Protein AF-H1KWG1-F1 (afdb_monomer)

InterPro domains:
  IPR027417 P-loop containing nucleoside triphosphate hydrolase [G3DSA:3.40.50.300] (17-187)
  IPR027417 P-loop containing nucleoside triphosphate hydrolase [SSF52540] (25-248)

Mean predicted aligned error: 11.04 Å

pLDDT: mean 86.42, std 11.75, range [34.44, 98.19]

Radius of gyration: 27.15 Å; Cα contacts (8 Å, |Δi|>4): 940; chains: 1; bounding box: 62×71×63 Å

Sequence (610 aa):
MDSIVAYMNQEWEYLSKEHEKIQRDVDNILKDYSKSKDIHPSYLITGVYGAGKSTLMVHIFKKNLDMGMLPLYILAEDILNLIGENQIEGHEKLAEFLNKYVENIKNAFKNKDFELIKNLLYVSGENIKSEAYEYLKENYEKVKNPEKIVLLIDELEDNYKKIKNKIGHDPLRTFLEDKSFLKFFAMTPSGIHDLGGADASRFKNIPIPSVDIEYIKEKYNLPAGKRNALWWLSRGNPRHIILNYEKIKDLNGKGVAEIKEILETLPPIGKEPSNVKSVIVGNDHSKIKYIIDLKPIECKSYRGFKITKELIDGEGDLSNLFQKIFNLSNEEKGEPDIALKLAECFRKVTMTLSDDDFVFYIPKDEVNEFMDLVLDIFLEKEHNNPEIKEHISKLHDISRKLKEDDELIVEELREAKVIGIEYSKELTKRLPFTIKEIRKMFPLPIANPIIKNIDPDEVKEKVEGRGKPVCKIDDNAMFFVSYRDFKEYAQSDDFKSKVLPEGRFMVILLPEEEFEKYKKYIENEKLLKILEELGKIRVVNTPQPIVKFLLTIHEGGYPFDFNVAKDNIMSENDITLKRKFELYEASLKELINDYKHNQRNSLINQNLRA

Foldseek 3Di:
DQDLADALPDDQDPLDVLSVVLLVVLLVQLVCLLVVHDDQQEAEEEEFRLLCLVVVVSVSLVSNLQSQEAEAEAELVLLLVVCVVVVDAAQVSSLVVVVVLLVQLLVCLVVVVLVSNCVSRVPDDDGRNVNSSVVCNVSSVSRPDHQAYEYEYEDCQVSVLSQCVRHHAQNNQVNLRDRSYRYYYYDYLLSLVVRDPRNSVSHHYDYRDARFLVSLLVPDPAFLQLSLLLCLLCVSRNSLSSVVCVLLVPCPPDDLVSLVVSQQPRDWPGDPPLTHRSWDDDPPSVCSNSSSGFEWDFAFWAWWKKFAPQLVVLLLLQLVLCCVLLVQPDVVLCSSVVSSLLSVLLLRVQQSNYHSRSIATAHLQQVLLSSVVSLVSSCLRCCSPPSCVVCVVSSLVSNVVSVVDSCSVSVSLQPRPGTRMHIDGTDGIHTPDGSVNSCRTRDGRDSALALAPDDLVVLLVVQPPPLAFQEDADLAETEHAALNSVLSVCPDPVNCVQQVDPPGAHEYEYEQVRVVVCVVCVVVVVSSVVSVVVRSYDYDHDDPSLSNNSSNLRDDDPNDYNVVSLVVQVPDPRPVSNVSSVSSSVSVVVRVVVSVPVVVVVVVVVVVVD

Solvent-accessible surface area (backbone atoms only — not comparable to full-atom values): 32728 Å² total; per-residue (Å²): 131,94,67,83,68,64,52,75,89,61,76,80,72,67,42,33,74,63,49,47,49,50,51,54,52,50,53,48,50,52,55,38,52,75,69,68,48,97,67,84,30,25,34,34,38,28,29,58,91,54,46,46,62,65,39,53,51,45,43,52,43,52,54,32,31,77,72,14,24,34,58,44,72,44,49,32,57,57,56,49,48,52,37,62,78,66,71,51,61,37,25,63,56,44,26,55,48,52,52,51,52,53,48,51,42,45,51,25,57,76,69,67,35,60,67,60,36,39,59,74,65,64,57,65,77,96,45,57,58,35,44,47,51,53,52,46,62,78,44,47,86,44,43,75,36,65,79,47,35,38,42,38,35,36,65,33,44,82,34,48,55,57,41,30,74,61,29,36,84,48,36,53,45,54,48,41,69,38,72,80,40,42,37,40,36,29,35,36,64,72,36,50,75,69,39,43,76,69,41,50,70,55,42,49,78,45,74,57,69,60,45,35,58,66,47,44,61,72,69,47,96,61,58,44,14,39,39,22,20,46,36,60,50,24,69,23,29,55,36,42,36,54,62,46,46,74,68,54,73,76,48,88,83,56,54,69,69,58,52,50,55,54,54,72,68,48,67,58,38,68,58,84,82,34,44,30,57,28,49,51,85,66,92,62,63,87,52,53,70,42,60,60,33,37,28,52,38,84,52,75,70,37,49,23,39,41,36,36,68,54,28,74,82,11,30,67,55,42,13,56,48,42,18,64,77,68,68,26,69,48,68,95,75,48,27,46,58,52,23,38,55,49,29,50,38,41,53,56,54,44,54,44,46,10,35,84,82,34,44,20,47,44,52,52,89,42,50,46,53,43,50,47,51,32,49,53,57,42,46,67,72,39,52,82,39,67,74,44,49,77,43,43,66,61,60,54,47,45,58,48,49,44,71,75,36,81,52,68,59,52,59,55,59,64,72,46,89,32,46,36,55,43,77,40,76,68,39,41,52,30,54,89,57,54,56,70,52,49,56,61,25,43,54,76,38,58,82,67,42,62,67,39,106,49,62,37,65,65,43,46,68,72,59,51,85,71,38,50,49,54,33,40,64,52,102,42,32,38,34,26,83,37,47,67,14,47,58,50,27,60,72,34,67,72,44,43,68,55,32,68,49,86,95,37,40,33,37,37,36,22,39,52,77,30,33,55,50,41,69,72,46,36,88,78,34,68,68,62,41,51,34,41,77,69,56,24,35,46,78,38,74,35,56,66,57,60,51,35,29,63,42,16,57,62,82,73,71,83,57,29,52,44,62,60,45,44,53,54,49,65,67,46,96,44,66,66,55,35,53,52,48,52,50,54,49,49,44,52,49,50,62,50,46,66,66,57,54,59,51,60,61,52,54,54,58,52,67,75,74,112

Structure (mmCIF, N/CA/C/O backbone):
data_AF-H1KWG1-F1
#
_entry.id   AF-H1KWG1-F1
#
loop_
_atom_site.group_PDB
_atom_site.id
_atom_site.type_symbol
_atom_site.label_atom_id
_atom_site.label_alt_id
_atom_site.label_comp_id
_atom_site.label_asym_id
_atom_site.label_entity_id
_atom_site.label_seq_id
_atom_site.pdbx_PDB_ins_code
_atom_site.Cartn_x
_atom_site.Cartn_y
_atom_site.Cartn_z
_atom_site.occupancy
_atom_site.B_iso_or_equiv
_atom_site.auth_seq_id
_atom_site.auth_comp_id
_atom_site.auth_asym_id
_atom_site.auth_atom_id
_atom_site.pdbx_PDB_model_num
ATOM 1 N N . MET A 1 1 ? -12.943 -12.685 -6.828 1.00 60.22 1 MET A N 1
ATOM 2 C CA . MET A 1 1 ? -13.007 -11.301 -6.361 1.00 60.22 1 MET A CA 1
ATOM 3 C C . MET A 1 1 ? -13.674 -10.490 -7.454 1.00 60.22 1 MET A C 1
ATOM 5 O O . MET A 1 1 ? -13.034 -10.198 -8.456 1.00 60.22 1 MET A O 1
ATOM 9 N N . ASP A 1 2 ? -14.966 -10.211 -7.278 1.00 61.62 2 ASP A N 1
ATOM 10 C CA . ASP A 1 2 ? -15.813 -9.638 -8.340 1.00 61.62 2 ASP A CA 1
ATOM 11 C C . ASP A 1 2 ? -16.373 -8.258 -7.939 1.00 61.62 2 ASP A C 1
ATOM 13 O O . ASP A 1 2 ? -17.047 -7.597 -8.722 1.00 61.62 2 ASP A O 1
ATOM 17 N N . SER A 1 3 ? -16.068 -7.803 -6.716 1.00 74.50 3 SER A N 1
ATOM 18 C CA . SER A 1 3 ? -16.487 -6.516 -6.155 1.00 74.50 3 SER A CA 1
ATOM 19 C C . SER A 1 3 ? -15.286 -5.721 -5.653 1.00 74.50 3 SER A C 1
ATOM 21 O O . SER A 1 3 ? -14.343 -6.280 -5.092 1.00 74.50 3 SER A O 1
ATOM 23 N N . ILE A 1 4 ? -15.358 -4.400 -5.822 1.00 77.19 4 ILE A N 1
ATOM 24 C CA . ILE A 1 4 ? -14.377 -3.429 -5.318 1.00 77.19 4 ILE A CA 1
ATOM 25 C C . ILE A 1 4 ? -14.673 -2.957 -3.885 1.00 77.19 4 ILE A C 1
ATOM 27 O O . ILE A 1 4 ? -13.810 -2.328 -3.271 1.00 77.19 4 ILE A O 1
ATOM 31 N N . VAL A 1 5 ? -15.881 -3.226 -3.377 1.00 79.50 5 VAL A N 1
ATOM 32 C CA . VAL A 1 5 ? -16.338 -2.869 -2.025 1.00 79.50 5 VAL A CA 1
ATOM 33 C C . VAL A 1 5 ? -16.490 -4.144 -1.202 1.00 79.50 5 VAL A C 1
ATOM 35 O O . VAL A 1 5 ? -17.005 -5.142 -1.713 1.00 79.50 5 VAL A O 1
ATOM 38 N N . ALA A 1 6 ? -16.028 -4.106 0.049 1.00 81.50 6 ALA A N 1
ATOM 39 C CA . ALA A 1 6 ? -16.202 -5.203 0.992 1.00 81.50 6 ALA A CA 1
ATOM 40 C C . ALA A 1 6 ? -17.651 -5.273 1.493 1.00 81.50 6 ALA A C 1
ATOM 42 O O . ALA A 1 6 ? -18.260 -4.238 1.744 1.00 81.50 6 ALA A O 1
ATOM 43 N N . TYR A 1 7 ? -18.169 -6.488 1.661 1.00 87.69 7 TYR A N 1
ATOM 44 C CA . TYR A 1 7 ? -19.515 -6.770 2.176 1.00 87.69 7 TYR A CA 1
ATOM 45 C C . TYR A 1 7 ? -19.487 -8.031 3.052 1.00 87.69 7 TYR A C 1
ATOM 47 O O . TYR A 1 7 ? -18.598 -8.875 2.908 1.00 87.69 7 TYR A O 1
ATOM 55 N N . MET A 1 8 ? -20.447 -8.198 3.960 1.00 88.56 8 MET A N 1
ATOM 56 C CA . MET A 1 8 ? -20.413 -9.252 4.992 1.00 88.56 8 MET A CA 1
ATOM 57 C C . MET A 1 8 ? -20.488 -10.684 4.441 1.00 88.56 8 MET A C 1
ATOM 59 O O . MET A 1 8 ? -19.925 -11.626 5.010 1.00 88.56 8 MET A O 1
ATOM 63 N N . ASN A 1 9 ? -21.142 -10.868 3.297 1.00 84.12 9 ASN A N 1
ATOM 64 C CA . ASN A 1 9 ? -21.217 -12.171 2.632 1.00 84.12 9 ASN A CA 1
ATOM 65 C C . ASN A 1 9 ? -19.940 -12.537 1.864 1.00 84.12 9 ASN A C 1
ATOM 67 O O . ASN A 1 9 ? -19.837 -13.654 1.364 1.00 84.12 9 ASN A O 1
ATOM 71 N N . GLN A 1 10 ? -18.953 -11.643 1.797 1.00 85.69 10 GLN A N 1
ATOM 72 C CA . GLN A 1 10 ? -17.684 -11.919 1.140 1.00 85.69 10 GLN A CA 1
ATOM 73 C C . GLN A 1 10 ? -16.843 -12.920 1.953 1.00 85.69 10 GLN A C 1
ATOM 75 O O . GLN A 1 10 ? -16.863 -12.938 3.190 1.00 85.69 10 GLN A O 1
ATOM 80 N N . GLU A 1 11 ? -16.097 -13.765 1.244 1.00 87.38 11 GLU A N 1
ATOM 81 C CA . GLU A 1 11 ? -15.068 -14.635 1.817 1.00 87.38 11 GLU A CA 1
ATOM 82 C C . GLU A 1 11 ? -13.674 -14.036 1.619 1.00 87.38 11 GLU A C 1
ATOM 84 O O . GLU A 1 11 ? -13.418 -13.311 0.650 1.00 87.38 11 GLU A O 1
ATOM 89 N N . TRP A 1 12 ? -12.762 -14.349 2.542 1.00 89.19 12 TRP A N 1
ATOM 90 C CA . TRP A 1 12 ? -11.350 -14.039 2.367 1.00 89.19 12 TRP A CA 1
ATOM 91 C C . TRP A 1 12 ? -10.754 -14.974 1.320 1.00 89.19 12 TRP A C 1
ATOM 93 O O . TRP A 1 12 ? -10.698 -16.187 1.506 1.00 89.19 12 TRP A O 1
ATOM 103 N N . GLU A 1 13 ? -10.320 -14.398 0.205 1.00 88.56 13 GLU A N 1
ATOM 104 C CA . GLU A 1 13 ? -9.724 -15.142 -0.894 1.00 88.56 13 GLU A CA 1
ATOM 105 C C . GLU A 1 13 ? -8.194 -15.050 -0.821 1.00 88.56 13 GLU A C 1
ATOM 107 O O . GLU A 1 13 ? -7.636 -13.966 -0.642 1.00 88.56 13 GLU A O 1
ATOM 112 N N . TYR A 1 14 ? -7.495 -16.176 -0.981 1.00 91.38 14 TYR A N 1
ATOM 113 C CA . TYR A 1 14 ? -6.032 -16.195 -0.982 1.00 91.38 14 TYR A CA 1
ATOM 114 C C . TYR A 1 14 ? -5.490 -15.699 -2.322 1.00 91.38 14 TYR A C 1
ATOM 116 O O . TYR A 1 14 ? -5.379 -16.452 -3.286 1.00 91.38 14 TYR A O 1
ATOM 124 N N . LEU A 1 15 ? -5.139 -14.415 -2.374 1.00 90.12 15 LEU A N 1
ATOM 125 C CA . LEU A 1 15 ? -4.577 -13.788 -3.576 1.00 90.12 15 LEU A CA 1
ATOM 126 C C . LEU A 1 15 ? -3.061 -14.031 -3.723 1.00 90.12 15 LEU A C 1
ATOM 128 O O . LEU A 1 15 ? -2.464 -13.671 -4.738 1.00 90.12 15 LEU A O 1
ATOM 132 N N . SER A 1 16 ? -2.438 -14.607 -2.692 1.00 90.12 16 SER A N 1
ATOM 133 C CA . SER A 1 16 ? -1.048 -15.068 -2.642 1.00 90.12 16 SER A CA 1
ATOM 134 C C . SER A 1 16 ? -0.867 -16.061 -1.482 1.00 90.12 16 SER A C 1
ATOM 136 O O . SER A 1 16 ? -1.753 -16.190 -0.627 1.00 90.12 16 SER A O 1
ATOM 138 N N . LYS A 1 17 ? 0.293 -16.727 -1.389 1.00 87.81 17 LYS A N 1
ATOM 139 C CA . LYS A 1 17 ? 0.621 -17.591 -0.231 1.00 87.81 17 LYS A CA 1
ATOM 140 C C . LYS A 1 17 ? 0.705 -16.800 1.079 1.00 87.81 17 LYS A C 1
ATOM 142 O O . LYS A 1 17 ? 0.382 -17.309 2.151 1.00 87.81 17 LYS A O 1
ATOM 147 N N . GLU A 1 18 ? 1.104 -15.537 1.013 1.00 88.44 18 GLU A N 1
ATOM 148 C CA . GLU A 1 18 ? 1.169 -14.650 2.172 1.00 88.44 18 GLU A CA 1
ATOM 149 C C . GLU A 1 18 ? -0.228 -14.247 2.663 1.00 88.44 18 GLU A C 1
ATOM 151 O O . GLU A 1 18 ? -0.418 -14.135 3.871 1.00 88.44 18 GLU A O 1
ATOM 156 N N . HIS A 1 19 ? -1.228 -14.120 1.779 1.00 91.62 19 HIS A N 1
ATOM 157 C CA . HIS A 1 19 ? -2.627 -13.935 2.202 1.00 91.62 19 HIS A CA 1
ATOM 158 C C . HIS A 1 19 ? -3.130 -15.129 3.024 1.00 91.62 19 HIS A C 1
ATOM 160 O O . HIS A 1 19 ? -3.856 -14.948 4.005 1.00 91.62 19 HIS A O 1
ATOM 166 N N . GLU A 1 20 ? -2.734 -16.347 2.645 1.00 92.81 20 GLU A N 1
ATOM 167 C CA . GLU A 1 20 ? -3.048 -17.556 3.406 1.00 92.81 20 GLU A CA 1
ATOM 168 C C . GLU A 1 20 ? -2.346 -17.547 4.772 1.00 92.81 20 GLU A C 1
ATOM 170 O O . GLU A 1 20 ? -2.978 -17.806 5.799 1.00 92.81 20 GLU A O 1
ATOM 175 N N . LYS A 1 21 ? -1.054 -17.193 4.809 1.00 93.12 21 LYS A N 1
ATOM 176 C CA . LYS A 1 21 ? -0.293 -17.052 6.060 1.00 93.12 21 LYS A CA 1
ATOM 177 C C . LYS A 1 21 ? -0.938 -16.030 7.001 1.00 93.12 21 LYS A C 1
ATOM 179 O O . LYS A 1 21 ? -1.145 -16.349 8.166 1.00 93.12 21 LYS A O 1
ATOM 184 N N . ILE A 1 22 ? -1.326 -14.860 6.492 1.00 94.06 22 ILE A N 1
ATOM 185 C CA . ILE A 1 22 ? -2.010 -13.820 7.275 1.00 94.06 22 ILE A CA 1
ATOM 186 C C . ILE A 1 22 ? -3.307 -14.351 7.874 1.00 94.06 22 ILE A C 1
ATOM 188 O O . ILE A 1 22 ? -3.548 -14.136 9.060 1.00 94.06 22 ILE A O 1
ATOM 192 N N . GLN A 1 23 ? -4.118 -15.086 7.102 1.00 94.81 23 GLN A N 1
ATOM 193 C CA . GLN A 1 23 ? -5.332 -15.689 7.650 1.00 94.81 23 GLN A CA 1
ATOM 194 C C . GLN A 1 23 ? -5.005 -16.658 8.791 1.00 94.81 23 GLN A C 1
ATOM 196 O O . GLN A 1 23 ? -5.645 -16.603 9.839 1.00 94.81 23 GLN A O 1
ATOM 201 N N . ARG A 1 24 ? -4.003 -17.532 8.621 1.00 95.94 24 ARG A N 1
ATOM 202 C CA . ARG A 1 24 ? -3.586 -18.472 9.676 1.00 95.94 24 ARG A CA 1
ATOM 203 C C . ARG A 1 24 ? -3.097 -17.737 10.927 1.00 95.94 24 ARG A C 1
ATOM 205 O O . ARG A 1 24 ? -3.469 -18.124 12.033 1.00 95.94 24 ARG A O 1
ATOM 212 N N . ASP A 1 25 ? -2.294 -16.691 10.763 1.00 95.69 25 ASP A N 1
ATOM 213 C CA . ASP A 1 25 ? -1.746 -15.900 11.868 1.00 95.69 25 ASP A CA 1
ATOM 214 C C . ASP A 1 25 ? -2.863 -15.175 12.633 1.00 95.69 25 ASP A C 1
ATOM 216 O O . ASP A 1 25 ? -2.930 -15.258 13.861 1.00 95.69 25 ASP A O 1
ATOM 220 N N . VAL A 1 26 ? -3.800 -14.552 11.917 1.00 96.81 26 VAL A N 1
ATOM 221 C CA . VAL A 1 26 ? -4.998 -13.916 12.485 1.00 96.81 26 VAL A CA 1
ATOM 222 C C . VAL A 1 26 ? -5.884 -14.933 13.207 1.00 96.81 26 VAL A C 1
ATOM 224 O O . VAL A 1 26 ? -6.263 -14.713 14.359 1.00 96.81 26 VAL A O 1
ATOM 227 N N . ASP A 1 27 ? -6.178 -16.072 12.582 1.00 97.00 27 ASP A N 1
ATOM 228 C CA . ASP A 1 27 ? -6.979 -17.138 13.186 1.00 97.00 27 ASP A CA 1
ATOM 229 C C . ASP A 1 27 ? -6.320 -17.672 14.474 1.00 97.00 27 ASP A C 1
ATOM 231 O O . ASP A 1 27 ? -7.013 -17.973 15.452 1.00 97.00 27 ASP A O 1
ATOM 235 N N . ASN A 1 28 ? -4.985 -17.761 14.505 1.00 97.06 28 ASN A N 1
ATOM 236 C CA . ASN A 1 28 ? -4.224 -18.142 15.694 1.00 97.06 28 ASN A CA 1
ATOM 237 C C . ASN A 1 28 ? -4.308 -17.081 16.799 1.00 97.06 28 ASN A C 1
ATOM 239 O O . ASN A 1 28 ? -4.528 -17.446 17.954 1.00 97.06 28 ASN A O 1
ATOM 243 N N . ILE A 1 29 ? -4.202 -15.790 16.462 1.00 97.50 29 ILE A N 1
ATOM 244 C CA . ILE A 1 29 ? -4.383 -14.680 17.414 1.00 97.50 29 ILE A CA 1
ATOM 245 C C . ILE A 1 29 ? -5.769 -14.762 18.065 1.00 97.50 29 ILE A C 1
ATOM 247 O O . ILE A 1 29 ? -5.877 -14.742 19.292 1.00 97.50 29 ILE A O 1
ATOM 251 N N . LEU A 1 30 ? -6.826 -14.921 17.261 1.00 97.56 30 LEU A N 1
ATOM 252 C CA . LEU A 1 30 ? -8.202 -15.031 17.758 1.00 97.56 30 LEU A CA 1
ATOM 253 C C . LEU A 1 30 ? -8.384 -16.256 18.663 1.00 97.56 30 LEU A C 1
ATOM 255 O O . LEU A 1 30 ? -8.973 -16.157 19.740 1.00 97.56 30 LEU A O 1
ATOM 259 N N . LYS A 1 31 ? -7.831 -17.405 18.267 1.00 97.06 31 LYS A N 1
ATOM 260 C CA . LYS A 1 31 ? -7.878 -18.648 19.051 1.00 97.06 31 LYS A CA 1
ATOM 261 C C . LYS A 1 31 ? -7.128 -18.540 20.377 1.00 97.06 31 LYS A C 1
ATOM 263 O O . LYS A 1 31 ? -7.537 -19.141 21.371 1.00 97.06 31 LYS A O 1
ATOM 268 N N . ASP A 1 32 ? -6.014 -17.824 20.404 1.00 96.50 32 ASP A N 1
ATOM 269 C CA . ASP A 1 32 ? -5.238 -17.618 21.621 1.00 96.50 32 ASP A CA 1
ATOM 270 C C . ASP A 1 32 ? -5.929 -16.620 22.561 1.00 96.50 32 ASP A C 1
ATOM 272 O O . ASP A 1 32 ? -6.019 -16.882 23.766 1.00 96.50 32 ASP A O 1
ATOM 276 N N . TYR A 1 33 ? -6.534 -15.560 22.014 1.00 96.75 33 TYR A N 1
ATOM 277 C CA . TYR A 1 33 ? -7.379 -14.631 22.769 1.00 96.75 33 TYR A CA 1
ATOM 278 C C . TYR A 1 33 ? -8.599 -15.319 23.395 1.00 96.75 33 TYR A C 1
ATOM 280 O O . TYR A 1 33 ? -8.902 -15.110 24.580 1.00 96.75 33 TYR A O 1
ATOM 288 N N . SER A 1 34 ? -9.275 -16.186 22.631 1.00 95.31 34 SER A N 1
ATOM 289 C CA . SER A 1 34 ? -10.453 -16.927 23.098 1.00 95.31 34 SER A CA 1
ATOM 290 C C . SER A 1 34 ? -10.118 -17.854 24.272 1.00 95.31 34 SER A C 1
ATOM 292 O O . SER A 1 34 ? -10.944 -18.061 25.161 1.00 95.31 34 SER A O 1
ATOM 294 N N . LYS A 1 35 ? -8.876 -18.352 24.323 1.00 94.50 35 LYS A N 1
ATOM 295 C CA . LYS A 1 35 ? -8.321 -19.175 25.409 1.00 94.50 35 LYS A CA 1
ATOM 296 C C . LYS A 1 35 ? -7.719 -18.367 26.560 1.00 94.50 35 LYS A C 1
ATOM 298 O O . LYS A 1 35 ? -7.129 -18.962 27.457 1.00 94.50 35 LYS A O 1
ATOM 303 N N . SER A 1 36 ? -7.851 -17.039 26.545 1.00 91.31 36 SER A N 1
ATOM 304 C CA . SER A 1 36 ? -7.275 -16.141 27.557 1.00 91.31 36 SER A CA 1
ATOM 305 C C . SER A 1 36 ? -5.757 -16.276 27.709 1.00 91.31 36 SER A C 1
ATOM 307 O O . SER A 1 36 ? -5.234 -16.084 28.806 1.00 91.31 36 SER A O 1
ATOM 309 N N . LYS A 1 37 ? -5.039 -16.611 26.631 1.00 93.50 37 LYS A N 1
ATOM 310 C CA . LYS A 1 37 ? -3.578 -16.506 26.643 1.00 93.50 37 LYS A CA 1
ATOM 311 C C . LYS A 1 37 ? -3.166 -15.037 26.686 1.00 93.50 37 LYS A C 1
ATOM 313 O O . LYS A 1 37 ? -3.878 -14.178 26.167 1.00 93.50 37 LYS A O 1
ATOM 318 N N . ASP A 1 38 ? -2.000 -14.769 27.268 1.00 91.44 38 ASP A N 1
ATOM 319 C CA . ASP A 1 38 ? -1.401 -13.441 27.191 1.00 91.44 38 ASP A CA 1
ATOM 320 C C . ASP A 1 38 ? -0.916 -13.198 25.759 1.00 91.44 38 ASP A C 1
ATOM 322 O O . ASP A 1 38 ? 0.007 -13.854 25.273 1.00 91.44 38 ASP A O 1
ATOM 326 N N . ILE A 1 39 ? -1.602 -12.296 25.067 1.00 94.06 39 ILE A N 1
ATOM 327 C CA . ILE A 1 39 ? -1.285 -11.879 23.706 1.00 94.06 39 ILE A CA 1
ATOM 328 C C . ILE A 1 39 ? -1.156 -10.361 23.665 1.00 94.06 39 ILE A C 1
ATOM 330 O O . ILE A 1 39 ? -1.557 -9.644 24.582 1.00 94.06 39 ILE A O 1
ATOM 334 N N . HIS A 1 40 ? -0.597 -9.865 22.569 1.00 95.38 40 HIS A N 1
ATOM 335 C CA . HIS A 1 40 ? -0.543 -8.435 22.333 1.00 95.38 40 HIS A CA 1
ATOM 336 C C . HIS A 1 40 ? -1.972 -7.880 22.135 1.00 95.38 40 HIS A C 1
ATOM 338 O O . HIS A 1 40 ? -2.746 -8.502 21.411 1.00 95.38 40 HIS A O 1
ATOM 344 N N . PRO A 1 41 ? -2.354 -6.751 22.757 1.00 95.25 41 PRO A N 1
ATOM 345 C CA . PRO A 1 41 ? -3.745 -6.283 22.739 1.00 95.25 41 PRO A CA 1
ATOM 346 C C . PRO A 1 41 ? -4.171 -5.604 21.430 1.00 95.25 41 PRO A C 1
ATOM 348 O O . PRO A 1 41 ? -5.361 -5.598 21.118 1.00 95.25 41 PRO A O 1
ATOM 351 N N . SER A 1 42 ? -3.225 -5.044 20.668 1.00 96.69 42 SER A N 1
ATOM 352 C CA . SER A 1 42 ? -3.526 -4.160 19.532 1.00 96.69 42 SER A CA 1
ATOM 353 C C . SER A 1 42 ? -2.760 -4.531 18.259 1.00 96.69 42 SER A C 1
ATOM 355 O O . SER A 1 42 ? -1.534 -4.654 18.260 1.00 96.69 42 SER A O 1
ATOM 357 N N . TYR A 1 43 ? -3.471 -4.690 17.149 1.00 96.31 43 TYR A N 1
ATOM 358 C CA . TYR A 1 43 ? -2.917 -5.047 15.843 1.00 96.31 43 TYR A CA 1
ATOM 359 C C . TYR A 1 43 ? -3.302 -4.001 14.799 1.00 96.31 43 TYR A C 1
ATOM 361 O O . TYR A 1 43 ? -4.414 -3.474 14.823 1.00 96.31 43 TYR A O 1
ATOM 369 N N . LEU A 1 44 ? -2.390 -3.717 13.872 1.00 93.12 44 LEU A N 1
ATOM 370 C CA . LEU A 1 44 ? -2.605 -2.760 12.791 1.00 93.12 44 LEU A CA 1
ATOM 371 C C . LEU A 1 44 ? -2.509 -3.470 11.442 1.00 93.12 44 LEU A C 1
ATOM 373 O O . LEU A 1 44 ? -1.437 -3.906 11.033 1.00 93.12 44 LEU A O 1
ATOM 377 N N . ILE A 1 45 ? -3.633 -3.573 10.746 1.00 93.75 45 ILE A N 1
ATOM 378 C CA . ILE A 1 45 ? -3.733 -4.071 9.379 1.00 93.75 45 ILE A CA 1
ATOM 379 C C . ILE A 1 45 ? -3.316 -2.944 8.437 1.00 93.75 45 ILE A C 1
ATOM 381 O O . ILE A 1 45 ? -3.998 -1.920 8.331 1.00 93.75 45 ILE A O 1
ATOM 385 N N . THR A 1 46 ? -2.200 -3.132 7.739 1.00 86.56 46 THR A N 1
ATOM 386 C CA . THR A 1 46 ? -1.629 -2.111 6.859 1.00 86.56 46 THR A CA 1
ATOM 387 C C . THR A 1 46 ? -1.737 -2.525 5.401 1.00 86.56 46 THR A C 1
ATOM 389 O O . THR A 1 46 ? -1.605 -3.689 5.051 1.00 86.56 46 THR A O 1
ATOM 392 N N . GLY A 1 47 ? -2.014 -1.576 4.513 1.00 81.25 47 GLY A N 1
ATOM 393 C CA . GLY A 1 47 ? -2.106 -1.868 3.083 1.00 81.25 47 GLY A CA 1
ATOM 394 C C . GLY A 1 47 ? -2.581 -0.671 2.279 1.00 81.25 47 GLY A C 1
ATOM 395 O O . GLY A 1 47 ? -3.348 0.162 2.779 1.00 81.25 47 GLY A O 1
ATOM 396 N N . VAL A 1 48 ? -2.116 -0.562 1.034 1.00 78.38 48 VAL A N 1
ATOM 397 C CA . VAL A 1 48 ? -2.522 0.522 0.127 1.00 78.38 48 VAL A CA 1
ATOM 398 C C . VAL A 1 48 ? -4.046 0.557 -0.057 1.00 78.38 48 VAL A C 1
ATOM 400 O O . VAL A 1 48 ? -4.768 -0.394 0.263 1.00 78.38 48 VAL A O 1
ATOM 403 N N . TYR A 1 49 ? -4.575 1.680 -0.540 1.00 80.38 49 TYR A N 1
ATOM 404 C CA . TYR A 1 49 ? -6.004 1.791 -0.827 1.00 80.38 49 TYR A CA 1
ATOM 405 C C . TYR A 1 49 ? -6.446 0.683 -1.798 1.00 80.38 49 TYR A C 1
ATOM 407 O O . TYR A 1 49 ? -5.799 0.468 -2.816 1.00 80.38 49 TYR A O 1
ATOM 415 N N . GLY A 1 50 ? -7.513 -0.054 -1.473 1.00 83.88 50 GLY A N 1
ATOM 416 C CA . GLY A 1 50 ? -7.967 -1.193 -2.284 1.00 83.88 50 GLY A CA 1
ATOM 417 C C . GLY A 1 50 ? -7.173 -2.498 -2.118 1.00 83.88 50 GLY A C 1
ATOM 418 O O . GLY A 1 50 ? -7.426 -3.437 -2.867 1.00 83.88 50 GLY A O 1
ATOM 419 N N . ALA A 1 51 ? -6.260 -2.593 -1.141 1.00 86.62 51 ALA A N 1
ATOM 420 C CA . ALA A 1 51 ? -5.493 -3.815 -0.865 1.00 86.62 51 ALA A CA 1
ATOM 421 C C . ALA A 1 51 ? -6.320 -4.972 -0.268 1.00 86.62 51 ALA A C 1
ATOM 423 O O . ALA A 1 51 ? -5.865 -6.103 -0.298 1.00 86.62 51 ALA A O 1
ATOM 424 N N . GLY A 1 52 ? -7.517 -4.709 0.274 1.00 89.69 52 GLY A N 1
ATOM 425 C CA . GLY A 1 52 ? -8.348 -5.729 0.938 1.00 89.69 52 GLY A CA 1
ATOM 426 C C . GLY A 1 52 ? -8.392 -5.643 2.469 1.00 89.69 52 GLY A C 1
ATOM 427 O O . GLY A 1 52 ? -8.807 -6.601 3.112 1.00 89.69 52 GLY A O 1
ATOM 428 N N . LYS A 1 53 ? -8.013 -4.500 3.068 1.00 92.38 53 LYS A N 1
ATOM 429 C CA . LYS A 1 53 ? -8.059 -4.279 4.532 1.00 92.38 53 LYS A CA 1
ATOM 430 C C . LYS A 1 53 ? -9.433 -4.575 5.135 1.00 92.38 53 LYS A C 1
ATOM 432 O O . LYS A 1 53 ? -9.541 -5.419 6.020 1.00 92.38 53 LYS A O 1
ATOM 437 N N . SER A 1 54 ? -10.477 -3.954 4.594 1.00 92.75 54 SER A N 1
ATOM 438 C CA . SER A 1 54 ? -11.847 -4.155 5.069 1.00 92.75 54 SER A CA 1
ATOM 439 C C . SER A 1 54 ? -12.333 -5.594 4.834 1.00 92.75 54 SER A C 1
ATOM 441 O O . SER A 1 54 ? -13.018 -6.148 5.683 1.00 92.75 54 SER A O 1
ATOM 443 N N . THR A 1 55 ? -11.907 -6.271 3.757 1.00 93.62 55 THR A N 1
ATOM 444 C CA . THR A 1 55 ? -12.215 -7.702 3.550 1.00 93.62 55 THR A CA 1
ATOM 445 C C . THR A 1 55 ? -11.574 -8.586 4.628 1.00 93.62 55 THR A C 1
ATOM 447 O O . THR A 1 55 ? -12.221 -9.513 5.114 1.00 93.62 55 THR A O 1
ATOM 450 N N . LEU A 1 56 ? -10.345 -8.283 5.068 1.00 95.31 56 LEU A N 1
ATOM 451 C CA . LEU A 1 56 ? -9.722 -8.989 6.193 1.00 95.31 56 LEU A CA 1
ATOM 452 C C . LEU A 1 56 ? -10.465 -8.715 7.507 1.00 95.31 56 LEU A C 1
ATOM 454 O O . LEU A 1 56 ? -10.658 -9.629 8.305 1.00 95.31 56 LEU A O 1
ATOM 458 N N . MET A 1 57 ? -10.933 -7.483 7.727 1.00 95.88 57 MET A N 1
ATOM 459 C CA . MET A 1 57 ? -11.765 -7.160 8.892 1.00 95.88 57 MET A CA 1
ATOM 460 C C . MET A 1 57 ? -13.088 -7.930 8.893 1.00 95.88 57 MET A C 1
ATOM 462 O O . MET A 1 57 ? -13.477 -8.451 9.936 1.00 95.88 57 MET A O 1
ATOM 466 N N . VAL A 1 58 ? -13.743 -8.085 7.739 1.00 95.62 58 VAL A N 1
ATOM 467 C CA . VAL A 1 58 ? -14.944 -8.929 7.600 1.00 95.62 58 VAL A CA 1
ATOM 468 C C . VAL A 1 58 ? -14.643 -10.388 7.951 1.00 95.62 58 VAL A C 1
ATOM 470 O O . VAL A 1 58 ? -15.419 -11.021 8.671 1.00 95.62 58 VAL A O 1
ATOM 473 N N . HIS A 1 59 ? -13.498 -10.922 7.512 1.00 96.31 59 HIS A N 1
ATOM 474 C CA . HIS A 1 59 ? -13.057 -12.263 7.915 1.00 96.31 59 HIS A CA 1
ATOM 475 C C . HIS A 1 59 ? -12.892 -12.373 9.431 1.00 96.31 59 HIS A C 1
ATOM 477 O O . HIS A 1 59 ? -13.461 -13.278 10.042 1.00 96.31 59 HIS A O 1
ATOM 483 N N . ILE A 1 60 ? -12.178 -11.427 10.051 1.00 97.50 60 ILE A N 1
ATOM 484 C CA . ILE A 1 60 ? -11.980 -11.386 11.508 1.00 97.50 60 ILE A CA 1
ATOM 485 C C . ILE A 1 60 ? -13.328 -11.337 12.231 1.00 97.50 60 ILE A C 1
ATOM 487 O O . ILE A 1 60 ? -13.538 -12.083 13.187 1.00 97.50 60 ILE A O 1
ATOM 491 N N . PHE A 1 61 ? -14.254 -10.503 11.757 1.00 97.56 61 PHE A N 1
ATOM 492 C CA . PHE A 1 61 ? -15.595 -10.368 12.317 1.00 97.56 61 PHE A CA 1
ATOM 493 C C . PHE A 1 61 ? -16.345 -11.706 12.320 1.00 97.56 61 PHE A C 1
ATOM 495 O O . PHE A 1 61 ? -16.820 -12.157 13.365 1.00 97.56 61 PHE A O 1
ATOM 502 N N . LYS A 1 62 ? -16.418 -12.376 11.164 1.00 96.31 62 LYS A N 1
ATOM 503 C CA . LYS A 1 62 ? -17.130 -13.657 11.011 1.00 96.31 62 LYS A CA 1
ATOM 504 C C . LYS A 1 62 ? -16.468 -14.760 11.825 1.00 96.31 62 LYS A C 1
ATOM 506 O O . LYS A 1 62 ? -17.147 -15.476 12.560 1.00 96.31 62 LYS A O 1
ATOM 511 N N . LYS A 1 63 ? -15.137 -14.848 11.761 1.00 96.25 63 LYS A N 1
ATOM 512 C CA . LYS A 1 63 ? -14.364 -15.835 12.515 1.00 96.25 63 LYS A CA 1
ATOM 513 C C . LYS A 1 63 ? -14.557 -15.673 14.019 1.00 96.25 63 LYS A C 1
ATOM 515 O O . LYS A 1 63 ? -14.665 -16.670 14.731 1.00 96.25 63 LYS A O 1
ATOM 520 N N . ASN A 1 64 ? -14.638 -14.434 14.495 1.00 94.94 64 ASN A N 1
ATOM 521 C CA . ASN A 1 64 ? -14.910 -14.141 15.893 1.00 94.94 64 ASN A CA 1
ATOM 522 C C . ASN A 1 64 ? -16.284 -14.679 16.344 1.00 94.94 64 ASN A C 1
ATOM 524 O O . ASN A 1 64 ? -16.370 -15.367 17.365 1.00 94.94 64 ASN A O 1
ATOM 528 N N . LEU A 1 65 ? -17.337 -14.458 15.546 1.00 95.19 65 LEU A N 1
ATOM 529 C CA . LEU A 1 65 ? -18.666 -15.027 15.818 1.00 95.19 65 LEU A CA 1
ATOM 530 C C . LEU A 1 65 ? -18.640 -16.550 15.862 1.00 95.19 65 LEU A C 1
ATOM 532 O O . LEU A 1 65 ? -19.215 -17.148 16.767 1.00 95.19 65 LEU A O 1
ATOM 536 N N . ASP A 1 66 ? -17.949 -17.188 14.919 1.00 95.00 66 ASP A N 1
ATOM 537 C CA . ASP A 1 66 ? -17.853 -18.649 14.881 1.00 95.00 66 ASP A CA 1
ATOM 538 C C . ASP A 1 66 ? -17.069 -19.214 16.082 1.00 95.00 66 ASP A C 1
ATOM 540 O O . ASP A 1 66 ? -17.333 -20.329 16.537 1.00 95.00 66 ASP A O 1
ATOM 544 N N . MET A 1 67 ? -16.145 -18.432 16.650 1.00 96.25 67 MET A N 1
ATOM 545 C CA . MET A 1 67 ? -15.461 -18.734 17.916 1.00 96.25 67 MET A CA 1
ATOM 546 C C . MET A 1 67 ? -16.294 -18.390 19.162 1.00 96.25 67 MET A C 1
ATOM 548 O O . MET A 1 67 ? -15.881 -18.694 20.284 1.00 96.25 67 MET A O 1
ATOM 552 N N . GLY A 1 68 ? -17.471 -17.797 18.979 1.00 96.94 68 GLY A N 1
ATOM 553 C CA . GLY A 1 68 ? -18.426 -17.469 20.026 1.00 96.94 68 GLY A CA 1
ATOM 554 C C . GLY A 1 68 ? -18.086 -16.236 20.852 1.00 96.94 68 GLY A C 1
ATOM 555 O O . GLY A 1 68 ? -18.575 -16.134 21.976 1.00 96.94 68 GLY A O 1
ATOM 556 N N . MET A 1 69 ? -17.274 -15.318 20.335 1.00 97.56 69 MET A N 1
ATOM 557 C CA . MET A 1 69 ? -16.982 -14.038 20.989 1.00 97.56 69 MET A CA 1
ATOM 558 C C . MET A 1 69 ? -17.720 -12.884 20.294 1.00 97.56 69 MET A C 1
ATOM 560 O O . MET A 1 69 ? -18.348 -13.081 19.254 1.00 97.56 69 MET A O 1
ATOM 564 N N . LEU A 1 70 ? -17.723 -11.698 20.909 1.00 97.88 70 LEU A N 1
ATOM 565 C CA . LEU A 1 70 ? -18.485 -10.536 20.444 1.00 97.88 70 LEU A CA 1
ATOM 566 C C . LEU A 1 70 ? -17.608 -9.641 19.550 1.00 97.88 70 LEU A C 1
ATOM 568 O O . LEU A 1 70 ? -16.696 -8.990 20.067 1.00 97.88 70 LEU A O 1
ATOM 572 N N . PRO A 1 71 ? -17.825 -9.585 18.223 1.00 97.62 71 PRO A N 1
ATOM 573 C CA . PRO A 1 71 ? -17.155 -8.602 17.382 1.00 97.62 71 PRO A CA 1
ATOM 574 C C . PRO A 1 71 ? -17.913 -7.278 17.375 1.00 97.62 71 PRO A C 1
ATOM 576 O O . PRO A 1 71 ? -19.139 -7.257 17.275 1.00 97.62 71 PRO A O 1
ATOM 579 N N . LEU A 1 72 ? -17.173 -6.176 17.399 1.00 96.94 72 LEU A N 1
ATOM 580 C CA . LEU A 1 72 ? -17.706 -4.830 17.215 1.00 96.94 72 LEU A CA 1
ATOM 581 C C . LEU A 1 72 ? -16.981 -4.168 16.043 1.00 96.94 72 LEU A C 1
ATOM 583 O O . LEU A 1 72 ? -15.755 -4.071 16.063 1.00 96.94 72 LEU A O 1
ATOM 587 N N . TYR A 1 73 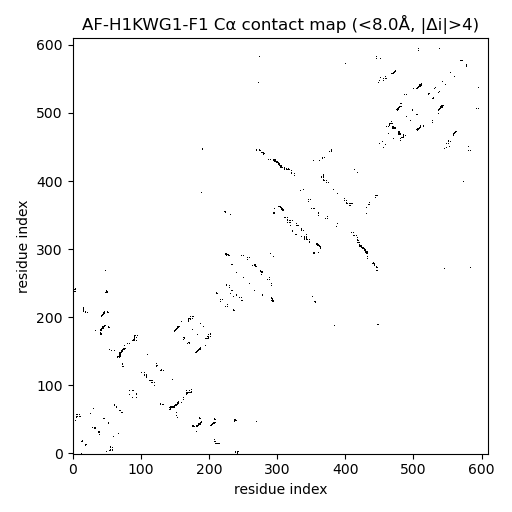? -17.734 -3.728 15.034 1.00 96.06 73 TYR A N 1
ATOM 588 C CA . TYR A 1 73 ? -17.207 -3.014 13.868 1.00 96.06 73 TYR A CA 1
ATOM 589 C C . TYR A 1 73 ? -17.513 -1.523 13.996 1.00 96.06 73 TYR A C 1
ATOM 591 O O . TYR A 1 73 ? -18.676 -1.143 14.132 1.00 96.06 73 TYR A O 1
ATOM 599 N N . ILE A 1 74 ? -16.478 -0.690 13.962 1.00 94.12 74 ILE A N 1
ATOM 600 C CA . ILE A 1 74 ? -16.551 0.755 14.187 1.00 94.12 74 ILE A CA 1
ATOM 601 C C . ILE A 1 74 ? -15.726 1.463 13.110 1.00 94.12 74 ILE A C 1
ATOM 603 O O . ILE A 1 74 ? -14.678 0.966 12.697 1.00 94.12 74 ILE A O 1
ATOM 607 N N . LEU A 1 75 ? -16.174 2.637 12.669 1.00 92.06 75 LEU A N 1
ATOM 608 C CA . LEU A 1 75 ? -15.358 3.525 11.842 1.00 92.06 75 LEU A CA 1
ATOM 609 C C . LEU A 1 75 ? -14.611 4.512 12.741 1.00 92.06 75 LEU A C 1
ATOM 611 O O . LEU A 1 75 ? -15.177 5.037 13.699 1.00 92.06 75 LEU A O 1
ATOM 615 N N . ALA A 1 76 ? -13.351 4.822 12.441 1.00 91.56 76 ALA A N 1
ATOM 616 C CA . ALA A 1 76 ? -12.592 5.796 13.233 1.00 91.56 76 ALA A CA 1
ATOM 617 C C . ALA A 1 76 ? -13.243 7.197 13.257 1.00 91.56 76 ALA A C 1
ATOM 619 O O . ALA A 1 76 ? -13.028 7.965 14.197 1.00 91.56 76 ALA A O 1
ATOM 620 N N . GLU A 1 77 ? -14.075 7.520 12.265 1.00 90.81 77 GLU A N 1
ATOM 621 C CA . GLU A 1 77 ? -14.925 8.715 12.264 1.00 90.81 77 GLU A CA 1
ATOM 622 C C . GLU A 1 77 ? -15.909 8.736 13.448 1.00 90.81 77 GLU A C 1
ATOM 624 O O . GLU A 1 77 ? -16.094 9.781 14.073 1.00 90.81 77 GLU A O 1
ATOM 629 N N . ASP A 1 78 ? -16.475 7.586 13.830 1.00 89.56 78 ASP A N 1
ATOM 630 C CA . ASP A 1 78 ? -17.392 7.479 14.971 1.00 89.56 78 ASP A CA 1
ATOM 631 C C . ASP A 1 78 ? -16.673 7.867 16.275 1.00 89.56 78 ASP A C 1
ATOM 633 O O . ASP A 1 78 ? -17.207 8.607 17.101 1.00 89.56 78 ASP A O 1
ATOM 637 N N . ILE A 1 79 ? -15.411 7.448 16.429 1.00 90.31 79 ILE A N 1
ATOM 638 C CA . ILE A 1 79 ? -14.560 7.835 17.566 1.00 90.31 79 ILE A CA 1
ATOM 639 C C . ILE A 1 79 ? -14.333 9.352 17.574 1.00 90.31 79 ILE A C 1
ATOM 641 O O . ILE A 1 79 ? -14.426 9.995 18.622 1.00 90.31 79 ILE A O 1
ATOM 645 N N . LEU A 1 80 ? -14.058 9.949 16.414 1.00 89.75 80 LEU A N 1
ATOM 646 C CA . LEU A 1 80 ? -13.847 11.391 16.295 1.00 89.75 80 LEU A CA 1
ATOM 647 C C . LEU A 1 80 ? -15.102 12.207 16.650 1.00 89.75 80 LEU A C 1
ATOM 649 O O . LEU A 1 80 ? -14.982 13.281 17.264 1.00 89.75 80 LEU A O 1
ATOM 653 N N . ASN A 1 81 ? -16.277 11.714 16.256 1.00 88.50 81 ASN A N 1
ATOM 654 C CA . ASN A 1 81 ? -17.571 12.309 16.582 1.00 88.50 81 ASN A CA 1
ATOM 655 C C . ASN A 1 81 ? -17.833 12.222 18.086 1.00 88.50 81 ASN A C 1
ATOM 657 O O . ASN A 1 81 ? -18.073 13.253 18.717 1.00 88.50 81 ASN A O 1
ATOM 661 N N . LEU A 1 82 ? -17.632 11.044 18.682 1.00 87.50 82 LEU A N 1
ATOM 662 C CA . LEU A 1 82 ? -17.749 10.824 20.125 1.00 87.50 82 LEU A CA 1
ATOM 663 C C . LEU A 1 82 ? -16.851 11.768 20.939 1.00 87.50 82 LEU A C 1
ATOM 665 O O . LEU A 1 82 ? -17.305 12.344 21.929 1.00 87.50 82 LEU A O 1
ATOM 669 N N . ILE A 1 83 ? -15.605 11.983 20.503 1.00 88.75 83 ILE A N 1
ATOM 670 C CA . ILE A 1 83 ? -14.688 12.950 21.128 1.00 88.75 83 ILE A CA 1
ATOM 671 C C . ILE A 1 83 ? -15.267 14.367 21.094 1.00 88.75 83 ILE A C 1
ATOM 673 O O . ILE A 1 83 ? -15.183 15.091 22.086 1.00 88.75 83 ILE A O 1
ATOM 677 N N . GLY A 1 84 ? -15.836 14.774 19.954 1.00 86.56 84 GLY A N 1
ATOM 678 C CA . GLY A 1 84 ? -16.428 16.100 19.782 1.00 86.56 84 GLY A CA 1
ATOM 679 C C . GLY A 1 84 ? -17.674 16.310 20.640 1.00 86.56 84 GLY A C 1
ATOM 680 O O . GLY A 1 84 ? -17.769 17.321 21.331 1.00 86.56 84 GLY A O 1
ATOM 681 N N . GLU A 1 85 ? -18.597 15.350 20.625 1.00 88.12 85 GLU A N 1
ATOM 682 C CA . GLU A 1 85 ? -19.860 15.401 21.372 1.00 88.12 85 GLU A CA 1
ATOM 683 C C . GLU A 1 85 ? -19.640 15.437 22.888 1.00 88.12 85 GLU A C 1
ATOM 685 O O . GLU A 1 85 ? -20.368 16.121 23.605 1.00 88.12 85 GLU A O 1
ATOM 690 N N . ASN A 1 86 ? -18.611 14.738 23.374 1.00 87.25 86 ASN A N 1
ATOM 691 C CA . ASN A 1 86 ? -18.340 14.586 24.804 1.00 87.25 86 ASN A CA 1
ATOM 692 C C . ASN A 1 86 ? -17.200 15.483 25.312 1.00 87.25 86 ASN A C 1
ATOM 694 O O . ASN A 1 86 ? -16.828 15.369 26.478 1.00 87.25 86 ASN A O 1
ATOM 698 N N . GLN A 1 87 ? -16.654 16.361 24.458 1.00 87.75 87 GLN A N 1
ATOM 699 C CA . GLN A 1 87 ? -15.569 17.298 24.792 1.00 87.75 87 GLN A CA 1
ATOM 700 C C . GLN A 1 87 ? -14.404 16.611 25.526 1.00 87.75 87 GLN A C 1
ATOM 702 O O . GLN A 1 87 ? -13.93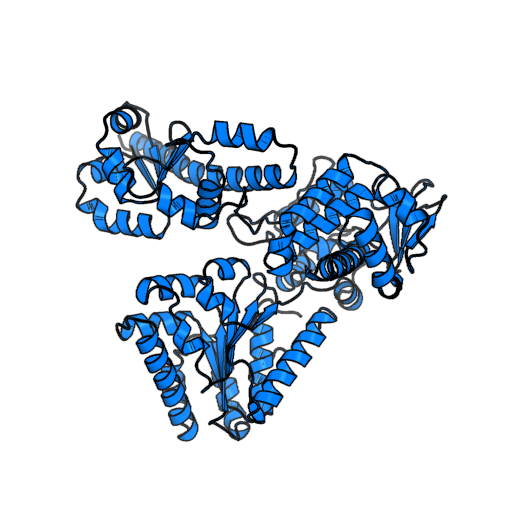5 17.061 26.571 1.00 87.75 87 GLN A O 1
ATOM 707 N N . ILE A 1 88 ? -13.977 15.463 24.999 1.00 87.50 88 ILE A N 1
ATOM 708 C CA . ILE A 1 88 ? -12.935 14.645 25.622 1.00 87.50 88 ILE A CA 1
ATOM 709 C C . ILE A 1 88 ? -11.576 15.298 25.375 1.00 87.50 88 ILE A C 1
ATOM 711 O O . ILE A 1 88 ? -11.238 15.610 24.237 1.00 87.50 88 ILE A O 1
ATOM 715 N N . GLU A 1 89 ? -10.780 15.436 26.434 1.00 87.00 89 GLU A N 1
ATOM 716 C CA . GLU A 1 89 ? -9.413 15.958 26.381 1.00 87.00 89 GLU A CA 1
ATOM 717 C C . GLU A 1 89 ? -8.457 15.019 27.130 1.00 87.00 89 GLU A C 1
ATOM 719 O O . GLU A 1 89 ? -8.717 14.645 28.278 1.00 87.00 89 GLU A O 1
ATOM 724 N N . GLY A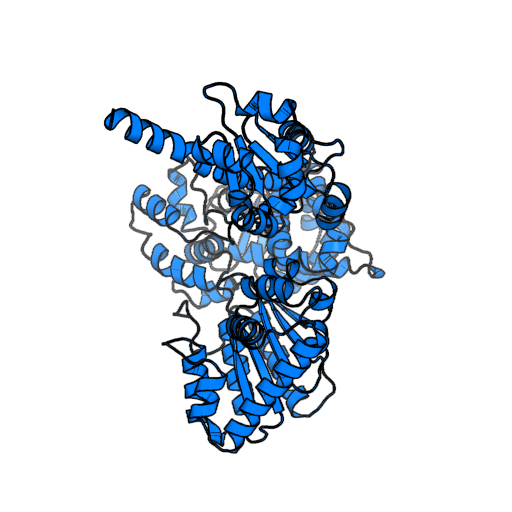 1 90 ? -7.334 14.666 26.498 1.00 87.31 90 GLY A N 1
ATOM 725 C CA . GLY A 1 90 ? -6.305 13.785 27.061 1.00 87.31 90 GLY A CA 1
ATOM 726 C C . GLY A 1 90 ? -6.526 12.288 26.799 1.00 87.31 90 GLY A C 1
ATOM 727 O O . GLY A 1 90 ? -7.650 11.780 26.811 1.00 87.31 90 GLY A O 1
ATOM 728 N N . HIS A 1 91 ? -5.423 11.567 26.572 1.00 89.44 91 HIS A N 1
ATOM 729 C CA . HIS A 1 91 ? -5.436 10.158 26.151 1.00 89.44 91 HIS A CA 1
ATOM 730 C C . HIS A 1 91 ? -6.028 9.200 27.204 1.00 89.44 91 HIS A C 1
ATOM 732 O O . HIS A 1 91 ? -6.672 8.217 26.843 1.00 89.44 91 HIS A O 1
ATOM 738 N N . GLU A 1 92 ? -5.865 9.480 28.504 1.00 92.00 92 GLU A N 1
ATOM 739 C CA . GLU A 1 92 ? -6.422 8.643 29.584 1.00 92.00 92 GLU A CA 1
ATOM 740 C C . GLU A 1 92 ? -7.950 8.710 29.609 1.00 92.00 92 GLU A C 1
ATOM 742 O O . GLU A 1 92 ? -8.618 7.678 29.583 1.00 92.00 92 GLU A O 1
ATOM 747 N N . LYS A 1 93 ? -8.510 9.927 29.554 1.00 92.69 93 LYS A N 1
ATOM 748 C CA . LYS A 1 93 ? -9.964 10.130 29.502 1.00 92.69 93 LYS A CA 1
ATOM 749 C C . LYS A 1 93 ? -10.570 9.537 28.238 1.00 92.69 93 LYS A C 1
ATOM 751 O O . LYS A 1 93 ? -11.673 8.998 28.292 1.00 92.69 93 LYS A O 1
ATOM 756 N N . LEU A 1 94 ? -9.859 9.611 27.108 1.00 93.12 94 LEU A N 1
ATOM 757 C CA . LEU A 1 94 ? -10.297 8.947 25.884 1.00 93.12 94 LEU A CA 1
ATOM 758 C C . LEU A 1 94 ? -10.377 7.431 26.071 1.00 93.12 94 LEU A C 1
ATOM 760 O O . LEU A 1 94 ? -11.386 6.835 25.706 1.00 93.12 94 LEU A O 1
ATOM 764 N N . ALA A 1 95 ? -9.356 6.810 26.661 1.00 94.25 95 ALA A N 1
ATOM 765 C CA . ALA A 1 95 ? -9.365 5.374 26.917 1.00 94.25 95 ALA A CA 1
ATOM 766 C C . ALA A 1 95 ? -10.495 4.964 27.875 1.00 94.25 95 ALA A C 1
ATOM 768 O O . ALA A 1 95 ? -11.235 4.029 27.573 1.00 94.25 95 ALA A O 1
ATOM 769 N N . GLU A 1 96 ? -10.691 5.692 28.979 1.00 94.25 96 GLU A N 1
ATOM 770 C CA . GLU A 1 96 ? -11.805 5.462 29.911 1.00 94.25 96 GLU A CA 1
ATOM 771 C C . GLU A 1 96 ? -13.165 5.567 29.213 1.00 94.25 96 GLU A C 1
ATOM 773 O O . GLU A 1 96 ? -14.044 4.720 29.405 1.00 94.25 96 GLU A O 1
ATOM 778 N N . PHE A 1 97 ? -13.333 6.588 28.372 1.00 94.44 97 PHE A N 1
ATOM 779 C CA . PHE A 1 97 ? -14.560 6.798 27.620 1.00 94.44 97 PHE A CA 1
ATOM 780 C C . PHE A 1 97 ? -14.810 5.674 26.613 1.00 94.44 97 PHE A C 1
ATOM 782 O O . PHE A 1 97 ? -15.910 5.125 26.583 1.00 94.44 97 PHE A O 1
ATOM 789 N N . LEU A 1 98 ? -13.805 5.300 25.815 1.00 94.56 98 LEU A N 1
ATOM 790 C CA . LEU A 1 98 ? -13.921 4.221 24.831 1.00 94.56 98 LEU A CA 1
ATOM 791 C C . LEU A 1 98 ? -14.197 2.875 25.505 1.00 94.56 98 LEU A C 1
ATOM 793 O O . LEU A 1 98 ? -15.048 2.122 25.036 1.00 94.56 98 LEU A O 1
ATOM 797 N N . ASN A 1 99 ? -13.560 2.601 26.644 1.00 94.88 99 ASN A N 1
ATOM 798 C CA . ASN A 1 99 ? -13.838 1.409 27.440 1.00 94.88 99 ASN A CA 1
ATOM 799 C C . ASN A 1 99 ? -15.291 1.395 27.931 1.00 94.88 99 ASN A C 1
ATOM 801 O O . ASN A 1 99 ? -15.992 0.400 27.753 1.00 94.88 99 ASN A O 1
ATOM 805 N N . LYS A 1 100 ? -15.788 2.512 28.476 1.00 94.69 100 LYS A N 1
ATOM 806 C CA . LYS A 1 100 ? -17.193 2.642 28.893 1.00 94.69 100 LYS A CA 1
ATOM 807 C C . LYS A 1 100 ? -18.160 2.493 27.717 1.00 94.69 100 LYS A C 1
ATOM 809 O O . LYS A 1 100 ? -19.209 1.871 27.858 1.00 94.69 100 LYS A O 1
ATOM 814 N N . TYR A 1 101 ? -17.818 3.058 26.567 1.00 94.56 101 TYR A N 1
ATOM 815 C CA . TYR A 1 101 ? -18.601 2.953 25.342 1.00 94.56 101 TYR A CA 1
ATOM 816 C C . TYR A 1 101 ? -18.723 1.493 24.873 1.00 94.56 101 TYR A C 1
ATOM 818 O O . TYR A 1 101 ? -19.837 1.017 24.646 1.00 94.56 101 TYR A O 1
ATOM 826 N N . VAL A 1 102 ? -17.614 0.749 24.834 1.00 95.75 102 VAL A N 1
ATOM 827 C CA . VAL A 1 102 ? -17.604 -0.688 24.506 1.00 95.75 102 VAL A CA 1
ATOM 828 C C . VAL A 1 102 ? -18.411 -1.498 25.529 1.00 95.75 102 VAL A C 1
ATOM 830 O O . VAL A 1 102 ? -19.216 -2.352 25.152 1.00 95.75 102 VAL A O 1
ATOM 833 N N . GLU A 1 103 ? -18.274 -1.193 26.820 1.00 95.56 103 GLU A N 1
ATOM 834 C CA . GLU A 1 103 ? -19.045 -1.835 27.891 1.00 95.56 103 GLU A CA 1
ATOM 835 C C . GLU A 1 103 ? -20.556 -1.580 27.772 1.00 95.56 103 GLU A C 1
ATOM 837 O O . GLU A 1 103 ? -21.360 -2.491 27.987 1.00 95.56 103 GLU A O 1
ATOM 842 N N . ASN A 1 104 ? -20.968 -0.374 27.374 1.00 95.81 104 ASN A N 1
ATOM 843 C CA . ASN A 1 104 ? -22.375 -0.062 27.120 1.00 95.81 104 ASN A CA 1
ATOM 844 C C . ASN A 1 104 ? -22.941 -0.917 25.978 1.00 95.81 104 ASN A C 1
ATOM 846 O O . ASN A 1 104 ? -24.043 -1.451 26.112 1.00 95.81 104 ASN A O 1
ATOM 850 N N . ILE A 1 105 ? -22.178 -1.104 24.895 1.00 96.25 105 ILE A N 1
ATOM 851 C CA . ILE A 1 105 ? -22.584 -1.971 23.780 1.00 96.25 105 ILE A CA 1
ATOM 852 C C . ILE A 1 105 ? -22.691 -3.428 24.242 1.00 96.25 105 ILE A C 1
ATOM 854 O O . ILE A 1 105 ? -23.689 -4.088 23.950 1.00 96.25 105 ILE A O 1
ATOM 858 N N . LYS A 1 106 ? -21.718 -3.927 25.017 1.00 96.69 106 LYS A N 1
ATOM 859 C CA . LYS A 1 106 ? -21.770 -5.279 25.601 1.00 96.69 106 LYS A CA 1
ATOM 860 C C . LYS A 1 106 ? -23.027 -5.478 26.450 1.00 96.69 106 LYS A C 1
ATOM 862 O O . LYS A 1 106 ? -23.699 -6.504 26.336 1.00 96.69 106 LYS A O 1
ATOM 867 N N . ASN A 1 107 ? -23.355 -4.513 27.307 1.00 97.06 107 ASN A N 1
ATOM 868 C CA . ASN A 1 107 ? -24.531 -4.593 28.172 1.00 97.06 107 ASN A CA 1
ATOM 869 C C . ASN A 1 107 ? -25.835 -4.559 27.362 1.00 97.06 107 ASN A C 1
ATOM 871 O O . ASN A 1 107 ? -26.727 -5.367 27.619 1.00 97.06 107 ASN A O 1
ATOM 875 N N . ALA A 1 108 ? -25.921 -3.701 26.342 1.00 96.62 108 ALA A N 1
ATOM 876 C CA . ALA A 1 108 ? -27.047 -3.681 25.409 1.00 96.62 108 ALA A CA 1
ATOM 877 C C . ALA A 1 108 ? -27.202 -5.028 24.678 1.00 96.62 108 ALA A C 1
ATOM 879 O O . ALA A 1 108 ? -28.304 -5.573 24.610 1.00 96.62 108 ALA A O 1
ATOM 880 N N . PHE A 1 109 ? -26.091 -5.626 24.232 1.00 96.38 109 PHE A N 1
ATOM 881 C CA . PHE A 1 109 ? -26.066 -6.951 23.607 1.00 96.38 109 PHE A CA 1
ATOM 882 C C . PHE A 1 109 ? -26.600 -8.045 24.536 1.00 96.38 109 PHE A C 1
ATOM 884 O O . PHE A 1 109 ? -27.491 -8.805 24.154 1.00 96.38 109 PHE A O 1
ATOM 891 N N . LYS A 1 110 ? -26.130 -8.106 25.786 1.00 95.19 110 LYS A N 1
ATOM 892 C CA . LYS A 1 110 ? -26.644 -9.067 26.780 1.00 95.19 110 LYS A CA 1
ATOM 893 C C . LYS A 1 110 ? -28.143 -8.918 27.033 1.00 95.19 110 LYS A C 1
ATOM 895 O O . LYS A 1 110 ? -28.829 -9.920 27.212 1.00 95.19 110 LYS A O 1
ATOM 900 N N . ASN A 1 111 ? -28.641 -7.685 27.007 1.00 95.94 111 ASN A N 1
ATOM 901 C CA . ASN A 1 111 ? -30.053 -7.367 27.204 1.00 95.94 111 ASN A CA 1
ATOM 902 C C . ASN A 1 111 ? -30.908 -7.549 25.937 1.00 95.94 111 ASN A C 1
ATOM 904 O O . ASN A 1 111 ? -32.113 -7.319 25.993 1.00 95.94 111 ASN A O 1
ATOM 908 N N . LYS A 1 112 ? -30.309 -7.965 24.810 1.00 95.81 112 LYS A N 1
ATOM 909 C CA . LYS A 1 112 ? -30.952 -8.052 23.487 1.00 95.81 112 LYS A CA 1
ATOM 910 C C . LYS A 1 112 ? -31.544 -6.713 23.012 1.00 95.81 112 LYS A C 1
ATOM 912 O O . LYS A 1 112 ? -32.493 -6.695 22.230 1.00 95.81 112 LYS A O 1
ATOM 917 N N . ASP A 1 113 ? -30.975 -5.593 23.461 1.00 96.75 113 ASP A N 1
ATOM 918 C CA . ASP A 1 113 ? -31.393 -4.242 23.077 1.00 96.75 113 ASP A CA 1
ATOM 919 C C . ASP A 1 113 ? -30.671 -3.799 21.797 1.00 96.75 113 ASP A C 1
ATOM 921 O O . ASP A 1 113 ? -29.712 -3.022 21.802 1.00 96.75 113 ASP A O 1
ATOM 925 N N . PHE A 1 114 ? -31.109 -4.360 20.671 1.00 94.75 114 PHE A N 1
ATOM 926 C CA . PHE A 1 114 ? -30.494 -4.107 19.370 1.00 94.75 114 PHE A CA 1
ATOM 927 C C . PHE A 1 114 ? -30.704 -2.683 18.857 1.00 94.75 114 PHE A C 1
ATOM 929 O O . PHE A 1 114 ? -29.887 -2.219 18.062 1.00 94.75 114 PHE A O 1
ATOM 936 N N . GLU A 1 115 ? -31.747 -1.984 19.302 1.00 94.38 115 GLU A N 1
ATOM 937 C CA . GLU A 1 115 ? -31.952 -0.574 18.954 1.00 94.38 115 GLU A CA 1
ATOM 938 C C . GLU A 1 115 ? -30.922 0.308 19.664 1.00 94.38 115 GLU A C 1
ATOM 940 O O . GLU A 1 115 ? -30.310 1.174 19.036 1.00 94.38 115 GLU A O 1
ATOM 945 N N . LEU A 1 116 ? -30.631 0.040 20.942 1.00 94.38 116 LEU A N 1
ATOM 946 C CA . LEU A 1 116 ? -29.553 0.735 21.642 1.00 94.38 116 LEU A CA 1
ATOM 947 C C . LEU A 1 116 ? -28.185 0.458 21.004 1.00 94.38 116 LEU A C 1
ATOM 949 O O . LEU A 1 116 ? -27.409 1.393 20.823 1.00 94.38 116 LEU A O 1
ATOM 953 N N . ILE A 1 117 ? -27.896 -0.786 20.604 1.00 94.19 117 ILE A N 1
ATOM 954 C CA . ILE A 1 117 ? -26.647 -1.122 19.889 1.00 94.19 117 ILE A CA 1
ATOM 955 C C . ILE A 1 117 ? -26.544 -0.342 18.576 1.00 94.19 117 ILE A C 1
ATOM 957 O O . ILE A 1 117 ? -25.496 0.236 18.290 1.00 94.19 117 ILE A O 1
ATOM 961 N N . LYS A 1 118 ? -27.630 -0.299 17.795 1.00 93.25 118 LYS A N 1
ATOM 962 C CA . LYS A 1 118 ? -27.694 0.426 16.521 1.00 93.25 118 LYS A CA 1
ATOM 963 C C . LYS A 1 118 ? -27.355 1.905 16.699 1.00 93.25 118 LYS A C 1
ATOM 965 O O . LYS A 1 118 ? -26.560 2.451 15.934 1.00 93.25 118 LYS A O 1
ATOM 970 N N . ASN A 1 119 ? -27.927 2.519 17.735 1.00 91.00 119 ASN A N 1
ATOM 971 C CA . ASN A 1 119 ? -27.694 3.917 18.082 1.00 91.00 119 ASN A CA 1
ATOM 972 C C . ASN A 1 119 ? -26.257 4.152 18.560 1.00 91.00 119 ASN A C 1
ATOM 974 O O . ASN A 1 119 ? -25.611 5.085 18.094 1.00 91.00 119 ASN A O 1
ATOM 978 N N . LEU A 1 120 ? -25.734 3.294 19.443 1.00 90.38 120 LEU A N 1
ATOM 979 C CA . LEU A 1 120 ? -24.365 3.410 19.953 1.00 90.38 120 LEU A CA 1
ATOM 980 C C . LEU A 1 120 ? -23.328 3.272 18.834 1.00 90.38 120 LEU A C 1
ATOM 982 O O . LEU A 1 120 ? -22.355 4.016 18.822 1.00 90.38 120 LEU A O 1
ATOM 986 N N . LEU A 1 121 ? -23.532 2.363 17.881 1.00 89.19 121 LEU A N 1
ATOM 987 C CA . LEU A 1 121 ? -22.636 2.161 16.736 1.00 89.19 121 LEU A CA 1
ATOM 988 C C . LEU A 1 121 ? -22.840 3.192 15.606 1.00 89.19 121 LEU A C 1
ATOM 990 O O . LEU A 1 121 ? -22.201 3.077 14.560 1.00 89.19 121 LEU A O 1
ATOM 994 N N . TYR A 1 122 ? -23.722 4.187 15.772 1.00 86.25 122 TYR A N 1
ATOM 995 C CA . TYR A 1 122 ? -24.061 5.178 14.738 1.00 86.25 122 TYR A CA 1
ATOM 996 C C . TYR A 1 122 ? -24.394 4.528 13.380 1.00 86.25 122 TYR A C 1
ATOM 998 O O . TYR A 1 122 ? -23.927 4.963 12.322 1.00 86.25 122 TYR A O 1
ATOM 1006 N N . VAL A 1 123 ? -25.153 3.428 13.391 1.00 83.94 123 VAL A N 1
ATOM 1007 C CA . VAL A 1 123 ? -25.499 2.697 12.165 1.00 83.94 123 VAL A CA 1
ATOM 1008 C C . VAL A 1 123 ? -26.480 3.528 11.341 1.00 83.94 123 VAL A C 1
ATOM 1010 O O . VAL A 1 123 ? -27.624 3.745 11.740 1.00 83.94 123 VAL A O 1
ATOM 1013 N N . SER A 1 124 ? -26.032 3.980 10.172 1.00 77.38 124 SER A N 1
ATOM 1014 C CA . SER A 1 124 ? -26.829 4.762 9.227 1.00 77.38 124 SER A CA 1
ATOM 1015 C C . SER A 1 124 ? -26.421 4.454 7.783 1.00 77.38 124 SER A C 1
ATOM 1017 O O . SER A 1 124 ? -25.261 4.135 7.521 1.00 77.38 124 SER A O 1
ATOM 1019 N N . GLY A 1 125 ? -27.385 4.547 6.859 1.00 78.12 125 GLY A N 1
ATOM 1020 C CA . GLY A 1 125 ? -27.189 4.245 5.436 1.00 78.12 125 GLY A CA 1
ATOM 1021 C C . GLY A 1 125 ? -26.926 2.764 5.131 1.00 78.12 125 GLY A C 1
ATOM 1022 O O . GLY A 1 125 ? -26.968 1.920 6.022 1.00 78.12 125 GLY A O 1
ATOM 1023 N N . GLU A 1 126 ? -26.660 2.468 3.857 1.00 78.25 126 GLU A N 1
ATOM 1024 C CA . GLU A 1 126 ? -26.204 1.154 3.384 1.00 78.25 126 GLU A CA 1
ATOM 1025 C C . GLU A 1 126 ? -24.672 1.171 3.274 1.00 78.25 126 GLU A C 1
ATOM 1027 O O . GLU A 1 126 ? -24.098 1.767 2.362 1.00 78.25 126 GLU A O 1
ATOM 1032 N N . ASN A 1 127 ? -23.998 0.574 4.255 1.00 85.00 127 ASN A N 1
ATOM 1033 C CA . ASN A 1 127 ? -22.538 0.439 4.309 1.00 85.00 127 ASN A CA 1
ATOM 1034 C C . ASN A 1 127 ? -22.112 -0.818 5.089 1.00 85.00 127 ASN A C 1
ATOM 1036 O O . ASN A 1 127 ? -22.929 -1.467 5.746 1.00 85.00 127 ASN A O 1
ATOM 1040 N N . ILE A 1 128 ? -20.810 -1.126 5.090 1.00 87.56 128 ILE A N 1
ATOM 1041 C CA . ILE A 1 128 ? -20.276 -2.317 5.768 1.00 87.56 128 ILE A CA 1
ATOM 1042 C C . ILE A 1 128 ? -20.619 -2.373 7.264 1.00 87.56 128 ILE A C 1
ATOM 1044 O O . ILE A 1 128 ? -20.841 -3.451 7.806 1.00 87.56 128 ILE A O 1
ATOM 1048 N N . LYS A 1 129 ? -20.723 -1.218 7.932 1.00 90.19 129 LYS A N 1
ATOM 1049 C CA . LYS A 1 129 ? -21.099 -1.133 9.348 1.00 90.19 129 LYS A CA 1
ATOM 1050 C C . LYS A 1 129 ? -22.558 -1.551 9.562 1.00 90.19 129 LYS A C 1
ATOM 1052 O O . LYS A 1 129 ? -22.843 -2.304 10.491 1.00 90.19 129 LYS A O 1
ATOM 1057 N N . SER A 1 130 ? -23.467 -1.112 8.688 1.00 91.06 130 SER A N 1
ATOM 1058 C CA . SER A 1 130 ? -24.869 -1.550 8.699 1.00 91.06 130 SER A CA 1
ATOM 1059 C C . SER A 1 130 ? -25.006 -3.048 8.432 1.00 91.06 130 SER A C 1
ATOM 1061 O O . SER A 1 130 ? -25.722 -3.732 9.160 1.00 91.06 130 SER A O 1
ATOM 1063 N N . GLU A 1 131 ? -24.238 -3.584 7.481 1.00 93.50 131 GLU A N 1
ATOM 1064 C CA . GLU A 1 131 ? -24.223 -5.019 7.203 1.00 93.50 131 GLU A CA 1
ATOM 1065 C C . GLU A 1 131 ? -23.660 -5.820 8.383 1.00 93.50 131 GLU A C 1
ATOM 1067 O O . GLU A 1 131 ? -24.222 -6.847 8.749 1.00 93.50 131 GLU A O 1
ATOM 1072 N N . ALA A 1 132 ? -22.574 -5.355 9.010 1.00 94.12 132 ALA A N 1
ATOM 1073 C CA . ALA A 1 132 ? -21.979 -6.005 10.176 1.00 94.12 132 ALA A CA 1
ATOM 1074 C C . ALA A 1 132 ? -22.951 -6.034 11.365 1.00 94.12 132 ALA A C 1
ATOM 1076 O O . ALA A 1 132 ? -23.042 -7.045 12.065 1.00 94.12 132 ALA A O 1
ATOM 1077 N N . TYR A 1 133 ? -23.709 -4.953 11.574 1.00 95.31 133 TYR A N 1
ATOM 1078 C CA . TYR A 1 133 ? -24.759 -4.889 12.588 1.00 95.31 133 TYR A CA 1
ATOM 1079 C C . TYR A 1 133 ? -25.887 -5.896 12.319 1.00 95.31 133 TYR A C 1
ATOM 1081 O O . TYR A 1 133 ? -26.222 -6.675 13.216 1.00 95.31 133 TYR A O 1
ATOM 1089 N N . GLU A 1 134 ? -26.446 -5.924 11.105 1.00 95.19 134 GLU A N 1
ATOM 1090 C CA . GLU A 1 134 ? -27.509 -6.881 10.769 1.00 95.19 134 GLU A CA 1
ATOM 1091 C C . GLU A 1 134 ? -26.991 -8.324 10.861 1.00 95.19 134 GLU A C 1
ATOM 1093 O O . GLU A 1 134 ? -27.633 -9.174 11.477 1.00 95.19 134 GLU A O 1
ATOM 1098 N N . TYR A 1 135 ? -25.767 -8.587 10.395 1.00 95.19 135 TYR A N 1
ATOM 1099 C CA . TYR A 1 135 ? -25.139 -9.902 10.514 1.00 95.19 135 TYR A CA 1
ATOM 1100 C C . TYR A 1 135 ? -24.954 -10.326 11.981 1.00 95.19 135 TYR A C 1
ATOM 1102 O O . TYR A 1 135 ? -25.210 -11.483 12.321 1.00 95.19 135 TYR A O 1
ATOM 1110 N N . LEU A 1 136 ? -24.538 -9.416 12.874 1.00 95.75 136 LEU A N 1
ATO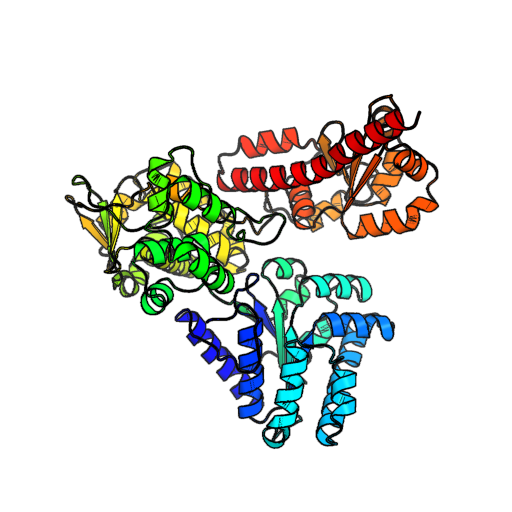M 1111 C CA . LEU A 1 136 ? -24.442 -9.680 14.318 1.00 95.75 136 LEU A CA 1
ATOM 1112 C C . LEU A 1 136 ? -25.809 -10.008 14.925 1.00 95.75 136 LEU A C 1
ATOM 1114 O O . LEU A 1 136 ? -25.913 -10.926 15.736 1.00 95.75 136 LEU A O 1
ATOM 1118 N N . LYS A 1 137 ? -26.848 -9.265 14.540 1.00 95.81 137 LYS A N 1
ATOM 1119 C CA . LYS A 1 137 ? -28.221 -9.456 15.018 1.00 95.81 137 LYS A CA 1
ATOM 1120 C C . LYS A 1 137 ? -28.791 -10.802 14.579 1.00 95.81 137 LYS A C 1
ATOM 1122 O O . LYS A 1 137 ? -29.321 -11.537 15.410 1.00 95.81 137 LYS A O 1
ATOM 1127 N N . GLU A 1 138 ? -28.621 -11.160 13.310 1.00 95.81 138 GLU A N 1
ATOM 1128 C CA . GLU A 1 138 ? -29.035 -12.455 12.755 1.00 95.81 138 GLU A CA 1
ATOM 1129 C C . GLU A 1 138 ? -28.281 -13.631 13.391 1.00 95.81 138 GLU A C 1
ATOM 1131 O O . GLU A 1 138 ? -28.840 -14.712 13.574 1.00 95.81 138 GLU A O 1
ATOM 1136 N N . ASN A 1 139 ? -27.019 -13.418 13.771 1.00 95.44 139 ASN A N 1
ATOM 1137 C CA . ASN A 1 139 ? -26.146 -14.441 14.346 1.00 95.44 139 ASN A CA 1
ATOM 1138 C C . ASN A 1 139 ? -25.946 -14.287 15.861 1.00 95.44 139 ASN A C 1
ATOM 1140 O O . ASN A 1 139 ? -24.974 -14.817 16.403 1.00 95.44 139 ASN A O 1
ATOM 1144 N N . TYR A 1 140 ? -26.860 -13.608 16.559 1.00 95.50 140 TYR A N 1
ATOM 1145 C CA . TYR A 1 140 ? -26.759 -13.328 17.996 1.00 95.50 140 TYR A CA 1
ATOM 1146 C C . TYR A 1 140 ? -26.437 -14.577 18.830 1.00 95.50 140 TYR A C 1
ATOM 1148 O O . TYR A 1 140 ? -25.529 -14.566 19.658 1.00 95.50 140 TYR A O 1
ATOM 1156 N N . GLU A 1 141 ? -27.135 -15.682 18.554 1.00 95.06 141 GLU A N 1
ATOM 1157 C CA . GLU A 1 141 ? -27.007 -16.948 19.288 1.00 95.06 141 GLU A CA 1
ATOM 1158 C C . GLU A 1 141 ? -25.628 -17.618 19.107 1.00 95.06 141 GLU A C 1
ATOM 1160 O O . GLU A 1 141 ? -25.270 -18.524 19.865 1.00 95.06 141 GLU A O 1
ATOM 1165 N N . LYS A 1 142 ? -24.816 -17.185 18.127 1.00 96.38 142 LYS A N 1
ATOM 1166 C CA . LYS A 1 142 ? -23.431 -17.660 17.994 1.00 96.38 142 LYS A CA 1
ATOM 1167 C C . LYS A 1 142 ? -22.534 -17.126 19.110 1.00 96.38 142 LYS A C 1
ATOM 1169 O O . LYS A 1 142 ? -21.583 -17.813 19.480 1.00 96.38 142 LYS A O 1
ATOM 1174 N N . VAL A 1 143 ? -22.829 -15.952 19.673 1.00 96.50 143 VAL A N 1
ATOM 1175 C CA . VAL A 1 143 ? -22.012 -15.317 20.717 1.00 96.50 143 VAL A CA 1
ATOM 1176 C C . VAL A 1 143 ? -22.243 -16.005 22.063 1.00 96.50 143 VAL A C 1
ATOM 1178 O O . VAL A 1 143 ? -23.192 -15.719 22.789 1.00 96.50 143 VAL A O 1
ATOM 1181 N N . LYS A 1 144 ? -21.334 -16.912 22.423 1.00 95.69 144 LYS A N 1
ATOM 1182 C CA . LYS A 1 144 ? -21.377 -17.689 23.674 1.00 95.69 144 LYS A CA 1
ATOM 1183 C C . LYS A 1 144 ? -20.660 -17.002 24.834 1.00 95.69 144 LYS A C 1
ATOM 1185 O O . LYS A 1 144 ? -20.948 -17.296 25.991 1.00 95.69 144 LYS A O 1
ATOM 1190 N N . ASN A 1 145 ? -19.710 -16.120 24.537 1.00 94.25 145 ASN A N 1
ATOM 1191 C CA . ASN A 1 145 ? -18.899 -15.411 25.516 1.00 94.25 145 ASN A CA 1
ATOM 1192 C C . ASN A 1 145 ? -18.850 -13.907 25.193 1.00 94.25 145 ASN A C 1
ATOM 1194 O O . ASN A 1 145 ? -17.869 -13.433 24.616 1.00 94.25 145 ASN A O 1
ATOM 1198 N N . PRO A 1 146 ? -19.888 -13.141 25.573 1.00 94.06 146 PRO A N 1
ATOM 1199 C CA . PRO A 1 146 ? -19.951 -11.706 25.300 1.00 94.06 146 PRO A CA 1
ATOM 1200 C C . PRO A 1 146 ? -18.913 -10.877 26.080 1.00 94.06 146 PRO A C 1
ATOM 1202 O O . PRO A 1 146 ? -18.750 -9.701 25.781 1.00 94.06 146 PRO A O 1
ATOM 1205 N N . GLU A 1 147 ? -18.196 -11.458 27.055 1.00 94.12 147 GLU A N 1
ATOM 1206 C CA . GLU A 1 147 ? -17.068 -10.785 27.729 1.00 94.12 147 GLU A CA 1
ATOM 1207 C C . GLU A 1 147 ? -15.804 -10.736 26.869 1.00 94.12 147 GLU A C 1
ATOM 1209 O O . GLU A 1 147 ? -14.912 -9.928 27.111 1.00 94.12 147 GLU A O 1
ATOM 1214 N N . LYS A 1 148 ? -15.694 -11.620 25.875 1.00 96.19 148 LYS A N 1
ATOM 1215 C CA . LYS A 1 148 ? -14.562 -11.652 24.952 1.00 96.19 148 LYS A CA 1
ATOM 1216 C C . LYS A 1 148 ? -14.902 -10.789 23.746 1.00 96.19 148 LYS A C 1
ATOM 1218 O O . LYS A 1 148 ? -15.604 -11.231 22.840 1.00 96.19 148 LYS A O 1
ATOM 1223 N N . ILE A 1 149 ? -14.414 -9.553 23.757 1.00 97.75 149 ILE A N 1
ATOM 1224 C CA . ILE A 1 149 ? -14.707 -8.566 22.717 1.00 97.75 149 ILE A CA 1
ATOM 1225 C C . ILE A 1 149 ? -13.516 -8.438 21.771 1.00 97.75 149 ILE A C 1
ATOM 1227 O O . ILE A 1 149 ? -12.371 -8.305 22.210 1.00 97.75 149 ILE A O 1
ATOM 1231 N N . VAL A 1 150 ? -13.803 -8.437 20.469 1.00 98.19 150 VAL A N 1
ATOM 1232 C CA . VAL A 1 150 ? -12.841 -8.043 19.435 1.00 98.19 150 VAL A CA 1
ATOM 1233 C C . VAL A 1 150 ? -13.349 -6.779 18.757 1.00 98.19 150 VAL A C 1
ATOM 1235 O O . VAL A 1 150 ? -14.429 -6.772 18.169 1.00 98.19 150 VAL A O 1
ATOM 1238 N N . LEU A 1 151 ? -12.563 -5.714 18.851 1.00 97.81 151 LEU A N 1
ATOM 1239 C CA . LEU A 1 151 ? -12.867 -4.406 18.296 1.00 97.81 151 LEU A CA 1
ATOM 1240 C C . LEU A 1 151 ? -12.180 -4.240 16.941 1.00 97.81 151 LEU A C 1
ATOM 1242 O O . LEU A 1 151 ? -10.963 -4.399 16.846 1.00 97.81 151 LEU A O 1
ATOM 1246 N N . LEU A 1 152 ? -12.950 -3.907 15.911 1.00 97.75 152 LEU A N 1
ATOM 1247 C CA . LEU A 1 152 ? -12.471 -3.641 14.558 1.00 97.75 152 LEU A CA 1
ATOM 1248 C C . LEU A 1 152 ? -12.707 -2.164 14.252 1.00 97.75 152 LEU A C 1
ATOM 1250 O O . LEU A 1 152 ? -13.855 -1.729 14.211 1.00 97.75 152 LEU A O 1
ATOM 1254 N N . ILE A 1 153 ? -11.629 -1.400 14.083 1.00 95.62 153 ILE A N 1
ATOM 1255 C CA . ILE A 1 153 ? -11.668 0.043 13.821 1.00 95.62 153 ILE A CA 1
ATOM 1256 C C . ILE A 1 153 ? -11.109 0.302 12.422 1.00 95.62 153 ILE A C 1
ATOM 1258 O O . ILE A 1 153 ? -9.893 0.259 12.217 1.00 95.62 153 ILE A O 1
ATOM 1262 N N . ASP A 1 154 ? -11.997 0.552 11.463 1.00 92.88 154 ASP A N 1
ATOM 1263 C CA . ASP A 1 154 ? -11.629 0.824 10.067 1.00 92.88 154 ASP A CA 1
ATOM 1264 C C . ASP A 1 154 ? -11.419 2.329 9.810 1.00 92.88 154 ASP A C 1
ATOM 1266 O O . ASP A 1 154 ? -11.848 3.179 10.597 1.00 92.88 154 ASP A O 1
ATOM 1270 N N . GLU A 1 155 ? -10.759 2.651 8.698 1.00 87.19 155 GLU A N 1
ATOM 1271 C CA . GLU A 1 155 ? -10.548 4.017 8.187 1.00 87.19 155 GLU A CA 1
ATOM 1272 C C . GLU A 1 155 ? -9.830 4.972 9.163 1.00 87.19 155 GLU A C 1
ATOM 1274 O O . GLU A 1 155 ? -10.209 6.137 9.342 1.00 87.19 155 GLU A O 1
ATOM 1279 N N . LEU A 1 156 ? -8.769 4.492 9.823 1.00 89.25 156 LEU A N 1
ATOM 1280 C CA . LEU A 1 156 ? -8.019 5.285 10.803 1.00 89.25 156 LEU A CA 1
ATOM 1281 C C . LEU A 1 156 ? -7.244 6.461 10.174 1.00 89.25 156 LEU A C 1
ATOM 1283 O O . LEU A 1 156 ? -6.976 7.437 10.869 1.00 89.25 156 LEU A O 1
ATOM 1287 N N . GLU A 1 157 ? -6.903 6.401 8.884 1.00 80.12 157 GLU A N 1
ATOM 1288 C CA . GLU A 1 157 ? -5.949 7.290 8.200 1.00 80.12 157 GLU A CA 1
ATOM 1289 C C . GLU A 1 157 ? -6.199 8.787 8.456 1.00 80.12 157 GLU A C 1
ATOM 1291 O O . GLU A 1 157 ? -5.445 9.453 9.168 1.00 80.12 157 GLU A O 1
ATOM 1296 N N . ASP A 1 158 ? -7.263 9.330 7.862 1.00 75.56 158 ASP A N 1
ATOM 1297 C CA . ASP A 1 158 ? -7.546 10.767 7.898 1.00 75.56 158 ASP A CA 1
ATOM 1298 C C . ASP A 1 158 ? -8.186 11.172 9.246 1.00 75.56 158 ASP A C 1
ATOM 1300 O O . ASP A 1 158 ? -8.203 12.348 9.621 1.00 75.56 158 ASP A O 1
ATOM 1304 N N . ASN A 1 159 ? -8.673 10.191 10.016 1.00 85.94 159 ASN A N 1
ATOM 1305 C CA . ASN A 1 159 ? -9.310 10.388 11.315 1.00 85.94 159 ASN A CA 1
ATOM 1306 C C . ASN A 1 159 ? -8.296 10.517 12.456 1.00 85.94 159 ASN A C 1
ATOM 1308 O O . ASN A 1 159 ? -8.492 11.345 13.348 1.00 85.94 159 ASN A O 1
ATOM 1312 N N . TYR A 1 160 ? -7.179 9.788 12.417 1.00 86.19 160 TYR A N 1
ATOM 1313 C CA . TYR A 1 160 ? -6.171 9.830 13.476 1.00 86.19 160 TYR A CA 1
ATOM 1314 C C . TYR A 1 160 ? -5.585 11.231 13.665 1.00 86.19 160 TYR A C 1
ATOM 1316 O O . TYR A 1 160 ? -5.456 11.692 14.796 1.00 86.19 160 TYR A O 1
ATOM 1324 N N . LYS A 1 161 ? -5.306 11.960 12.575 1.00 78.88 161 LYS A N 1
ATOM 1325 C CA . LYS A 1 161 ? -4.845 13.361 12.646 1.00 78.88 161 LYS A CA 1
ATOM 1326 C C . LYS A 1 161 ? -5.819 14.245 13.409 1.00 78.88 161 LYS A C 1
ATOM 1328 O O . LYS A 1 161 ? -5.428 15.013 14.282 1.00 78.88 161 LYS A O 1
ATOM 1333 N N . LYS A 1 162 ? -7.107 14.117 13.094 1.00 84.62 162 LYS A N 1
ATOM 1334 C CA . LYS A 1 162 ? -8.167 14.902 13.731 1.00 84.62 162 LYS A CA 1
ATOM 1335 C C . LYS A 1 162 ? -8.307 14.533 15.208 1.00 84.62 162 LYS A C 1
ATOM 1337 O O . LYS A 1 162 ? -8.496 15.421 16.035 1.00 84.62 162 LYS A O 1
ATOM 1342 N N . ILE A 1 163 ? -8.166 13.249 15.542 1.00 87.50 163 ILE A N 1
ATOM 1343 C CA . ILE A 1 163 ? -8.147 12.757 16.925 1.00 87.50 163 ILE A CA 1
ATOM 1344 C C . ILE A 1 163 ? -6.943 13.344 17.677 1.00 87.50 163 ILE A C 1
ATOM 1346 O O . ILE A 1 163 ? -7.125 13.944 18.735 1.00 87.50 163 ILE A O 1
ATOM 1350 N N . LYS A 1 164 ? -5.736 13.264 17.105 1.00 85.25 164 LYS A N 1
ATOM 1351 C CA . LYS A 1 164 ? -4.500 13.843 17.658 1.00 85.25 164 LYS A CA 1
ATOM 1352 C C . LYS A 1 164 ? -4.642 15.345 17.917 1.00 85.25 164 LYS A C 1
ATOM 1354 O O . LYS A 1 164 ? -4.309 15.808 19.001 1.00 85.25 164 LYS A O 1
ATOM 1359 N N . ASN A 1 165 ? -5.221 16.095 16.980 1.00 83.00 165 ASN A N 1
ATOM 1360 C CA . ASN A 1 165 ? -5.422 17.541 17.129 1.00 83.00 165 ASN A CA 1
ATOM 1361 C C . ASN A 1 165 ? -6.382 17.914 18.267 1.00 83.00 165 ASN A C 1
ATOM 1363 O O . ASN A 1 165 ? -6.248 18.993 18.838 1.00 83.00 165 ASN A O 1
ATOM 1367 N N . LYS A 1 166 ? -7.348 17.049 18.596 1.00 85.31 166 LYS A N 1
ATOM 1368 C CA . LYS A 1 166 ? -8.283 17.275 19.709 1.00 85.31 166 LYS A CA 1
ATOM 1369 C C . LYS A 1 166 ? -7.732 16.799 21.055 1.00 85.31 166 LYS A C 1
ATOM 1371 O O . LYS A 1 166 ? -7.980 17.436 22.070 1.00 85.31 166 LYS A O 1
ATOM 1376 N N . ILE A 1 167 ? -7.021 15.674 21.069 1.00 87.38 167 ILE A N 1
ATOM 1377 C CA . ILE A 1 167 ? -6.661 14.954 22.300 1.00 87.38 167 ILE A CA 1
ATOM 1378 C C . ILE A 1 167 ? -5.232 15.256 22.764 1.00 87.38 167 ILE A C 1
ATOM 1380 O O . ILE A 1 167 ? -4.969 15.227 23.966 1.00 87.38 167 ILE A O 1
ATOM 1384 N N . GLY A 1 168 ? -4.326 15.560 21.834 1.00 79.81 168 GLY A N 1
ATOM 1385 C CA . GLY A 1 168 ? -2.901 15.761 22.082 1.00 79.81 168 GLY A CA 1
ATOM 1386 C C . GLY A 1 168 ? -2.021 14.684 21.440 1.00 79.81 168 GLY A C 1
ATOM 1387 O O . GLY A 1 168 ? -2.463 13.893 20.605 1.00 79.81 168 GLY A O 1
ATOM 1388 N N . HIS A 1 169 ? -0.741 14.676 21.819 1.00 80.38 169 HIS A N 1
ATOM 1389 C CA . HIS A 1 169 ? 0.227 13.681 21.354 1.00 80.38 169 HIS A CA 1
ATOM 1390 C C . HIS A 1 169 ? -0.159 12.267 21.813 1.00 80.38 169 HIS A C 1
ATOM 1392 O O . HIS A 1 169 ? -0.634 12.095 22.933 1.00 80.38 169 HIS A O 1
ATOM 1398 N N . ASP A 1 170 ? 0.064 11.280 20.937 1.00 82.88 170 ASP A N 1
ATOM 1399 C CA . ASP A 1 170 ? -0.212 9.852 21.169 1.00 82.88 170 ASP A CA 1
ATOM 1400 C C . ASP A 1 170 ? -1.608 9.594 21.771 1.00 82.88 170 ASP A C 1
ATOM 1402 O O . ASP A 1 170 ? -1.750 9.064 22.879 1.00 82.88 170 ASP A O 1
ATOM 1406 N N . PRO A 1 171 ? -2.669 10.036 21.071 1.00 87.38 171 PRO A N 1
ATOM 1407 C CA . PRO A 1 171 ? -4.013 10.096 21.622 1.00 87.38 171 PRO A CA 1
ATOM 1408 C C . PRO A 1 171 ? -4.580 8.723 21.988 1.00 87.38 171 PRO A C 1
ATOM 1410 O O . PRO A 1 171 ? -5.461 8.650 22.843 1.00 87.38 171 PRO A O 1
ATOM 1413 N N . LEU A 1 172 ? -4.102 7.642 21.362 1.00 91.12 172 LEU A N 1
ATOM 1414 C CA . LEU A 1 172 ? -4.613 6.293 21.598 1.00 91.12 172 LEU A CA 1
ATOM 1415 C C . LEU A 1 172 ? -3.766 5.506 22.603 1.00 91.12 172 LEU A C 1
ATOM 1417 O O . LEU A 1 172 ? -4.165 4.403 22.969 1.00 91.12 172 LEU A O 1
ATOM 1421 N N . ARG A 1 173 ? -2.658 6.062 23.106 1.00 90.06 173 ARG A N 1
ATOM 1422 C CA . ARG A 1 173 ? -1.677 5.390 23.973 1.00 90.06 173 ARG A CA 1
ATOM 1423 C C . ARG A 1 173 ? -2.283 4.443 25.008 1.00 90.06 173 ARG A C 1
ATOM 1425 O O . ARG A 1 173 ? -2.019 3.243 24.982 1.00 90.06 173 ARG A O 1
ATOM 1432 N N . THR A 1 174 ? -3.093 4.985 25.918 1.00 92.19 174 THR A N 1
ATOM 1433 C CA . THR A 1 174 ? -3.681 4.218 27.027 1.00 92.19 174 THR A CA 1
ATOM 1434 C C . THR A 1 174 ? -4.659 3.164 26.508 1.00 92.19 174 THR A C 1
ATOM 1436 O O . THR A 1 174 ? -4.709 2.047 27.015 1.00 92.19 174 THR A O 1
ATOM 1439 N N . PHE A 1 175 ? -5.405 3.489 25.452 1.00 94.38 175 PHE A N 1
ATOM 1440 C CA . PHE A 1 175 ? -6.374 2.581 24.851 1.00 94.38 175 PHE A CA 1
ATOM 1441 C C . PHE A 1 175 ? -5.704 1.406 24.121 1.00 94.38 175 PHE A C 1
ATOM 1443 O O . PHE A 1 175 ? -6.209 0.283 24.160 1.00 94.38 175 PHE A O 1
ATOM 1450 N N . LEU A 1 176 ? -4.553 1.632 23.485 1.00 94.12 176 LEU A N 1
ATOM 1451 C CA . LEU A 1 176 ? -3.799 0.590 22.786 1.00 94.12 176 LEU A CA 1
ATOM 1452 C C . LEU A 1 176 ? -3.142 -0.409 23.743 1.00 94.12 176 LEU A C 1
ATOM 1454 O O . LEU A 1 176 ? -3.034 -1.584 23.395 1.00 94.12 176 LEU A O 1
ATOM 1458 N N . GLU A 1 177 ? -2.727 0.039 24.930 1.00 93.56 177 GLU A N 1
ATOM 1459 C CA . GLU A 1 177 ? -2.111 -0.802 25.969 1.00 93.56 177 GLU A CA 1
ATOM 1460 C C . GLU A 1 177 ? -3.141 -1.600 26.787 1.00 93.56 177 GLU A C 1
ATOM 1462 O O . GLU A 1 177 ? -2.814 -2.645 27.355 1.00 93.56 177 GLU A O 1
ATOM 1467 N N . ASP A 1 178 ? -4.391 -1.132 26.831 1.00 93.50 178 ASP A N 1
ATOM 1468 C CA . ASP A 1 178 ? -5.487 -1.787 27.539 1.00 93.50 178 ASP A CA 1
ATOM 1469 C C . ASP A 1 178 ? -5.731 -3.221 27.011 1.00 93.50 178 ASP A C 1
ATOM 1471 O O . ASP A 1 178 ? -5.898 -3.445 25.810 1.00 93.50 178 ASP A O 1
ATOM 1475 N N . LYS A 1 179 ? -5.775 -4.207 27.916 1.00 93.94 179 LYS A N 1
ATOM 1476 C CA . LYS A 1 179 ? -5.959 -5.637 27.590 1.00 93.94 179 LYS A CA 1
ATOM 1477 C C . LYS A 1 179 ? -7.398 -6.144 27.756 1.00 93.94 179 LYS A C 1
ATOM 1479 O O . LYS A 1 179 ? -7.635 -7.345 27.613 1.00 93.94 179 LYS A O 1
ATOM 1484 N N . SER A 1 180 ? -8.354 -5.268 28.061 1.00 92.38 180 SER A N 1
ATOM 1485 C CA . SER A 1 180 ? -9.766 -5.623 28.263 1.00 92.38 180 SER A CA 1
ATOM 1486 C C . SER A 1 180 ? -10.377 -6.212 26.990 1.00 92.38 180 SER A C 1
ATOM 1488 O O . SER A 1 180 ? -11.166 -7.154 27.050 1.00 92.38 180 SER A O 1
ATOM 1490 N N . PHE A 1 181 ? -9.948 -5.718 25.825 1.00 94.88 181 PHE A N 1
ATOM 1491 C CA . PHE A 1 181 ? -10.435 -6.139 24.511 1.00 94.88 181 PHE A CA 1
ATOM 1492 C C . PHE A 1 181 ? -9.270 -6.317 23.534 1.00 94.88 181 PHE A C 1
ATOM 1494 O O . PHE A 1 181 ? -8.271 -5.598 23.620 1.00 94.88 181 PHE A O 1
ATOM 1501 N N . LEU A 1 182 ? -9.424 -7.239 22.582 1.00 97.81 182 LEU A N 1
ATOM 1502 C CA . LEU A 1 182 ? -8.510 -7.380 21.448 1.00 97.81 182 LEU A CA 1
ATOM 1503 C C . LEU A 1 182 ? -8.888 -6.369 20.360 1.00 97.81 182 LEU A C 1
ATOM 1505 O O . LEU A 1 182 ? -10.063 -6.263 20.012 1.00 97.81 182 LEU A O 1
ATOM 1509 N N . LYS A 1 183 ? -7.916 -5.639 19.812 1.00 97.94 183 LYS A N 1
ATOM 1510 C CA . LYS A 1 183 ? -8.167 -4.514 18.901 1.00 97.94 183 LYS A CA 1
ATOM 1511 C C . LYS A 1 183 ? -7.450 -4.713 17.569 1.00 97.94 183 LYS A C 1
ATOM 1513 O O . LYS A 1 183 ? -6.245 -4.959 17.549 1.00 97.94 183 LYS A O 1
ATOM 1518 N N . PHE A 1 184 ? -8.174 -4.558 16.467 1.00 97.94 184 PHE A N 1
ATOM 1519 C CA . PHE A 1 184 ? -7.624 -4.478 15.116 1.00 97.94 184 PHE A CA 1
ATOM 1520 C C . PHE A 1 184 ? -7.976 -3.127 14.508 1.00 97.94 184 PHE A C 1
ATOM 1522 O O . PHE A 1 184 ? -9.144 -2.752 14.447 1.00 97.94 184 PHE A O 1
ATOM 1529 N N . PHE A 1 185 ? -6.964 -2.425 14.021 1.00 95.94 185 PHE A N 1
ATOM 1530 C CA . PHE A 1 185 ? -7.112 -1.169 13.297 1.00 95.94 185 PHE A CA 1
ATOM 1531 C C . PHE A 1 185 ? -6.730 -1.381 11.837 1.00 95.94 185 PHE A C 1
ATOM 1533 O O . PHE A 1 185 ? -5.858 -2.201 11.557 1.00 95.94 185 PHE A O 1
ATOM 1540 N N . ALA A 1 186 ? -7.340 -0.653 10.906 1.00 92.50 186 ALA A N 1
ATOM 1541 C CA . ALA A 1 186 ? -6.936 -0.655 9.500 1.00 92.50 186 ALA A CA 1
ATOM 1542 C C . ALA A 1 186 ? -6.460 0.728 9.074 1.00 92.50 186 ALA A C 1
ATOM 1544 O O . ALA A 1 186 ? -7.098 1.738 9.370 1.00 92.50 186 ALA A O 1
ATOM 1545 N N . MET A 1 187 ? -5.324 0.762 8.372 1.00 86.50 187 MET A N 1
ATOM 1546 C CA . MET A 1 187 ? -4.749 2.010 7.884 1.00 86.50 187 MET A CA 1
ATOM 1547 C C . MET A 1 187 ? -3.838 1.815 6.658 1.00 86.50 187 MET A C 1
ATOM 1549 O O . MET A 1 187 ? -3.255 0.754 6.437 1.00 86.50 187 MET A O 1
ATOM 1553 N N . THR A 1 188 ? -3.677 2.845 5.831 1.00 77.12 188 THR A N 1
ATOM 1554 C CA . THR A 1 188 ? -2.662 2.886 4.773 1.00 77.12 188 THR A CA 1
ATOM 1555 C C . THR A 1 188 ? -1.244 2.995 5.344 1.00 77.12 188 THR A C 1
ATOM 1557 O O . THR A 1 188 ? -1.056 3.601 6.399 1.00 77.12 188 THR A O 1
ATOM 1560 N N . PRO A 1 189 ? -0.218 2.496 4.623 1.00 67.75 189 PRO A N 1
ATOM 1561 C CA . PRO A 1 189 ? 1.179 2.657 5.021 1.00 67.75 189 PRO A CA 1
ATOM 1562 C C . PRO A 1 189 ? 1.584 4.120 5.231 1.00 67.75 189 PRO A C 1
ATOM 1564 O O . PRO A 1 189 ? 2.267 4.429 6.198 1.00 67.75 189 PRO A O 1
ATOM 1567 N N . SER A 1 190 ? 1.106 5.042 4.386 1.00 62.03 190 SER A N 1
ATOM 1568 C CA . SER A 1 190 ? 1.375 6.480 4.535 1.00 62.03 190 SER A CA 1
ATOM 1569 C C . SER A 1 190 ? 0.811 7.064 5.833 1.00 62.03 190 SER A C 1
ATOM 1571 O O . SER A 1 190 ? 1.429 7.952 6.414 1.00 62.03 190 SER A O 1
ATOM 1573 N N . GLY A 1 191 ? -0.326 6.541 6.308 1.00 59.16 191 GLY A N 1
ATOM 1574 C CA . GLY A 1 191 ? -0.927 6.945 7.579 1.00 59.16 191 GLY A CA 1
ATOM 1575 C C . GLY A 1 191 ? -0.091 6.544 8.799 1.00 59.16 191 GLY A C 1
ATOM 1576 O O . GLY A 1 191 ? -0.240 7.137 9.860 1.00 59.16 191 GLY A O 1
ATOM 1577 N N . ILE A 1 192 ? 0.848 5.596 8.667 1.00 64.06 192 ILE A N 1
ATOM 1578 C CA . ILE A 1 192 ? 1.756 5.215 9.767 1.00 64.06 192 ILE A CA 1
ATOM 1579 C C . ILE A 1 192 ? 2.651 6.385 10.164 1.00 64.06 192 ILE A C 1
ATOM 1581 O O . ILE A 1 192 ? 2.988 6.509 11.331 1.00 64.06 192 ILE A O 1
ATOM 1585 N N . HIS A 1 193 ? 2.986 7.288 9.240 1.00 57.97 193 HIS A N 1
ATOM 1586 C CA . HIS A 1 193 ? 3.714 8.509 9.595 1.00 57.97 193 HIS A CA 1
ATOM 1587 C C . HIS A 1 193 ? 2.865 9.532 10.344 1.00 57.97 193 HIS A C 1
ATOM 1589 O O . HIS A 1 193 ? 3.407 10.486 10.898 1.00 57.97 193 HIS A O 1
ATOM 1595 N N . ASP A 1 194 ? 1.546 9.391 10.269 1.00 62.06 194 ASP A N 1
ATOM 1596 C CA . ASP A 1 194 ? 0.620 10.247 10.989 1.00 62.06 194 ASP A CA 1
ATOM 1597 C C . ASP A 1 194 ? 0.416 9.718 12.413 1.00 62.06 194 ASP A C 1
ATOM 1599 O O . ASP A 1 194 ? 0.261 10.524 13.336 1.00 62.06 194 ASP A O 1
ATOM 1603 N N . LEU A 1 195 ? 0.525 8.393 12.605 1.00 65.94 195 LEU A N 1
ATOM 1604 C CA . LEU A 1 195 ? 0.760 7.782 13.914 1.00 65.94 195 LEU A CA 1
ATOM 1605 C C . LEU A 1 195 ? 2.102 8.292 14.464 1.00 65.94 195 LEU A C 1
ATOM 1607 O O . LEU A 1 195 ? 3.143 8.184 13.822 1.00 65.94 195 LEU A O 1
ATOM 1611 N N . GLY A 1 196 ? 2.089 8.876 15.663 1.00 60.94 196 GLY A N 1
ATOM 1612 C CA . GLY A 1 196 ? 3.332 9.249 16.346 1.00 60.94 196 GLY A CA 1
ATOM 1613 C C . GLY A 1 196 ? 4.197 8.011 16.603 1.00 60.94 196 GLY A C 1
ATOM 1614 O O . GLY A 1 196 ? 3.675 6.899 16.676 1.00 60.94 196 GLY A O 1
ATOM 1615 N N . GLY A 1 197 ? 5.515 8.176 16.768 1.00 64.75 197 GLY A N 1
ATOM 1616 C CA . GLY A 1 197 ? 6.424 7.036 16.983 1.00 64.75 197 GLY A CA 1
ATOM 1617 C C . GLY A 1 197 ? 6.048 6.172 18.198 1.00 64.75 197 GLY A C 1
ATOM 1618 O O . GLY A 1 197 ? 6.228 4.952 18.194 1.00 64.75 197 GLY A O 1
ATOM 1619 N N . ALA A 1 198 ? 5.449 6.782 19.219 1.00 72.62 198 ALA A N 1
ATOM 1620 C CA . ALA A 1 198 ? 4.970 6.084 20.399 1.00 72.62 198 ALA A CA 1
ATOM 1621 C C . ALA A 1 198 ? 3.680 5.285 20.119 1.00 72.62 198 ALA A C 1
ATOM 1623 O O . ALA A 1 198 ? 3.641 4.106 20.460 1.00 72.62 198 ALA A O 1
ATOM 1624 N N . ASP A 1 199 ? 2.646 5.838 19.482 1.00 80.81 199 ASP A N 1
ATOM 1625 C CA . ASP A 1 199 ? 1.451 5.039 19.139 1.00 80.81 199 ASP A CA 1
ATOM 1626 C C . ASP A 1 199 ? 1.744 3.971 18.071 1.00 80.81 199 ASP A C 1
ATOM 1628 O O . ASP A 1 199 ? 1.279 2.838 18.192 1.00 80.81 199 ASP A O 1
ATOM 1632 N N . ALA A 1 200 ? 2.591 4.265 17.081 1.00 79.19 200 ALA A N 1
ATOM 1633 C CA . ALA A 1 200 ? 2.992 3.291 16.063 1.00 79.19 200 ALA A CA 1
ATOM 1634 C C . ALA A 1 200 ? 3.702 2.061 16.666 1.00 79.19 200 ALA A C 1
ATOM 1636 O O . ALA A 1 200 ? 3.424 0.931 16.265 1.00 79.19 200 ALA A O 1
ATOM 1637 N N . SER A 1 201 ? 4.579 2.257 17.660 1.00 80.00 201 SER A N 1
ATOM 1638 C CA . SER A 1 201 ? 5.300 1.156 18.329 1.00 80.00 201 SER A CA 1
ATOM 1639 C C . SER A 1 201 ? 4.419 0.280 19.231 1.00 80.00 201 SER A C 1
ATOM 1641 O O . SER A 1 201 ? 4.844 -0.801 19.634 1.00 80.00 201 SER A O 1
ATOM 1643 N N . ARG A 1 202 ? 3.180 0.704 19.516 1.00 88.12 202 ARG A N 1
ATOM 1644 C CA . ARG A 1 202 ? 2.188 -0.059 20.294 1.00 88.12 202 ARG A CA 1
ATOM 1645 C C . ARG A 1 202 ? 1.351 -1.009 19.454 1.00 88.12 202 ARG A C 1
ATOM 1647 O O . ARG A 1 202 ? 0.449 -1.637 19.999 1.00 88.12 202 ARG A O 1
ATOM 1654 N N . PHE A 1 203 ? 1.605 -1.115 18.154 1.00 90.12 203 PHE A N 1
ATOM 1655 C CA . PHE A 1 203 ? 0.915 -2.050 17.276 1.00 90.12 203 PHE A CA 1
ATOM 1656 C C . PHE A 1 203 ? 1.808 -3.219 16.878 1.00 90.12 203 PHE A C 1
ATOM 1658 O O . PHE A 1 203 ? 2.993 -3.058 16.590 1.00 90.12 203 PHE A O 1
ATOM 1665 N N . LYS A 1 204 ? 1.199 -4.402 16.741 1.00 90.62 204 LYS A N 1
ATOM 1666 C CA . LYS A 1 204 ? 1.747 -5.450 15.873 1.00 90.62 204 LYS A CA 1
ATOM 1667 C C . LYS A 1 204 ? 1.179 -5.292 14.466 1.00 90.62 204 LYS A C 1
ATOM 1669 O O . LYS A 1 204 ? -0.029 -5.408 14.267 1.00 90.62 204 LYS A O 1
ATOM 1674 N N . ASN A 1 205 ? 2.055 -5.028 13.502 1.00 86.38 205 ASN A N 1
ATOM 1675 C CA . ASN A 1 205 ? 1.667 -4.787 12.115 1.00 86.38 205 ASN A CA 1
ATOM 1676 C C . ASN A 1 205 ? 1.324 -6.092 11.383 1.00 86.38 205 ASN A C 1
ATOM 1678 O O . ASN A 1 205 ? 2.036 -7.088 11.503 1.00 86.38 205 ASN A O 1
ATOM 1682 N N . ILE A 1 206 ? 0.255 -6.054 10.591 1.00 91.44 206 ILE A N 1
ATOM 1683 C CA . ILE A 1 206 ? -0.205 -7.118 9.698 1.00 91.44 206 ILE A CA 1
ATOM 1684 C C . ILE A 1 206 ? -0.292 -6.513 8.286 1.00 91.44 206 ILE A C 1
ATOM 1686 O O . ILE A 1 206 ? -1.324 -5.937 7.930 1.00 91.44 206 ILE A O 1
ATOM 1690 N N . PRO A 1 207 ? 0.791 -6.569 7.491 1.00 86.56 207 PRO A N 1
ATOM 1691 C CA . PRO A 1 207 ? 0.810 -5.988 6.155 1.00 86.56 207 PRO A CA 1
ATOM 1692 C C . PRO A 1 207 ? 0.052 -6.866 5.161 1.00 86.56 207 PRO A C 1
ATOM 1694 O O . PRO A 1 207 ? 0.317 -8.060 5.054 1.00 86.56 207 PRO A O 1
ATOM 1697 N N . ILE A 1 208 ? -0.866 -6.274 4.401 1.00 88.69 208 ILE A N 1
ATOM 1698 C CA . ILE A 1 208 ? -1.555 -6.946 3.301 1.00 88.69 208 ILE A CA 1
ATOM 1699 C C . ILE A 1 208 ? -0.658 -6.918 2.055 1.00 88.69 208 ILE A C 1
ATOM 1701 O O . ILE A 1 208 ? -0.298 -5.829 1.593 1.00 88.69 208 ILE A O 1
ATOM 1705 N N . PRO A 1 209 ? -0.299 -8.087 1.498 1.00 87.12 209 PRO A N 1
ATOM 1706 C CA . PRO A 1 209 ? 0.615 -8.185 0.376 1.00 87.12 209 PRO A CA 1
ATOM 1707 C C . PRO A 1 209 ? -0.104 -7.901 -0.947 1.00 87.12 209 PRO A C 1
ATOM 1709 O O . PRO A 1 209 ? -1.329 -7.876 -1.039 1.00 87.12 209 PRO A O 1
ATOM 1712 N N . SER A 1 210 ? 0.673 -7.685 -2.007 1.00 88.62 210 SER A N 1
ATOM 1713 C CA . SER A 1 210 ? 0.135 -7.605 -3.368 1.00 88.62 210 SER A CA 1
ATOM 1714 C C . SER A 1 210 ? -0.368 -8.968 -3.848 1.00 88.62 210 SER A C 1
ATOM 1716 O O . SER A 1 210 ? 0.158 -9.997 -3.433 1.00 88.62 210 SER A O 1
ATOM 1718 N N . VAL A 1 211 ? -1.302 -8.971 -4.797 1.00 91.50 211 VAL A N 1
ATOM 1719 C CA . VAL A 1 211 ? -1.721 -10.179 -5.521 1.00 91.50 211 VAL A CA 1
ATOM 1720 C C . VAL A 1 211 ? -0.545 -10.784 -6.289 1.00 91.50 211 VAL A C 1
ATOM 1722 O O . VAL A 1 211 ? 0.189 -10.062 -6.976 1.00 91.50 211 VAL A O 1
ATOM 1725 N N . ASP A 1 212 ? -0.395 -12.104 -6.211 1.00 91.44 212 ASP A N 1
ATOM 1726 C CA . ASP A 1 212 ? 0.616 -12.835 -6.970 1.00 91.44 212 ASP A CA 1
ATOM 1727 C C . ASP A 1 212 ? 0.190 -13.032 -8.427 1.00 91.44 212 ASP A C 1
ATOM 1729 O O . ASP A 1 212 ? -0.976 -13.258 -8.755 1.00 91.44 212 ASP A O 1
ATOM 1733 N N . ILE A 1 213 ? 1.165 -13.008 -9.335 1.00 92.94 213 ILE A N 1
ATOM 1734 C CA . ILE A 1 213 ? 0.909 -13.290 -10.751 1.00 92.94 213 ILE A CA 1
ATOM 1735 C C . ILE A 1 213 ? 0.385 -14.716 -10.976 1.00 92.94 213 ILE A C 1
ATOM 1737 O O . ILE A 1 213 ? -0.384 -14.932 -11.907 1.00 92.94 213 ILE A O 1
ATOM 1741 N N . GLU A 1 214 ? 0.756 -15.675 -10.121 1.00 91.62 214 GLU A N 1
ATOM 1742 C CA . GLU A 1 214 ? 0.241 -17.050 -10.169 1.00 91.62 214 GLU A CA 1
ATOM 1743 C C . GLU A 1 214 ? -1.279 -17.064 -10.018 1.00 91.62 214 GLU A C 1
ATOM 1745 O O . GLU A 1 214 ? -1.975 -17.587 -10.887 1.00 91.62 214 GLU A O 1
ATOM 1750 N N . TYR A 1 215 ? -1.793 -16.360 -9.008 1.00 92.81 215 TYR A N 1
ATOM 1751 C CA . TYR A 1 215 ? -3.226 -16.192 -8.803 1.00 92.81 215 TYR A CA 1
ATOM 1752 C C . TYR A 1 215 ? -3.909 -15.566 -10.027 1.00 92.81 215 TYR A C 1
ATOM 1754 O O . TYR A 1 215 ? -4.945 -16.050 -10.485 1.00 92.81 215 TYR A O 1
ATOM 1762 N N . ILE A 1 216 ? -3.322 -14.513 -10.613 1.00 93.50 216 ILE A N 1
ATOM 1763 C CA . ILE A 1 216 ? -3.895 -13.874 -11.809 1.00 93.50 216 ILE A CA 1
ATOM 1764 C C . ILE A 1 216 ? -3.922 -14.849 -12.995 1.00 93.50 216 ILE A C 1
ATOM 1766 O O . ILE A 1 216 ? -4.909 -14.892 -13.738 1.00 93.50 216 ILE A O 1
ATOM 1770 N N . LYS A 1 217 ? -2.850 -15.630 -13.179 1.00 90.81 217 LYS A N 1
ATOM 1771 C CA . LYS A 1 217 ? -2.731 -16.621 -14.253 1.00 90.81 217 LYS A CA 1
ATOM 1772 C C . LYS A 1 217 ? -3.703 -17.789 -14.083 1.00 90.81 217 LYS A C 1
ATOM 1774 O O . LYS A 1 217 ? -4.208 -18.285 -15.086 1.00 90.81 217 LYS A O 1
ATOM 1779 N N . GLU A 1 218 ? -4.010 -18.193 -12.860 1.00 89.69 218 GLU A N 1
ATOM 1780 C CA . GLU A 1 218 ? -4.989 -19.251 -12.587 1.00 89.69 218 GLU A CA 1
ATOM 1781 C C . GLU A 1 218 ? -6.430 -18.751 -12.731 1.00 89.69 218 GLU A C 1
ATOM 1783 O O . GLU A 1 218 ? -7.265 -19.417 -13.343 1.00 89.69 218 GLU A O 1
ATOM 1788 N N . LYS A 1 219 ? -6.724 -17.556 -12.210 1.00 90.00 219 LYS A N 1
ATOM 1789 C CA . LYS A 1 219 ? -8.098 -17.063 -12.088 1.00 90.00 219 LYS A CA 1
ATOM 1790 C C . LYS A 1 219 ? -8.661 -16.434 -13.355 1.00 90.00 219 LYS A C 1
ATOM 1792 O O . LYS A 1 219 ? -9.817 -16.666 -13.704 1.00 90.00 219 LYS A O 1
ATOM 1797 N N . TYR A 1 220 ? -7.890 -15.577 -14.018 1.00 88.38 220 TYR A N 1
ATOM 1798 C CA . TYR A 1 220 ? -8.410 -14.786 -15.131 1.00 88.38 220 TYR A CA 1
ATOM 1799 C C . TYR A 1 220 ? -8.183 -15.524 -16.439 1.00 88.38 220 TYR A C 1
ATOM 1801 O O . TYR A 1 220 ? -7.043 -15.810 -16.797 1.00 88.38 220 TYR A O 1
ATOM 1809 N N . ASN A 1 221 ? -9.249 -15.802 -17.189 1.00 86.75 221 ASN A N 1
ATOM 1810 C CA . ASN A 1 221 ? -9.161 -16.473 -18.487 1.00 86.75 221 ASN A CA 1
ATOM 1811 C C . ASN A 1 221 ? -8.628 -15.523 -19.581 1.00 86.75 221 ASN A C 1
ATOM 1813 O O . ASN A 1 221 ? -9.386 -14.976 -20.379 1.00 86.75 221 ASN A O 1
ATOM 1817 N N . LEU A 1 222 ? -7.320 -15.274 -19.570 1.00 89.31 222 LEU A N 1
ATOM 1818 C CA . LEU A 1 222 ? -6.604 -14.367 -20.467 1.00 89.31 222 LEU A CA 1
ATOM 1819 C C . LEU A 1 222 ? -5.286 -15.019 -20.929 1.00 89.31 222 LEU A C 1
ATOM 1821 O O . LEU A 1 222 ? -4.749 -15.866 -20.226 1.00 89.31 222 LEU A O 1
ATOM 1825 N N . PRO A 1 223 ? -4.699 -14.624 -22.068 1.00 89.50 223 PRO A N 1
ATOM 1826 C CA . PRO A 1 223 ? -3.333 -15.029 -22.419 1.00 89.50 223 PRO A CA 1
ATOM 1827 C C . PRO A 1 223 ? -2.296 -14.535 -21.391 1.00 89.50 223 PRO A C 1
ATOM 1829 O O . PRO A 1 223 ? -2.523 -13.502 -20.749 1.00 89.50 223 PRO A O 1
ATOM 1832 N N . ALA A 1 224 ? -1.144 -15.210 -21.244 1.00 87.94 224 ALA A N 1
ATOM 1833 C CA . ALA A 1 224 ? -0.140 -14.834 -20.235 1.00 87.94 224 ALA A CA 1
ATOM 1834 C C . ALA A 1 224 ? 0.306 -13.373 -20.317 1.00 87.94 224 ALA A C 1
ATOM 1836 O O . ALA A 1 224 ? 0.357 -12.711 -19.286 1.00 87.94 224 ALA A O 1
ATOM 1837 N N . GLY A 1 225 ? 0.558 -12.823 -21.506 1.00 91.50 225 GLY A N 1
ATOM 1838 C CA . GLY A 1 225 ? 1.006 -11.433 -21.583 1.00 91.50 225 GLY A CA 1
ATOM 1839 C C . GLY A 1 225 ? -0.068 -10.417 -21.195 1.00 91.50 225 GLY A C 1
ATOM 1840 O O . GLY A 1 225 ? 0.274 -9.392 -20.608 1.00 91.50 225 GLY A O 1
ATOM 1841 N N . LYS A 1 226 ? -1.361 -10.720 -21.385 1.00 93.50 226 LYS A N 1
ATOM 1842 C CA . LYS A 1 226 ? -2.454 -9.911 -20.813 1.00 93.50 226 LYS A CA 1
ATOM 1843 C C . LYS A 1 226 ? -2.503 -9.996 -19.293 1.00 93.50 226 LYS A C 1
ATOM 1845 O O . LYS A 1 226 ? -2.789 -8.999 -18.640 1.00 93.50 226 LYS A O 1
ATOM 1850 N N . ARG A 1 227 ? -2.236 -11.171 -18.720 1.00 94.69 227 ARG A N 1
ATOM 1851 C CA . ARG A 1 227 ? -2.178 -11.372 -17.260 1.00 94.69 227 ARG A CA 1
ATOM 1852 C C . ARG A 1 227 ? -0.982 -10.635 -16.653 1.00 94.69 227 ARG A C 1
ATOM 1854 O O . ARG A 1 227 ? -1.140 -9.966 -15.636 1.00 94.69 227 ARG A O 1
ATOM 1861 N N . ASN A 1 228 ? 0.170 -10.672 -17.323 1.00 95.38 228 ASN A N 1
ATOM 1862 C CA . ASN A 1 228 ? 1.342 -9.871 -16.974 1.00 95.38 228 ASN A CA 1
ATOM 1863 C C . ASN A 1 228 ? 1.001 -8.377 -17.029 1.00 95.38 228 ASN A C 1
ATOM 1865 O O . ASN A 1 228 ? 1.180 -7.668 -16.041 1.00 95.38 228 ASN A O 1
ATOM 1869 N N . ALA A 1 229 ? 0.434 -7.905 -18.144 1.00 95.38 229 ALA A N 1
ATOM 1870 C CA . ALA A 1 229 ? -0.003 -6.519 -18.295 1.00 95.38 229 ALA A CA 1
ATOM 1871 C C . ALA A 1 229 ? -0.999 -6.109 -17.202 1.00 95.38 229 ALA A C 1
ATOM 1873 O O . ALA A 1 229 ? -0.838 -5.052 -16.603 1.00 95.38 229 ALA A O 1
ATOM 1874 N N . LEU A 1 230 ? -1.975 -6.960 -16.872 1.00 95.62 230 LEU A N 1
ATOM 1875 C CA . LEU A 1 230 ? -2.931 -6.710 -15.793 1.00 95.62 230 LEU A CA 1
ATOM 1876 C C . LEU A 1 230 ? -2.231 -6.489 -14.451 1.00 95.62 230 LEU A C 1
ATOM 1878 O O . LEU A 1 230 ? -2.591 -5.562 -13.724 1.00 95.62 230 LEU A O 1
ATOM 1882 N N . TRP A 1 231 ? -1.224 -7.308 -14.135 1.00 95.38 231 TRP A N 1
ATOM 1883 C CA . TRP A 1 231 ? -0.435 -7.143 -12.919 1.00 95.38 231 TRP A CA 1
ATOM 1884 C C . TRP A 1 231 ? 0.337 -5.821 -12.929 1.00 95.38 231 TRP A C 1
ATOM 1886 O O . TRP A 1 231 ? 0.239 -5.071 -11.962 1.00 95.38 231 TRP A O 1
ATOM 1896 N N . TRP A 1 232 ? 1.036 -5.487 -14.021 1.00 94.69 232 TRP A N 1
ATOM 1897 C CA . TRP A 1 232 ? 1.827 -4.251 -14.137 1.00 94.69 232 TRP A CA 1
ATOM 1898 C C . TRP A 1 232 ? 0.970 -2.981 -14.108 1.00 94.69 232 TRP A C 1
ATOM 1900 O O . TRP A 1 232 ? 1.302 -2.042 -13.389 1.00 94.69 232 TRP A O 1
ATOM 1910 N N . LEU A 1 233 ? -0.168 -2.978 -14.804 1.00 94.62 233 LEU A N 1
ATOM 1911 C CA . LEU A 1 233 ? -1.132 -1.871 -14.813 1.00 94.62 233 LEU A CA 1
ATOM 1912 C C . LEU A 1 233 ? -1.849 -1.690 -13.472 1.00 94.62 233 LEU A C 1
ATOM 1914 O O . LEU A 1 233 ? -2.451 -0.651 -13.236 1.00 94.62 233 LEU A O 1
ATOM 1918 N N . SER A 1 234 ? -1.824 -2.702 -12.604 1.00 92.94 234 SER A N 1
ATOM 1919 C CA . SER A 1 234 ? -2.509 -2.672 -11.306 1.00 92.94 234 SER A CA 1
ATOM 1920 C C . SER A 1 234 ? -1.545 -2.668 -10.121 1.00 92.94 234 SER A C 1
ATOM 1922 O O . SER A 1 234 ? -1.984 -2.493 -8.989 1.00 92.94 234 SER A O 1
ATOM 1924 N N . ARG A 1 235 ? -0.250 -2.915 -10.352 1.00 89.38 235 ARG A N 1
ATOM 1925 C CA . ARG A 1 235 ? 0.783 -3.186 -9.333 1.00 89.38 235 ARG A CA 1
ATOM 1926 C C . ARG A 1 235 ? 0.395 -4.247 -8.304 1.00 89.38 235 ARG A C 1
ATOM 1928 O O . ARG A 1 235 ? 0.723 -4.144 -7.126 1.00 89.38 235 ARG A O 1
ATOM 1935 N N . GLY A 1 236 ? -0.350 -5.260 -8.741 1.00 90.19 236 GLY A N 1
ATOM 1936 C CA . GLY A 1 236 ? -0.874 -6.289 -7.844 1.00 90.19 236 GLY A CA 1
ATOM 1937 C C . GLY A 1 236 ? -1.898 -5.773 -6.820 1.00 90.19 236 GLY A C 1
ATOM 1938 O O . GLY A 1 236 ? -2.146 -6.453 -5.831 1.00 90.19 236 GLY A O 1
ATOM 1939 N N . ASN A 1 237 ? -2.488 -4.587 -7.013 1.00 90.38 237 ASN A N 1
ATOM 1940 C CA . ASN A 1 237 ? -3.588 -4.091 -6.186 1.00 90.38 237 ASN A CA 1
ATOM 1941 C C . ASN A 1 237 ? -4.907 -4.790 -6.584 1.00 90.38 237 ASN A C 1
ATOM 1943 O O . ASN A 1 237 ? -5.322 -4.648 -7.738 1.00 90.38 237 ASN A O 1
ATOM 1947 N N . PRO A 1 238 ? -5.596 -5.497 -5.668 1.00 90.75 238 PRO A N 1
ATOM 1948 C CA . PRO A 1 238 ? -6.802 -6.261 -5.995 1.00 90.75 238 PRO A CA 1
ATOM 1949 C C . PRO A 1 238 ? -7.918 -5.418 -6.623 1.00 90.75 238 PRO A C 1
ATOM 1951 O O . PRO A 1 238 ? -8.487 -5.803 -7.645 1.00 90.75 238 PRO A O 1
ATOM 1954 N N . ARG A 1 239 ? -8.198 -4.229 -6.072 1.00 90.06 239 ARG A N 1
ATOM 1955 C CA . ARG A 1 239 ? -9.212 -3.324 -6.631 1.00 90.06 239 ARG A CA 1
ATOM 1956 C C . ARG A 1 239 ? -8.862 -2.897 -8.053 1.00 90.06 239 ARG A C 1
ATOM 1958 O O . ARG A 1 239 ? -9.737 -2.884 -8.917 1.00 90.06 239 ARG A O 1
ATOM 1965 N N . HIS A 1 240 ? -7.604 -2.543 -8.306 1.00 92.75 240 HIS A N 1
ATOM 1966 C CA . HIS A 1 240 ? -7.179 -2.139 -9.647 1.00 92.75 240 HIS A CA 1
ATOM 1967 C C . HIS A 1 240 ? -7.200 -3.313 -10.623 1.00 92.75 240 HIS A C 1
ATOM 1969 O O . HIS A 1 240 ? -7.602 -3.112 -11.761 1.00 92.75 240 HIS A O 1
ATOM 1975 N N . ILE A 1 241 ? -6.869 -4.533 -10.186 1.00 93.75 241 ILE A N 1
ATOM 1976 C CA . ILE A 1 241 ? -6.987 -5.736 -11.021 1.00 93.75 241 ILE A CA 1
ATOM 1977 C C . ILE A 1 241 ? -8.431 -5.903 -11.506 1.00 93.75 241 ILE A C 1
ATOM 1979 O O . ILE A 1 241 ? -8.642 -6.078 -12.702 1.00 93.75 241 ILE A O 1
ATOM 1983 N N . ILE A 1 242 ? -9.425 -5.786 -10.620 1.00 90.81 242 ILE A N 1
ATOM 1984 C CA . ILE A 1 242 ? -10.848 -5.900 -10.993 1.00 90.81 242 ILE A CA 1
ATOM 1985 C C . ILE A 1 242 ? -11.236 -4.815 -12.006 1.00 90.81 242 ILE A C 1
ATOM 1987 O O . ILE A 1 242 ? -11.804 -5.116 -13.054 1.00 90.81 242 ILE A O 1
ATOM 1991 N N . LEU A 1 243 ? -10.889 -3.555 -11.724 1.00 91.50 243 LEU A N 1
ATOM 1992 C CA . LEU A 1 243 ? -11.227 -2.419 -12.590 1.00 91.50 243 LEU A CA 1
ATOM 1993 C C . LEU A 1 243 ? -10.534 -2.490 -13.958 1.00 91.50 243 LEU A C 1
ATOM 1995 O O . LEU A 1 243 ? -11.134 -2.170 -14.984 1.00 91.50 243 LEU A O 1
ATOM 1999 N N . ASN A 1 244 ? -9.267 -2.896 -13.979 1.00 93.62 244 ASN A N 1
ATOM 2000 C CA . ASN A 1 244 ? -8.457 -2.945 -15.187 1.00 93.62 244 ASN A CA 1
ATOM 2001 C C . ASN A 1 244 ? -8.799 -4.167 -16.039 1.00 93.62 244 ASN A C 1
ATOM 2003 O O . ASN A 1 244 ? -8.800 -4.050 -17.263 1.00 93.62 244 ASN A O 1
ATOM 2007 N N . TYR A 1 245 ? -9.135 -5.307 -15.426 1.00 93.19 245 TYR A N 1
ATOM 2008 C CA . TYR A 1 245 ? -9.538 -6.527 -16.132 1.00 93.19 245 TYR A CA 1
ATOM 2009 C C . TYR A 1 245 ? -10.684 -6.258 -17.112 1.00 93.19 245 TYR A C 1
ATOM 2011 O O . TYR A 1 245 ? -10.571 -6.584 -18.297 1.00 93.19 245 TYR A O 1
ATOM 2019 N N . GLU A 1 246 ? -11.732 -5.579 -16.642 1.00 90.31 246 GLU A N 1
ATOM 2020 C CA . GLU A 1 246 ? -12.897 -5.219 -17.455 1.00 90.31 246 GLU A CA 1
ATOM 2021 C C . GLU A 1 246 ? -12.530 -4.344 -18.659 1.00 90.31 246 GLU A C 1
ATOM 2023 O O . GLU A 1 246 ? -13.104 -4.495 -19.735 1.00 90.31 246 GLU A O 1
ATOM 2028 N N . LYS A 1 247 ? -11.527 -3.472 -18.509 1.00 90.31 247 LYS A N 1
ATOM 2029 C CA . LYS A 1 247 ? -11.058 -2.585 -19.578 1.00 90.31 247 LYS A CA 1
ATOM 2030 C C . LYS A 1 247 ? -10.148 -3.287 -20.588 1.00 90.31 247 LYS A C 1
ATOM 2032 O O . LYS A 1 247 ? -10.180 -2.939 -21.768 1.00 90.31 247 LYS A O 1
ATOM 2037 N N . ILE A 1 248 ? -9.324 -4.249 -20.155 1.00 89.06 248 ILE A N 1
ATOM 2038 C CA . ILE A 1 248 ? -8.284 -4.844 -21.015 1.00 89.06 248 ILE A CA 1
ATOM 2039 C C . ILE A 1 248 ? -8.685 -6.161 -21.698 1.00 89.06 248 ILE A C 1
ATOM 2041 O O . ILE A 1 248 ? -8.062 -6.550 -22.700 1.00 89.06 248 ILE A O 1
ATOM 2045 N N . LYS A 1 249 ? -9.698 -6.872 -21.180 1.00 88.31 249 LYS A N 1
ATOM 2046 C CA . LYS A 1 249 ? -10.075 -8.211 -21.672 1.00 88.31 249 LYS A CA 1
ATOM 2047 C C . LYS A 1 249 ? -10.386 -8.226 -23.175 1.00 88.31 249 LYS A C 1
ATOM 2049 O O . LYS A 1 249 ? -9.851 -9.080 -23.886 1.00 88.31 249 LYS A O 1
ATOM 2054 N N . ASP A 1 250 ? -11.032 -7.178 -23.687 1.00 85.69 250 ASP A N 1
ATOM 2055 C CA . ASP A 1 250 ? -11.527 -7.106 -25.072 1.00 85.69 250 ASP A CA 1
ATOM 2056 C C . ASP A 1 250 ? -10.661 -6.256 -26.028 1.00 85.69 250 ASP A C 1
ATOM 2058 O O . ASP A 1 250 ? -11.088 -5.891 -27.121 1.00 85.69 250 ASP A O 1
ATOM 2062 N N . LEU A 1 251 ? -9.410 -5.944 -25.661 1.00 86.25 251 LEU A N 1
ATOM 2063 C CA . LEU A 1 251 ? -8.559 -5.045 -26.464 1.00 86.25 251 LEU A CA 1
ATOM 2064 C C . LEU A 1 251 ? -7.895 -5.667 -27.710 1.00 86.25 251 LEU A C 1
ATOM 2066 O O . LEU A 1 251 ? -7.330 -4.935 -28.516 1.00 86.25 251 LEU A O 1
ATOM 2070 N N . ASN A 1 252 ? -7.947 -6.990 -27.908 1.00 74.06 252 ASN A N 1
ATOM 2071 C CA . ASN A 1 252 ? -7.145 -7.671 -28.947 1.00 74.06 252 ASN A CA 1
ATOM 2072 C C . ASN A 1 252 ? -7.534 -7.325 -30.395 1.00 74.06 252 ASN A C 1
ATOM 2074 O O . ASN A 1 252 ? -6.733 -7.539 -31.300 1.00 74.06 252 ASN A O 1
ATOM 2078 N N . GLY A 1 253 ? -8.746 -6.810 -30.618 1.00 75.56 253 GLY A N 1
ATOM 2079 C CA . GLY A 1 253 ? -9.238 -6.403 -31.939 1.00 75.56 253 GLY A CA 1
ATOM 2080 C C . GLY A 1 253 ? -9.292 -4.890 -32.154 1.00 75.56 253 GLY A C 1
ATOM 2081 O O . GLY A 1 253 ? -9.794 -4.448 -33.185 1.00 75.56 253 GLY A O 1
ATOM 2082 N N . LYS A 1 254 ? -8.830 -4.095 -31.183 1.00 86.50 254 LYS A N 1
ATOM 2083 C CA . LYS A 1 254 ? -8.987 -2.638 -31.192 1.00 86.50 254 LYS A CA 1
ATOM 2084 C C . LYS A 1 254 ? -7.815 -1.933 -31.867 1.00 86.50 254 LYS A C 1
ATOM 2086 O O . LYS A 1 254 ? -6.688 -2.428 -31.896 1.00 86.50 254 LYS A O 1
ATOM 2091 N N . GLY A 1 255 ? -8.090 -0.751 -32.416 1.00 89.75 255 GLY A N 1
ATOM 2092 C CA . GLY A 1 255 ? -7.066 0.099 -33.020 1.00 89.75 255 GLY A CA 1
ATOM 2093 C C . GLY A 1 255 ? -6.102 0.666 -31.973 1.00 89.75 255 GLY A C 1
ATOM 2094 O O . GLY A 1 255 ? -6.464 0.864 -30.816 1.00 89.75 255 GLY A O 1
ATOM 2095 N N . VAL A 1 256 ? -4.874 0.993 -32.387 1.00 90.31 256 VAL A N 1
ATOM 2096 C CA . VAL A 1 256 ? -3.832 1.550 -31.499 1.00 90.31 256 VAL A CA 1
ATOM 2097 C C . VAL A 1 256 ? -4.298 2.812 -30.758 1.00 90.31 256 VAL A C 1
ATOM 2099 O O . VAL A 1 256 ? -3.989 2.976 -29.580 1.00 90.31 256 VAL A O 1
ATOM 2102 N N . ALA A 1 257 ? -5.062 3.683 -31.426 1.00 90.25 257 ALA A N 1
ATOM 2103 C CA . ALA A 1 257 ? -5.608 4.898 -30.820 1.00 90.25 257 ALA A CA 1
ATOM 2104 C C . ALA A 1 257 ? -6.592 4.589 -29.678 1.00 90.25 257 ALA A C 1
ATOM 2106 O O . ALA A 1 257 ? -6.502 5.190 -28.614 1.00 90.25 257 ALA A O 1
ATOM 2107 N N . GLU A 1 258 ? -7.469 3.602 -29.873 1.00 92.00 258 GLU A N 1
ATOM 2108 C CA . GLU A 1 258 ? -8.460 3.190 -28.876 1.00 92.00 258 GLU A CA 1
ATOM 2109 C C . GLU A 1 258 ? -7.796 2.502 -27.673 1.00 92.00 258 GLU A C 1
ATOM 2111 O O . GLU A 1 258 ? -8.159 2.752 -26.526 1.00 92.00 258 GLU A O 1
ATOM 2116 N N . ILE A 1 259 ? -6.764 1.683 -27.914 1.00 92.81 259 ILE A N 1
ATOM 2117 C CA . ILE A 1 259 ? -5.960 1.093 -26.834 1.00 92.81 259 ILE A CA 1
ATOM 2118 C C . ILE A 1 259 ? -5.308 2.200 -25.998 1.00 92.81 259 ILE A C 1
ATOM 2120 O O . ILE A 1 259 ? -5.358 2.144 -24.771 1.00 92.81 259 ILE A O 1
ATOM 2124 N N . LYS A 1 260 ? -4.721 3.216 -26.643 1.00 91.50 260 LYS A N 1
ATOM 2125 C CA . LYS A 1 260 ? -4.091 4.346 -25.949 1.00 91.50 260 LYS A CA 1
ATOM 2126 C C . LYS A 1 260 ? -5.086 5.102 -25.068 1.00 91.50 260 LYS A C 1
ATOM 2128 O O . LYS A 1 260 ? -4.785 5.328 -23.901 1.00 91.50 260 LYS A O 1
ATOM 2133 N N . GLU A 1 261 ? -6.255 5.446 -25.604 1.00 91.25 261 GLU A N 1
ATOM 2134 C CA . GLU A 1 261 ? -7.305 6.145 -24.855 1.00 91.25 261 GLU A CA 1
ATOM 2135 C C . GLU A 1 261 ? -7.717 5.351 -23.608 1.00 91.25 261 GLU A C 1
ATOM 2137 O O . GLU A 1 261 ? -7.759 5.888 -22.501 1.00 91.25 261 GLU A O 1
ATOM 2142 N N . ILE A 1 262 ? -7.916 4.038 -23.751 1.00 92.56 262 ILE A N 1
ATOM 2143 C CA . ILE A 1 262 ? -8.275 3.169 -22.625 1.00 92.56 262 ILE A CA 1
ATOM 2144 C C . ILE A 1 262 ? -7.159 3.132 -21.575 1.00 92.56 262 ILE A C 1
ATOM 2146 O O . ILE A 1 262 ? -7.459 3.271 -20.386 1.00 92.56 262 ILE A O 1
ATOM 2150 N N . LEU A 1 263 ? -5.894 2.994 -21.992 1.0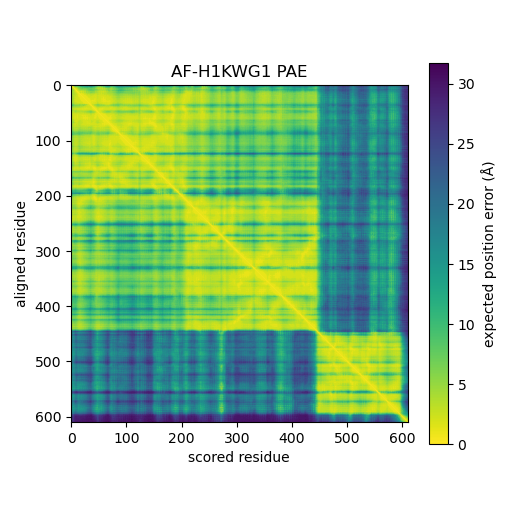0 91.69 263 LEU A N 1
ATOM 2151 C CA . LEU A 1 263 ? -4.732 3.005 -21.095 1.00 91.69 263 LEU A CA 1
ATOM 2152 C C . LEU A 1 263 ? -4.602 4.326 -20.316 1.00 91.69 263 LEU A C 1
ATOM 2154 O O . LEU A 1 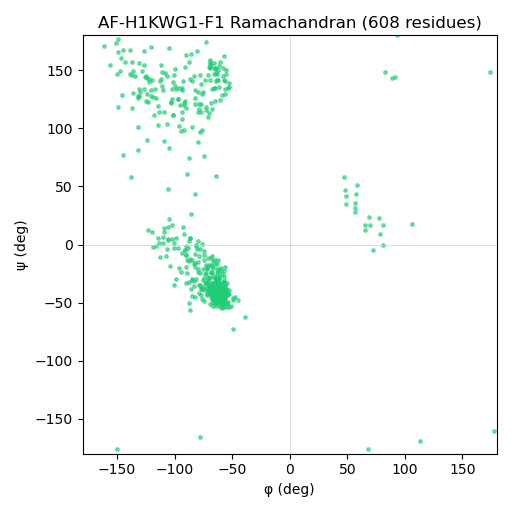263 ? -4.241 4.309 -19.140 1.00 91.69 263 LEU A O 1
ATOM 2158 N N . GLU A 1 264 ? -4.929 5.459 -20.938 1.00 89.00 264 GLU A N 1
ATOM 2159 C CA . GLU A 1 264 ? -4.903 6.781 -20.297 1.00 89.00 264 GLU A CA 1
ATOM 2160 C C . GLU A 1 264 ? -6.038 6.976 -19.275 1.00 89.00 264 GLU A C 1
ATOM 2162 O O . GLU A 1 264 ? -5.903 7.799 -18.372 1.00 89.00 264 GLU A O 1
ATOM 2167 N N . THR A 1 265 ? -7.118 6.186 -19.358 1.00 90.19 265 THR A N 1
ATOM 2168 C CA . THR A 1 265 ? -8.246 6.223 -18.403 1.00 90.19 265 THR A CA 1
ATOM 2169 C C . THR A 1 265 ? -8.092 5.281 -17.205 1.00 90.19 265 THR A C 1
ATOM 2171 O O . THR A 1 265 ? -9.010 5.166 -16.383 1.00 90.19 265 THR A O 1
ATOM 2174 N N . LEU A 1 266 ? -7.009 4.504 -17.132 1.00 91.62 266 LEU A N 1
ATOM 2175 C CA . LEU A 1 266 ? -6.821 3.552 -16.036 1.00 91.62 266 LEU A CA 1
ATOM 2176 C C . LEU A 1 266 ? -6.644 4.292 -14.699 1.00 91.62 266 LEU A C 1
ATOM 2178 O O . LEU A 1 266 ? -6.062 5.379 -14.685 1.00 91.62 266 LEU A O 1
ATOM 2182 N N . PRO A 1 267 ? -7.119 3.721 -13.573 1.00 88.44 267 PRO A N 1
ATOM 2183 C CA . PRO A 1 267 ? -6.897 4.304 -12.253 1.00 88.44 267 PRO A CA 1
ATOM 2184 C C . PRO A 1 267 ? -5.401 4.562 -12.025 1.00 88.44 267 PRO A C 1
ATOM 2186 O O . PRO A 1 267 ? -4.593 3.720 -12.419 1.00 88.44 267 PRO A O 1
ATOM 2189 N N . PRO A 1 268 ? -4.996 5.689 -11.420 1.00 87.31 268 PRO A N 1
ATOM 2190 C CA . PRO A 1 268 ? -3.595 5.926 -11.092 1.00 87.31 268 PRO A CA 1
ATOM 2191 C C . PRO A 1 268 ? -3.122 4.982 -9.975 1.00 87.31 268 PRO A C 1
ATOM 2193 O O . PRO A 1 268 ? -3.919 4.479 -9.185 1.00 87.31 268 PRO A O 1
ATOM 2196 N N . ILE A 1 269 ? -1.814 4.752 -9.891 1.00 83.75 269 ILE A N 1
ATOM 2197 C CA . ILE A 1 269 ? -1.175 3.970 -8.827 1.00 83.75 269 ILE A CA 1
ATOM 2198 C C . ILE A 1 269 ? -0.723 4.920 -7.714 1.00 83.75 269 ILE A C 1
ATOM 2200 O O . ILE A 1 269 ? -0.081 5.925 -7.996 1.00 83.75 269 ILE A O 1
ATOM 2204 N N . GLY A 1 270 ? -1.008 4.583 -6.453 1.00 73.81 270 GLY A N 1
ATOM 2205 C CA . GLY A 1 270 ? -0.673 5.406 -5.282 1.00 73.81 270 GLY A CA 1
ATOM 2206 C C . GLY A 1 270 ? -1.800 6.357 -4.854 1.00 73.81 270 GLY A C 1
ATOM 2207 O O . GLY A 1 270 ? -2.877 6.369 -5.448 1.00 73.81 270 GLY A O 1
ATOM 2208 N N . LYS A 1 271 ? -1.565 7.139 -3.792 1.00 69.19 271 LYS A N 1
ATOM 2209 C CA . LYS A 1 271 ? -2.474 8.195 -3.300 1.00 69.19 271 LYS A CA 1
ATOM 2210 C C . LYS A 1 271 ? -1.847 9.556 -3.612 1.00 69.19 271 LYS A C 1
ATOM 2212 O O . LYS A 1 271 ? -0.624 9.681 -3.624 1.00 69.19 271 LYS A O 1
ATOM 2217 N N . GLU A 1 272 ? -2.667 10.568 -3.874 1.00 61.19 272 GLU A N 1
ATOM 2218 C CA . GLU A 1 272 ? -2.178 11.943 -4.025 1.00 61.19 272 GLU A CA 1
ATOM 2219 C C . GLU A 1 272 ? -1.367 12.399 -2.796 1.00 61.19 272 GLU A C 1
ATOM 2221 O O . GLU A 1 272 ? -1.674 11.986 -1.670 1.00 61.19 272 GLU A O 1
ATOM 2226 N N . PRO A 1 273 ? -0.333 13.244 -2.986 1.00 59.59 273 PRO A N 1
ATOM 2227 C CA . PRO A 1 273 ? 0.107 13.877 -4.236 1.00 59.59 273 PRO A CA 1
ATOM 2228 C C . PRO A 1 273 ? 1.171 13.072 -5.008 1.00 59.59 273 PRO A C 1
ATOM 2230 O O . PRO A 1 273 ? 1.771 13.603 -5.938 1.00 59.59 273 PRO A O 1
ATOM 2233 N N . SER A 1 274 ? 1.455 11.827 -4.609 1.00 66.25 274 SER A N 1
ATOM 2234 C CA . SER A 1 274 ? 2.499 10.990 -5.219 1.00 66.25 274 SER A CA 1
ATOM 2235 C C . SER A 1 274 ? 1.958 9.875 -6.110 1.00 66.25 274 SER A C 1
ATOM 2237 O O . SER A 1 274 ? 2.686 8.933 -6.445 1.00 66.25 274 SER A O 1
ATOM 2239 N N . ASN A 1 275 ? 0.682 9.966 -6.490 1.00 73.44 275 ASN A N 1
ATOM 2240 C CA . ASN A 1 275 ? 0.109 9.036 -7.442 1.00 73.44 275 ASN A CA 1
ATOM 2241 C C . ASN A 1 275 ? 0.782 9.203 -8.815 1.00 73.44 275 ASN A C 1
ATOM 2243 O O . ASN A 1 275 ? 1.287 10.261 -9.184 1.00 73.44 275 ASN A O 1
ATOM 2247 N N . VAL A 1 276 ? 0.823 8.119 -9.575 1.00 77.44 276 VAL A N 1
ATOM 2248 C CA . VAL A 1 276 ? 1.394 8.096 -10.920 1.00 77.44 276 VAL A CA 1
ATOM 2249 C C . VAL A 1 276 ? 0.420 7.426 -11.871 1.00 77.44 276 VAL A C 1
ATOM 2251 O O . VAL A 1 276 ? -0.415 6.616 -11.466 1.00 77.44 276 VAL A O 1
ATOM 2254 N N . LYS A 1 277 ? 0.525 7.737 -13.165 1.00 85.25 277 LYS A N 1
ATOM 2255 C CA . LYS A 1 277 ? -0.229 7.001 -14.185 1.00 85.25 277 LYS A CA 1
ATOM 2256 C C . LYS A 1 277 ? 0.115 5.513 -14.106 1.00 85.25 277 LYS A C 1
ATOM 2258 O O . LYS A 1 277 ? 1.281 5.162 -13.950 1.00 85.25 277 LYS A O 1
ATOM 2263 N N . SER A 1 278 ? -0.887 4.653 -14.291 1.00 88.81 278 SER A N 1
ATOM 2264 C CA . SER A 1 278 ? -0.674 3.201 -14.376 1.00 88.81 278 SER A CA 1
ATOM 2265 C C . SER A 1 278 ? 0.288 2.810 -15.491 1.00 88.81 278 SER A C 1
ATOM 2267 O O . SER A 1 278 ? 1.041 1.851 -15.349 1.00 88.81 278 SER A O 1
ATOM 2269 N N . VAL A 1 279 ? 0.300 3.577 -16.583 1.00 91.81 279 VAL A N 1
ATOM 2270 C CA . VAL A 1 279 ? 1.292 3.450 -17.645 1.00 91.81 279 VAL A CA 1
ATOM 2271 C C . VAL A 1 279 ? 1.546 4.791 -18.333 1.00 91.81 279 VAL A C 1
ATOM 2273 O O . VAL A 1 279 ? 0.643 5.615 -18.487 1.00 91.81 279 VAL A O 1
ATOM 2276 N N . ILE A 1 280 ? 2.783 5.008 -18.770 1.00 86.06 280 ILE A N 1
ATOM 2277 C CA . ILE A 1 280 ? 3.200 6.099 -19.646 1.00 86.06 280 ILE A CA 1
ATOM 2278 C C . ILE A 1 280 ? 3.344 5.531 -21.056 1.00 86.06 280 ILE A C 1
ATOM 2280 O O . ILE A 1 280 ? 4.244 4.740 -21.342 1.00 86.06 280 ILE A O 1
ATOM 2284 N N . VAL A 1 281 ? 2.450 5.948 -21.950 1.00 84.62 281 VAL A N 1
ATOM 2285 C CA . VAL A 1 281 ? 2.491 5.556 -23.360 1.00 84.62 281 VAL A CA 1
ATOM 2286 C C . VAL A 1 281 ? 3.546 6.405 -24.072 1.00 84.62 281 VAL A C 1
ATOM 2288 O O . VAL A 1 281 ? 3.428 7.628 -24.137 1.00 84.62 281 VAL A O 1
ATOM 2291 N N . GLY A 1 282 ? 4.596 5.759 -24.581 1.00 75.62 282 GLY A N 1
ATOM 2292 C CA . GLY A 1 282 ? 5.670 6.429 -25.315 1.00 75.62 282 GLY A CA 1
ATOM 2293 C C . GLY A 1 282 ? 5.261 6.902 -26.716 1.00 75.62 282 GLY A C 1
ATOM 2294 O O . GLY A 1 282 ? 4.184 6.587 -27.219 1.00 75.62 282 GLY A O 1
ATOM 2295 N N . ASN A 1 283 ? 6.174 7.620 -27.376 1.00 76.19 283 ASN A N 1
ATOM 2296 C CA . ASN A 1 283 ? 5.959 8.153 -28.730 1.00 76.19 283 ASN A CA 1
ATOM 2297 C C . ASN A 1 283 ? 5.984 7.071 -29.824 1.00 76.19 283 ASN A C 1
ATOM 2299 O O . ASN A 1 283 ? 5.486 7.295 -30.926 1.00 76.19 283 ASN A O 1
ATOM 2303 N N . ASP A 1 284 ? 6.562 5.899 -29.541 1.00 83.56 284 ASP A N 1
ATOM 2304 C CA . ASP A 1 284 ? 6.537 4.763 -30.462 1.00 83.56 284 ASP A CA 1
ATOM 2305 C C . ASP A 1 284 ? 5.189 4.038 -30.380 1.00 83.56 284 ASP A C 1
ATOM 2307 O O . ASP A 1 284 ? 4.993 3.076 -29.630 1.00 83.56 284 ASP A O 1
ATOM 2311 N N . HIS A 1 285 ? 4.243 4.510 -31.189 1.00 87.06 285 HIS A N 1
ATOM 2312 C CA . HIS A 1 285 ? 2.897 3.953 -31.242 1.00 87.06 285 HIS A CA 1
ATOM 2313 C C . HIS A 1 285 ? 2.854 2.500 -31.753 1.00 87.06 285 HIS A C 1
ATOM 2315 O O . HIS A 1 285 ? 1.866 1.805 -31.511 1.00 87.06 285 HIS A O 1
ATOM 2321 N N . SER A 1 286 ? 3.911 1.998 -32.408 1.00 87.31 286 SER A N 1
ATOM 2322 C CA . SER A 1 286 ? 3.959 0.607 -32.885 1.00 87.31 286 SER A CA 1
ATOM 2323 C C . SER A 1 286 ? 4.035 -0.411 -31.740 1.00 87.31 286 SER A C 1
ATOM 2325 O O . SER A 1 286 ? 3.605 -1.560 -31.898 1.00 87.31 286 SER A O 1
ATOM 2327 N N . LYS A 1 287 ? 4.522 0.021 -30.568 1.00 89.81 287 LYS A N 1
ATOM 2328 C CA . LYS A 1 287 ? 4.678 -0.826 -29.383 1.00 89.81 287 LYS A CA 1
ATOM 2329 C C . LYS A 1 287 ? 3.463 -0.851 -28.453 1.00 89.81 287 LYS A C 1
ATOM 2331 O O . LYS A 1 287 ? 3.411 -1.700 -27.570 1.00 89.81 287 LYS A O 1
ATOM 2336 N N . ILE A 1 288 ? 2.460 0.008 -28.659 1.00 90.81 288 ILE A N 1
ATOM 2337 C CA . ILE A 1 288 ? 1.291 0.134 -27.763 1.00 90.81 288 ILE A CA 1
ATOM 2338 C C . ILE A 1 288 ? 0.568 -1.203 -27.553 1.00 90.81 288 ILE A C 1
ATOM 2340 O O . ILE A 1 288 ? 0.189 -1.531 -26.433 1.00 90.81 288 ILE A O 1
ATOM 2344 N N . LYS A 1 289 ? 0.441 -2.023 -28.603 1.00 90.25 289 LYS A N 1
ATOM 2345 C CA . LYS A 1 289 ? -0.182 -3.353 -28.508 1.00 90.25 289 LYS A CA 1
ATOM 2346 C C . LYS A 1 289 ? 0.534 -4.305 -27.540 1.00 90.25 289 LYS A C 1
ATOM 2348 O O . LYS A 1 289 ? -0.106 -5.185 -26.987 1.00 90.25 289 LYS A O 1
ATOM 2353 N N . TYR A 1 290 ? 1.836 -4.124 -27.319 1.00 92.62 290 TYR A N 1
ATOM 2354 C CA . TYR A 1 290 ? 2.607 -4.947 -26.388 1.00 92.62 290 TYR A CA 1
ATOM 2355 C C . TYR A 1 290 ? 2.475 -4.462 -24.940 1.00 92.62 290 TYR A C 1
ATOM 2357 O O . TYR A 1 290 ? 2.762 -5.219 -24.022 1.00 92.62 290 TYR A O 1
ATOM 2365 N N . ILE A 1 291 ? 2.006 -3.231 -24.698 1.00 92.56 291 ILE A N 1
ATOM 2366 C CA . ILE A 1 291 ? 1.734 -2.739 -23.334 1.00 92.56 291 ILE A CA 1
ATOM 2367 C C . ILE A 1 291 ? 0.620 -3.567 -22.684 1.00 92.56 291 ILE A C 1
ATOM 2369 O O . ILE A 1 291 ? 0.670 -3.864 -21.494 1.00 92.56 291 ILE A O 1
ATOM 2373 N N . ILE A 1 292 ? -0.377 -3.956 -23.481 1.00 92.19 292 ILE A N 1
ATOM 2374 C CA . ILE A 1 292 ? -1.504 -4.790 -23.049 1.00 92.19 292 ILE A CA 1
ATOM 2375 C C . ILE A 1 292 ? -1.217 -6.292 -23.185 1.00 92.19 292 ILE A C 1
ATOM 2377 O O . ILE A 1 292 ? -2.066 -7.094 -22.816 1.00 92.19 292 ILE A O 1
ATOM 2381 N N . ASP A 1 293 ? -0.049 -6.668 -23.710 1.00 92.75 293 ASP A N 1
ATOM 2382 C CA . ASP A 1 293 ? 0.383 -8.051 -23.926 1.00 92.75 293 ASP A CA 1
ATOM 2383 C C . ASP A 1 293 ? 1.900 -8.172 -23.683 1.00 92.75 293 ASP A C 1
ATOM 2385 O O . ASP A 1 293 ? 2.710 -8.215 -24.611 1.00 92.75 293 ASP A O 1
ATOM 2389 N N . LEU A 1 294 ? 2.292 -8.190 -22.403 1.00 93.31 294 LEU A N 1
ATOM 2390 C CA . LEU A 1 294 ? 3.689 -8.247 -21.945 1.00 93.31 294 LEU A CA 1
ATOM 2391 C C . LEU A 1 294 ? 4.250 -9.680 -21.951 1.00 93.31 294 LEU A C 1
ATOM 2393 O O . LEU A 1 294 ? 4.891 -10.120 -20.993 1.00 93.31 294 LEU A O 1
ATOM 2397 N N . LYS A 1 295 ? 3.975 -10.445 -23.007 1.00 92.94 295 LYS A N 1
ATOM 2398 C CA . LYS A 1 295 ? 4.533 -11.790 -23.184 1.00 92.94 295 LYS A CA 1
ATOM 2399 C C . LYS A 1 295 ? 5.901 -11.708 -23.872 1.00 92.94 295 LYS A C 1
ATOM 2401 O O . LYS A 1 295 ? 6.041 -10.922 -24.811 1.00 92.94 295 LYS A O 1
ATOM 2406 N N . PRO A 1 296 ? 6.886 -12.545 -23.497 1.00 95.88 296 PRO A N 1
ATOM 2407 C CA . PRO A 1 296 ? 8.073 -12.750 -24.318 1.00 95.88 296 PRO A CA 1
ATOM 2408 C C . PRO A 1 296 ? 7.720 -13.126 -25.771 1.00 95.88 296 PRO A C 1
ATOM 2410 O O . PRO A 1 296 ? 6.850 -13.963 -26.017 1.00 95.88 296 PRO A O 1
ATOM 2413 N N . ILE A 1 297 ? 8.409 -12.506 -26.728 1.00 95.12 297 ILE A N 1
ATOM 2414 C CA . ILE A 1 297 ? 8.257 -12.697 -28.174 1.00 95.12 297 ILE A CA 1
ATOM 2415 C C . ILE A 1 297 ? 9.497 -13.365 -28.767 1.00 95.12 297 ILE A C 1
ATOM 2417 O O . ILE A 1 297 ? 10.603 -13.205 -28.249 1.00 95.12 297 ILE A O 1
ATOM 2421 N N . GLU A 1 298 ? 9.320 -14.065 -29.886 1.00 96.62 298 GLU A N 1
ATOM 2422 C CA . GLU A 1 298 ? 10.433 -14.632 -30.651 1.00 96.62 298 GLU A CA 1
ATOM 2423 C C . GLU A 1 298 ? 11.347 -13.531 -31.213 1.00 96.62 298 GLU A C 1
ATOM 2425 O O . GLU A 1 298 ? 10.898 -12.477 -31.682 1.00 96.62 298 GLU A O 1
ATOM 2430 N N . CYS A 1 299 ? 12.651 -13.778 -31.184 1.00 95.00 299 CYS A N 1
ATOM 2431 C CA . CYS A 1 299 ? 13.683 -12.866 -31.646 1.00 95.00 299 CYS A CA 1
ATOM 2432 C C . CYS A 1 299 ? 14.907 -13.614 -32.188 1.00 95.00 299 CYS A C 1
ATOM 2434 O O . CYS A 1 299 ? 15.002 -14.839 -32.165 1.00 95.00 299 CYS A O 1
ATOM 2436 N N . LYS A 1 300 ? 15.880 -12.848 -32.694 1.00 95.19 300 LYS A N 1
ATOM 2437 C CA . LYS A 1 300 ? 17.191 -13.404 -33.046 1.00 95.19 300 LYS A CA 1
ATOM 2438 C C . LYS A 1 300 ? 17.882 -13.942 -31.792 1.00 95.19 300 LYS A C 1
ATOM 2440 O O . LYS A 1 300 ? 17.728 -13.361 -30.721 1.00 95.19 300 LYS A O 1
ATOM 2445 N N . SER A 1 301 ? 18.660 -15.006 -31.978 1.00 96.12 301 SER A N 1
ATOM 2446 C CA . SER A 1 301 ? 19.445 -15.639 -30.919 1.00 96.12 301 SER A CA 1
ATOM 2447 C C . SER A 1 301 ? 20.354 -14.633 -30.201 1.00 96.12 301 SER A C 1
ATOM 2449 O O . SER A 1 301 ? 21.018 -13.823 -30.857 1.00 96.12 301 SER A O 1
ATOM 2451 N N . TYR A 1 302 ? 20.377 -14.680 -28.869 1.00 96.69 302 TYR A N 1
ATOM 2452 C CA . TYR A 1 302 ? 21.227 -13.845 -28.021 1.00 96.69 302 TYR A CA 1
ATOM 2453 C C . TYR A 1 302 ? 21.695 -14.599 -26.767 1.00 96.69 302 TYR A C 1
ATOM 2455 O O . TYR A 1 302 ? 21.196 -15.674 -26.436 1.00 96.69 302 TYR A O 1
ATOM 2463 N N . ARG A 1 303 ? 22.674 -14.024 -26.058 1.00 96.44 303 ARG A N 1
ATOM 2464 C CA . ARG A 1 303 ? 23.194 -14.581 -24.801 1.00 96.44 303 ARG A CA 1
ATOM 2465 C C . ARG A 1 303 ? 22.521 -13.931 -23.603 1.00 96.44 303 ARG A C 1
ATOM 2467 O O . ARG A 1 303 ? 22.444 -12.704 -23.539 1.00 96.44 303 ARG A O 1
ATOM 2474 N N . GLY A 1 304 ? 22.117 -14.726 -22.627 1.00 96.75 304 GLY A N 1
ATOM 2475 C CA . GLY A 1 304 ? 21.438 -14.204 -21.452 1.00 96.75 304 GLY A CA 1
ATOM 2476 C C . GLY A 1 304 ? 21.007 -15.294 -20.490 1.00 96.75 304 GLY A C 1
ATOM 2477 O O . GLY A 1 304 ? 21.519 -16.412 -20.542 1.00 96.75 304 GLY A O 1
ATOM 2478 N N . PHE A 1 305 ? 20.053 -14.958 -19.631 1.00 97.50 305 PHE A N 1
ATOM 2479 C CA . PHE A 1 305 ? 19.543 -15.859 -18.610 1.00 97.50 305 PHE A CA 1
ATOM 2480 C C . PHE A 1 305 ? 18.096 -16.253 -18.886 1.00 97.50 305 PHE A C 1
ATOM 2482 O O . PHE A 1 305 ? 17.266 -15.441 -19.306 1.00 97.50 305 PHE A O 1
ATOM 2489 N N . LYS A 1 306 ? 17.810 -17.522 -18.621 1.00 97.25 306 LYS A N 1
ATOM 2490 C CA . LYS A 1 306 ? 16.478 -18.095 -18.507 1.00 97.25 306 LYS A CA 1
ATOM 2491 C C . LYS A 1 306 ? 16.180 -18.259 -17.021 1.00 97.25 306 LYS A C 1
ATOM 2493 O O . LYS A 1 306 ? 16.955 -18.894 -16.312 1.00 97.25 306 LYS A O 1
ATOM 2498 N N . ILE A 1 307 ? 15.072 -17.692 -16.559 1.00 97.69 307 ILE A N 1
ATOM 2499 C CA . ILE A 1 307 ? 14.647 -17.743 -15.159 1.00 97.69 307 ILE A CA 1
ATOM 2500 C C . ILE A 1 307 ? 13.278 -18.409 -15.094 1.00 97.69 307 ILE A C 1
ATOM 2502 O O . ILE A 1 307 ? 12.372 -18.019 -15.826 1.00 97.69 307 ILE A O 1
ATOM 2506 N N . THR A 1 308 ? 13.125 -19.426 -14.255 1.00 97.06 308 THR A N 1
ATOM 2507 C CA . THR A 1 308 ? 11.935 -20.289 -14.214 1.00 97.06 308 THR A CA 1
ATOM 2508 C C . THR A 1 308 ? 11.246 -20.248 -12.851 1.00 97.06 308 THR A C 1
ATOM 2510 O O . THR A 1 308 ? 11.797 -19.735 -11.875 1.00 97.06 308 THR A O 1
ATOM 2513 N N . LYS A 1 309 ? 10.042 -20.827 -12.764 1.00 94.75 309 LYS A N 1
ATOM 2514 C CA . LYS A 1 309 ? 9.296 -20.967 -11.501 1.00 94.75 309 LYS A CA 1
ATOM 2515 C C . LYS A 1 309 ? 10.049 -21.765 -10.425 1.00 94.75 309 LYS A C 1
ATOM 2517 O O . LYS A 1 309 ? 9.820 -21.528 -9.242 1.00 94.75 309 LYS A O 1
ATOM 2522 N N . 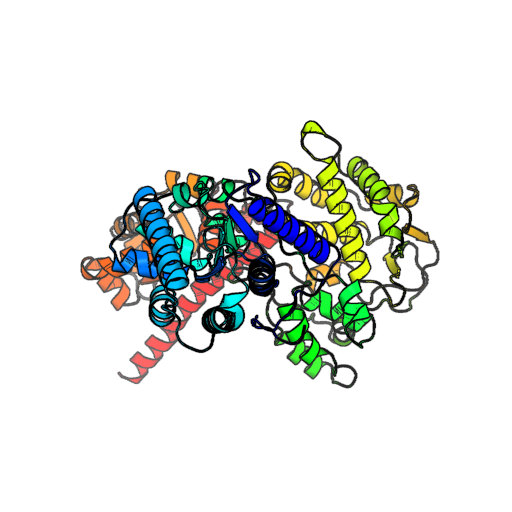GLU A 1 310 ? 10.973 -22.646 -10.816 1.00 96.25 310 GLU A N 1
ATOM 2523 C CA . GLU A 1 310 ? 11.825 -23.419 -9.893 1.00 96.25 310 GLU A CA 1
ATOM 2524 C C . GLU A 1 310 ? 12.742 -22.528 -9.041 1.00 96.25 310 GLU A C 1
ATOM 2526 O O . GLU A 1 310 ? 13.261 -22.981 -8.027 1.00 96.25 310 GLU A O 1
ATOM 2531 N N . LEU A 1 311 ? 12.885 -21.239 -9.383 1.00 96.25 311 LEU A N 1
ATOM 2532 C CA . LEU A 1 311 ? 13.609 -20.274 -8.555 1.00 96.25 311 LEU A CA 1
ATOM 2533 C C . LEU A 1 311 ? 13.054 -20.174 -7.125 1.00 96.25 311 LEU A C 1
ATOM 2535 O O . LEU A 1 311 ? 13.774 -19.735 -6.239 1.00 96.25 311 LEU A O 1
ATOM 2539 N N . ILE A 1 312 ? 11.814 -20.607 -6.868 1.00 94.12 312 ILE A N 1
ATOM 2540 C CA . ILE A 1 312 ? 11.289 -20.719 -5.497 1.00 94.12 312 ILE A CA 1
ATOM 2541 C C . ILE A 1 312 ? 12.166 -21.608 -4.600 1.00 94.12 312 ILE A C 1
ATOM 2543 O O . ILE A 1 312 ? 12.357 -21.284 -3.433 1.00 94.12 312 ILE A O 1
ATOM 2547 N N . ASP A 1 313 ? 12.753 -22.671 -5.150 1.00 95.38 313 ASP A N 1
ATOM 2548 C CA . ASP A 1 313 ? 13.653 -23.570 -4.421 1.00 95.38 313 ASP A CA 1
ATOM 2549 C C . ASP A 1 313 ? 15.104 -23.047 -4.410 1.00 95.38 313 ASP A C 1
ATOM 2551 O O . ASP A 1 313 ? 15.932 -23.518 -3.634 1.00 95.38 313 ASP A O 1
ATOM 2555 N N . GLY A 1 314 ? 15.410 -22.050 -5.251 1.00 95.19 314 GLY A N 1
ATOM 2556 C CA . GLY A 1 314 ? 16.711 -21.382 -5.360 1.00 95.19 314 GLY A CA 1
ATOM 2557 C C . GLY A 1 314 ? 16.809 -20.028 -4.644 1.00 95.19 314 GLY A C 1
ATOM 2558 O O . GLY A 1 314 ? 17.859 -19.392 -4.712 1.00 95.19 314 GLY A O 1
ATOM 2559 N N . GLU A 1 315 ? 15.757 -19.557 -3.959 1.00 94.56 315 GLU A N 1
ATOM 2560 C CA . GLU A 1 315 ? 15.750 -18.241 -3.287 1.00 94.56 315 GLU A CA 1
ATOM 2561 C C . GLU A 1 315 ? 16.871 -18.105 -2.246 1.00 94.56 315 GLU A C 1
ATOM 2563 O O . GLU A 1 315 ? 17.473 -17.039 -2.122 1.00 94.56 315 GLU A O 1
ATOM 2568 N N . GLY A 1 316 ? 17.187 -19.187 -1.527 1.00 95.69 316 GLY A N 1
ATOM 2569 C CA . GLY A 1 316 ? 18.282 -19.210 -0.554 1.00 95.69 316 GLY A CA 1
ATOM 2570 C C . GLY A 1 316 ? 19.655 -19.029 -1.206 1.00 95.69 316 GLY A C 1
ATOM 2571 O O . GLY A 1 316 ? 20.460 -18.222 -0.741 1.00 95.69 316 GLY A O 1
ATOM 2572 N N . ASP A 1 317 ? 19.903 -19.716 -2.324 1.00 96.25 317 ASP A N 1
ATOM 2573 C CA . ASP A 1 317 ? 21.150 -19.580 -3.085 1.00 96.25 317 ASP A CA 1
ATOM 2574 C C . ASP A 1 317 ? 21.284 -18.176 -3.682 1.00 96.25 317 ASP A C 1
ATOM 2576 O O . ASP A 1 317 ? 22.356 -17.568 -3.625 1.00 96.25 317 ASP A O 1
ATOM 2580 N N . LEU A 1 318 ? 20.180 -17.627 -4.196 1.00 96.88 318 LEU A N 1
ATOM 2581 C CA . LEU A 1 318 ? 20.135 -16.259 -4.703 1.00 96.88 318 LEU A CA 1
ATOM 2582 C C . LEU A 1 318 ? 20.371 -15.227 -3.588 1.00 96.88 318 LEU A C 1
ATOM 2584 O O . LEU A 1 318 ? 21.101 -14.261 -3.799 1.00 96.88 318 LEU A O 1
ATOM 2588 N N . SER A 1 319 ? 19.810 -15.442 -2.394 1.00 96.94 319 SER A N 1
ATOM 2589 C CA . SER A 1 319 ? 20.070 -14.599 -1.222 1.00 96.94 319 SER A CA 1
ATOM 2590 C C . SER A 1 319 ? 21.555 -14.595 -0.869 1.00 96.94 319 SER A C 1
ATOM 2592 O O . SER A 1 319 ? 22.148 -13.525 -0.759 1.00 96.94 319 SER A O 1
ATOM 2594 N N . ASN A 1 320 ? 22.195 -15.766 -0.782 1.00 95.56 320 ASN A N 1
ATOM 2595 C CA . ASN A 1 320 ? 23.633 -15.873 -0.507 1.00 95.56 320 ASN A CA 1
ATOM 2596 C C . ASN A 1 320 ? 24.476 -15.124 -1.552 1.00 95.56 320 ASN A C 1
ATOM 2598 O O . ASN A 1 320 ? 25.447 -14.443 -1.209 1.00 95.56 320 ASN A O 1
ATOM 2602 N N . LEU A 1 321 ? 24.076 -15.198 -2.824 1.00 95.81 321 LEU A N 1
ATOM 2603 C CA . LEU A 1 321 ? 24.702 -14.437 -3.899 1.00 95.81 321 LEU A CA 1
ATOM 2604 C C . LEU A 1 321 ? 24.548 -12.923 -3.688 1.00 95.81 321 LEU A C 1
ATOM 2606 O O . LEU A 1 321 ? 25.529 -12.186 -3.772 1.00 95.81 321 LEU A O 1
ATOM 2610 N N . PHE A 1 322 ? 23.349 -12.446 -3.350 1.00 95.81 322 PHE A N 1
ATOM 2611 C CA . PHE A 1 322 ? 23.101 -11.033 -3.050 1.00 95.81 322 PHE A CA 1
ATOM 2612 C C . PHE A 1 322 ? 23.856 -10.548 -1.812 1.00 95.81 322 PHE A C 1
ATOM 2614 O O . PHE A 1 322 ? 24.385 -9.436 -1.829 1.00 95.81 322 PHE A O 1
ATOM 2621 N N . GLN A 1 323 ? 23.988 -11.373 -0.772 1.00 95.00 323 GLN A N 1
ATOM 2622 C CA . GLN A 1 323 ? 24.821 -11.052 0.389 1.00 95.00 323 GLN A CA 1
ATOM 2623 C C . GLN A 1 323 ? 26.274 -10.807 -0.022 1.00 95.00 323 GLN A C 1
ATOM 2625 O O . GLN A 1 323 ? 26.864 -9.815 0.411 1.00 95.00 323 GLN A O 1
ATOM 2630 N N . LYS A 1 324 ? 26.819 -11.658 -0.902 1.00 93.75 324 LYS A N 1
ATOM 2631 C CA . LYS A 1 324 ? 28.181 -11.529 -1.438 1.00 93.75 324 LYS A CA 1
ATOM 2632 C C . LYS A 1 324 ? 28.339 -10.286 -2.319 1.00 93.75 324 LYS A C 1
ATOM 2634 O O . LYS A 1 324 ? 29.237 -9.489 -2.077 1.00 93.75 324 LYS A O 1
ATOM 2639 N N . ILE A 1 325 ? 27.480 -10.106 -3.323 1.00 93.38 325 ILE A N 1
ATOM 2640 C CA . ILE A 1 325 ? 27.603 -9.012 -4.306 1.00 93.38 325 ILE A CA 1
ATOM 2641 C C . ILE A 1 325 ? 27.371 -7.646 -3.638 1.00 93.38 325 ILE A C 1
ATOM 2643 O O . ILE A 1 325 ? 28.062 -6.660 -3.919 1.00 93.38 325 ILE A O 1
ATOM 2647 N N . PHE A 1 326 ? 26.401 -7.564 -2.725 1.00 91.19 326 PHE A N 1
ATOM 2648 C CA . PHE A 1 326 ? 25.963 -6.295 -2.146 1.00 91.19 326 PHE A CA 1
ATOM 2649 C C . PHE A 1 326 ? 26.529 -6.003 -0.754 1.00 91.19 326 PHE A C 1
ATOM 2651 O O . PHE A 1 326 ? 26.345 -4.886 -0.270 1.00 91.19 326 PHE A O 1
ATOM 2658 N N . ASN A 1 327 ? 27.300 -6.921 -0.160 1.00 90.12 327 ASN A N 1
ATOM 2659 C CA . ASN A 1 327 ? 27.810 -6.847 1.216 1.00 90.12 327 ASN A CA 1
ATOM 2660 C C . ASN A 1 327 ? 26.681 -6.746 2.262 1.00 90.12 327 ASN A C 1
ATOM 2662 O O . ASN A 1 327 ? 26.694 -5.851 3.114 1.00 90.12 327 ASN A O 1
ATOM 2666 N N . LEU A 1 328 ? 25.706 -7.656 2.177 1.00 90.38 328 LEU A N 1
ATOM 2667 C CA . LEU A 1 328 ? 24.560 -7.763 3.095 1.00 90.38 328 LEU A CA 1
ATOM 2668 C C . LEU A 1 328 ? 24.708 -8.956 4.057 1.00 90.38 328 LEU A C 1
ATOM 2670 O O . LEU A 1 328 ? 23.797 -9.761 4.199 1.00 90.38 328 LEU A O 1
ATOM 2674 N N . SER A 1 329 ? 25.872 -9.117 4.684 1.00 88.19 329 SER A N 1
ATOM 2675 C CA . SER A 1 329 ? 26.223 -10.334 5.435 1.00 88.19 329 SER A CA 1
ATOM 2676 C C . SER A 1 329 ? 26.289 -10.152 6.957 1.00 88.19 329 SER A C 1
ATOM 2678 O O . SER A 1 329 ? 26.748 -11.053 7.655 1.00 88.19 329 SER A O 1
ATOM 2680 N N . ASN A 1 330 ? 25.910 -8.989 7.502 1.00 83.69 330 ASN A N 1
ATOM 2681 C CA . ASN A 1 330 ? 25.959 -8.760 8.949 1.00 83.69 330 ASN A CA 1
ATOM 2682 C C . ASN A 1 330 ? 24.696 -9.285 9.655 1.00 83.69 330 ASN A C 1
ATOM 2684 O O . ASN A 1 330 ? 23.660 -8.614 9.665 1.00 83.69 330 ASN A O 1
ATOM 2688 N N . GLU A 1 331 ? 24.809 -10.464 10.272 1.00 81.12 331 GLU A N 1
ATOM 2689 C CA . GLU A 1 331 ? 23.727 -11.117 11.024 1.00 81.12 331 GLU A CA 1
ATOM 2690 C C . GLU A 1 331 ? 23.203 -10.261 12.185 1.00 81.12 331 GLU A C 1
ATOM 2692 O O . GLU A 1 331 ? 21.992 -10.143 12.353 1.00 81.12 331 GLU A O 1
ATOM 2697 N N . GLU A 1 332 ? 24.081 -9.587 12.940 1.00 75.69 332 GLU A N 1
ATOM 2698 C CA . GLU A 1 332 ? 23.682 -8.761 14.095 1.00 75.69 332 GLU A CA 1
ATOM 2699 C C . GLU A 1 332 ? 22.798 -7.573 13.700 1.00 75.69 332 GLU A C 1
ATOM 2701 O O . GLU A 1 332 ? 22.078 -7.026 14.533 1.00 75.69 332 GLU A O 1
ATOM 2706 N N . LYS A 1 333 ? 22.857 -7.165 12.429 1.00 76.19 333 LYS A N 1
ATOM 2707 C CA . LYS A 1 333 ? 22.075 -6.053 11.887 1.00 76.19 333 LYS A CA 1
ATOM 2708 C C . LYS A 1 333 ? 20.912 -6.499 10.999 1.00 76.19 333 LYS A C 1
ATOM 2710 O O . LYS A 1 333 ? 20.273 -5.640 10.401 1.00 76.19 333 LYS A O 1
ATOM 2715 N N . GLY A 1 334 ? 20.653 -7.802 10.872 1.00 84.75 334 GLY A N 1
ATOM 2716 C CA . GLY A 1 334 ? 19.560 -8.328 10.044 1.00 84.75 334 GLY A CA 1
ATOM 2717 C C . GLY A 1 334 ? 19.769 -8.177 8.531 1.00 84.75 334 GLY A C 1
ATOM 2718 O O . GLY A 1 334 ? 18.819 -8.293 7.763 1.00 84.75 334 GLY A O 1
ATOM 2719 N N . GLU A 1 335 ? 20.994 -7.924 8.061 1.00 90.56 335 GLU A N 1
ATOM 2720 C CA . GLU A 1 335 ? 21.275 -7.747 6.626 1.00 90.56 335 GLU A CA 1
ATOM 2721 C C . GLU A 1 335 ? 20.999 -9.004 5.770 1.00 90.56 335 GLU A C 1
ATOM 2723 O O . GLU A 1 335 ? 20.484 -8.847 4.658 1.00 90.56 335 GLU A O 1
ATOM 2728 N N . PRO A 1 336 ? 21.246 -10.240 6.257 1.00 92.75 336 PRO A N 1
ATOM 2729 C CA . PRO A 1 336 ? 20.874 -11.452 5.524 1.00 92.75 336 PRO A CA 1
ATOM 2730 C C . PRO A 1 336 ? 19.369 -11.561 5.242 1.00 92.75 336 PRO A C 1
ATOM 2732 O O . PRO A 1 336 ? 18.977 -12.010 4.162 1.00 92.75 336 PRO A O 1
ATOM 2735 N N . ASP A 1 337 ? 18.517 -11.086 6.157 1.00 90.94 337 ASP A N 1
ATOM 2736 C CA . ASP A 1 337 ? 17.063 -11.069 5.954 1.00 90.94 337 ASP A CA 1
ATOM 2737 C C . ASP A 1 337 ? 16.667 -10.089 4.844 1.00 90.94 337 ASP A C 1
ATOM 2739 O O . ASP A 1 337 ? 15.743 -10.353 4.073 1.00 90.94 337 ASP A O 1
ATOM 2743 N N . ILE A 1 338 ? 17.399 -8.978 4.701 1.00 91.19 338 ILE A N 1
ATOM 2744 C CA . ILE A 1 338 ? 17.224 -8.039 3.585 1.00 91.19 338 ILE A CA 1
ATOM 2745 C C . ILE A 1 338 ? 17.561 -8.722 2.262 1.00 91.19 338 ILE A C 1
ATOM 2747 O O . ILE A 1 338 ? 16.790 -8.615 1.308 1.00 91.19 338 ILE A O 1
ATOM 2751 N N . ALA A 1 339 ? 18.680 -9.448 2.201 1.00 94.81 339 ALA A N 1
ATOM 2752 C CA . ALA A 1 339 ? 19.072 -10.184 1.002 1.00 94.81 339 ALA A CA 1
ATOM 2753 C C . ALA A 1 339 ? 18.044 -11.265 0.630 1.00 94.81 339 ALA A C 1
ATOM 2755 O O . ALA A 1 339 ? 17.721 -11.422 -0.549 1.00 94.81 339 ALA A O 1
ATOM 2756 N N . LEU A 1 340 ? 17.469 -11.950 1.625 1.00 94.94 340 LEU A N 1
ATOM 2757 C CA . LEU A 1 340 ? 16.417 -12.942 1.410 1.00 94.94 340 LEU A CA 1
ATOM 2758 C C . LEU A 1 340 ? 15.130 -12.307 0.868 1.00 94.94 340 LEU A C 1
ATOM 2760 O O . LEU A 1 340 ? 14.620 -12.752 -0.160 1.00 94.94 340 LEU A O 1
ATOM 2764 N N . LYS A 1 341 ? 14.640 -11.226 1.489 1.00 92.56 341 LYS A N 1
ATOM 2765 C CA . LYS A 1 341 ? 13.458 -10.492 0.998 1.00 92.56 341 LYS A CA 1
ATOM 2766 C C . LYS A 1 341 ? 13.694 -9.908 -0.405 1.00 92.56 341 LYS A C 1
ATOM 2768 O O . LYS A 1 341 ? 12.773 -9.836 -1.221 1.00 92.56 341 LYS A O 1
ATOM 2773 N N . LEU A 1 342 ? 14.929 -9.511 -0.717 1.00 94.38 342 LEU A N 1
ATOM 2774 C CA . LEU A 1 342 ? 15.311 -9.020 -2.040 1.00 94.38 342 LEU A CA 1
ATOM 2775 C C . LEU A 1 342 ? 15.320 -10.141 -3.095 1.00 94.38 342 LEU A C 1
ATOM 2777 O O . LEU A 1 342 ? 14.839 -9.921 -4.207 1.00 94.38 342 LEU A O 1
ATOM 2781 N N . ALA A 1 343 ? 15.799 -11.341 -2.751 1.00 96.50 343 ALA A N 1
ATOM 2782 C CA . ALA A 1 343 ? 15.721 -12.536 -3.601 1.00 96.50 343 ALA A CA 1
ATOM 2783 C C . ALA A 1 343 ? 14.266 -12.956 -3.870 1.00 96.50 343 ALA A C 1
ATOM 2785 O O . ALA A 1 343 ? 13.899 -13.245 -5.013 1.00 96.50 343 ALA A O 1
ATOM 2786 N N . GLU A 1 344 ? 13.409 -12.890 -2.851 1.00 94.31 344 GLU A N 1
ATOM 2787 C CA . GLU A 1 344 ? 11.970 -13.121 -2.994 1.00 94.31 344 GLU A CA 1
ATOM 2788 C C . GLU A 1 344 ? 11.324 -12.093 -3.942 1.00 94.31 344 GLU A C 1
ATOM 2790 O O . GLU A 1 344 ? 10.558 -12.452 -4.844 1.00 94.31 344 GLU A O 1
ATOM 2795 N N . CYS A 1 345 ? 11.667 -10.806 -3.795 1.00 94.25 345 CYS A N 1
ATOM 2796 C CA . CYS A 1 345 ? 11.208 -9.751 -4.701 1.00 94.25 345 CYS A CA 1
ATOM 2797 C C . CYS A 1 345 ? 11.684 -10.002 -6.138 1.00 94.25 345 CYS A C 1
ATOM 2799 O O . CYS A 1 345 ? 10.883 -9.912 -7.072 1.00 94.25 345 CYS A O 1
ATOM 2801 N N . PHE A 1 346 ? 12.952 -10.386 -6.320 1.00 96.81 346 PHE A N 1
ATOM 2802 C CA . PHE A 1 346 ? 13.512 -10.743 -7.622 1.00 96.81 346 PHE A CA 1
ATOM 2803 C C . PHE A 1 346 ? 12.674 -11.836 -8.291 1.00 96.81 346 PHE A C 1
ATOM 2805 O O . PHE A 1 346 ? 12.203 -11.642 -9.414 1.00 96.81 346 PHE A O 1
ATOM 2812 N N . ARG A 1 347 ? 12.391 -12.941 -7.587 1.00 96.00 347 ARG A N 1
ATOM 2813 C CA . ARG A 1 347 ? 11.523 -14.007 -8.110 1.00 96.00 347 ARG A CA 1
ATOM 2814 C C . ARG A 1 347 ? 10.124 -13.489 -8.443 1.00 96.00 347 ARG A C 1
ATOM 2816 O O . ARG A 1 347 ? 9.604 -13.780 -9.517 1.00 96.00 347 ARG A O 1
ATOM 2823 N N . LYS A 1 348 ? 9.489 -12.716 -7.561 1.00 93.88 348 LYS A N 1
ATOM 2824 C CA . LYS A 1 348 ? 8.141 -12.180 -7.826 1.00 93.88 348 LYS A CA 1
ATOM 2825 C C . LYS A 1 348 ? 8.113 -11.338 -9.104 1.00 93.88 348 LYS A C 1
ATOM 2827 O O . LYS A 1 348 ? 7.226 -11.531 -9.933 1.00 93.88 348 LYS A O 1
ATOM 2832 N N . VAL A 1 349 ? 9.100 -10.466 -9.312 1.00 95.31 349 VAL A N 1
ATOM 2833 C CA . VAL A 1 349 ? 9.183 -9.620 -10.512 1.00 95.31 349 VAL A CA 1
ATOM 2834 C C . VAL A 1 349 ? 9.446 -10.452 -11.772 1.00 95.31 349 VAL A C 1
ATOM 2836 O O . VAL A 1 349 ? 8.771 -10.221 -12.777 1.00 95.31 349 VAL A O 1
ATOM 2839 N N . THR A 1 350 ? 10.333 -11.457 -11.742 1.00 95.94 350 THR A N 1
ATOM 2840 C CA . THR A 1 350 ? 10.569 -12.325 -12.918 1.00 95.94 350 THR A CA 1
ATOM 2841 C C . THR A 1 350 ? 9.292 -13.040 -13.349 1.00 95.94 350 THR A C 1
ATOM 2843 O O . THR A 1 350 ? 8.966 -13.068 -14.538 1.00 95.94 350 THR A O 1
ATOM 2846 N N . MET A 1 351 ? 8.496 -13.535 -12.397 1.00 95.06 351 MET A N 1
ATOM 2847 C CA . MET A 1 351 ? 7.242 -14.220 -12.714 1.00 95.06 351 MET A CA 1
ATOM 2848 C C . MET A 1 351 ? 6.221 -13.289 -13.387 1.00 95.06 351 MET A C 1
ATOM 2850 O O . MET A 1 351 ? 5.457 -13.747 -14.238 1.00 95.06 351 MET A O 1
ATOM 2854 N N . THR A 1 352 ? 6.232 -11.985 -13.090 1.00 95.31 352 THR A N 1
ATOM 2855 C CA . THR A 1 352 ? 5.328 -10.992 -13.714 1.00 95.31 352 THR A CA 1
ATOM 2856 C C . THR A 1 352 ? 5.693 -10.625 -15.155 1.00 95.31 352 THR A C 1
ATOM 2858 O O . THR A 1 352 ? 4.924 -9.936 -15.821 1.00 95.31 352 THR A O 1
ATOM 2861 N N . LEU A 1 353 ? 6.858 -11.065 -15.636 1.00 95.75 353 LEU A N 1
ATOM 2862 C CA . LEU A 1 353 ? 7.377 -10.821 -16.988 1.00 95.75 353 LEU A CA 1
ATOM 2863 C C . LEU A 1 353 ? 7.613 -12.128 -17.768 1.00 95.75 353 LEU A C 1
ATOM 2865 O O . LEU A 1 353 ? 8.231 -12.133 -18.831 1.00 95.75 353 LEU A O 1
ATOM 2869 N N . SER A 1 354 ? 7.126 -13.245 -17.232 1.00 95.62 354 SER A N 1
ATOM 2870 C CA . SER A 1 354 ? 7.333 -14.588 -17.773 1.00 95.62 354 SER A CA 1
ATOM 2871 C C . SER A 1 354 ? 6.314 -14.972 -18.852 1.00 95.62 354 SER A C 1
ATOM 2873 O O . SER A 1 354 ? 5.252 -14.358 -18.973 1.00 95.62 354 SER A O 1
ATOM 2875 N N . ASP A 1 355 ? 6.600 -16.011 -19.632 1.00 95.06 355 ASP A N 1
ATOM 2876 C CA . ASP A 1 355 ? 5.647 -16.592 -20.580 1.00 95.06 355 ASP A CA 1
ATOM 2877 C C . ASP A 1 355 ? 4.593 -17.506 -19.908 1.00 95.06 355 ASP A C 1
ATOM 2879 O O . ASP A 1 355 ? 4.350 -17.436 -18.695 1.00 95.06 355 ASP A O 1
ATOM 2883 N N . ASP A 1 356 ? 3.884 -18.308 -20.710 1.00 91.62 356 ASP A N 1
ATOM 2884 C CA . ASP A 1 356 ? 2.835 -19.214 -20.219 1.00 91.62 356 ASP A CA 1
ATOM 2885 C C . ASP A 1 356 ? 3.400 -20.290 -19.273 1.00 91.62 356 ASP A C 1
ATOM 2887 O O . ASP A 1 356 ? 2.719 -20.674 -18.323 1.00 91.62 356 ASP A O 1
ATOM 2891 N N . ASP A 1 357 ? 4.661 -20.687 -19.465 1.00 93.44 357 ASP A N 1
ATOM 2892 C CA . ASP A 1 357 ? 5.350 -21.730 -18.696 1.00 93.44 357 ASP A CA 1
ATOM 2893 C C . ASP A 1 357 ? 6.133 -21.156 -17.501 1.00 93.44 357 ASP A C 1
ATOM 2895 O O . ASP A 1 357 ? 6.982 -21.826 -16.913 1.00 93.44 357 ASP A O 1
ATOM 2899 N N . PHE A 1 358 ? 5.860 -19.898 -17.133 1.00 94.81 358 PHE A N 1
ATOM 2900 C CA . PHE A 1 358 ? 6.592 -19.163 -16.098 1.00 94.81 358 PHE A CA 1
ATOM 2901 C C . PHE A 1 358 ? 8.099 -19.066 -16.375 1.00 94.81 358 PHE A C 1
ATOM 2903 O O . PHE A 1 358 ? 8.915 -19.063 -15.450 1.00 94.81 358 PHE A O 1
ATOM 2910 N N . VAL A 1 359 ? 8.472 -18.933 -17.651 1.00 97.00 359 VAL A N 1
ATOM 2911 C CA . VAL A 1 359 ? 9.853 -18.685 -18.054 1.00 97.00 359 VAL A CA 1
ATOM 2912 C C . VAL A 1 359 ? 10.039 -17.221 -18.435 1.00 97.00 359 VAL A C 1
ATOM 2914 O O . VAL A 1 359 ? 9.380 -16.689 -19.329 1.00 97.00 359 VAL A O 1
ATOM 2917 N N . PHE A 1 360 ? 10.955 -16.555 -17.744 1.00 97.31 360 PHE A N 1
ATOM 2918 C CA . PHE A 1 360 ? 11.425 -15.217 -18.064 1.00 97.31 360 PHE A CA 1
ATOM 2919 C C . PHE A 1 360 ? 12.785 -15.291 -18.765 1.00 97.31 360 PHE A C 1
ATOM 2921 O O . PHE A 1 360 ? 13.645 -16.093 -18.403 1.00 97.31 360 PHE A O 1
ATOM 2928 N N . TYR A 1 361 ? 12.971 -14.452 -19.781 1.00 97.75 361 TYR A N 1
ATOM 2929 C CA . TYR A 1 361 ? 14.164 -14.425 -20.618 1.00 97.75 361 TYR A CA 1
ATOM 2930 C C . TYR A 1 361 ? 14.755 -13.023 -20.602 1.00 97.75 361 TYR A C 1
ATOM 2932 O O . TYR A 1 361 ? 14.073 -12.064 -20.975 1.00 97.75 361 TYR A O 1
ATOM 2940 N N . ILE A 1 362 ? 16.022 -12.908 -20.210 1.00 96.69 362 ILE A N 1
ATOM 2941 C CA . ILE A 1 362 ? 16.689 -11.616 -20.051 1.00 96.69 362 ILE A CA 1
ATOM 2942 C C . ILE A 1 362 ? 18.054 -11.598 -20.751 1.00 96.69 362 ILE A C 1
ATOM 2944 O O . ILE A 1 362 ? 18.858 -12.510 -20.542 1.00 96.69 362 ILE A O 1
ATOM 2948 N N . PRO A 1 363 ? 18.331 -10.604 -21.615 1.00 96.50 363 PRO A N 1
ATOM 2949 C CA . PRO A 1 363 ? 19.666 -10.376 -22.170 1.00 96.50 363 PRO A CA 1
ATOM 2950 C C . PRO A 1 363 ? 20.709 -10.135 -21.084 1.00 96.50 363 PRO A C 1
ATOM 2952 O O . PRO A 1 363 ? 20.410 -9.528 -20.057 1.00 96.50 363 PRO A O 1
ATOM 2955 N N . LYS A 1 364 ? 21.943 -10.611 -21.303 1.00 95.00 364 LYS A N 1
ATOM 2956 C CA . LYS A 1 364 ? 23.018 -10.450 -20.308 1.00 95.00 364 LYS A CA 1
ATOM 2957 C C . LYS A 1 364 ? 23.264 -8.979 -19.945 1.00 95.00 364 LYS A C 1
ATOM 2959 O O . LYS A 1 364 ? 23.601 -8.685 -18.811 1.00 95.00 364 LYS A O 1
ATOM 2964 N N . ASP A 1 365 ? 23.071 -8.086 -20.908 1.00 93.12 365 ASP A N 1
ATOM 2965 C CA . ASP A 1 365 ? 23.287 -6.643 -20.830 1.00 93.12 365 ASP A CA 1
ATOM 2966 C C . ASP A 1 365 ? 22.129 -5.880 -20.175 1.00 93.12 365 ASP A C 1
ATOM 2968 O O . ASP A 1 365 ? 22.224 -4.672 -20.028 1.00 93.12 365 ASP A O 1
ATOM 2972 N N . GLU A 1 366 ? 21.050 -6.560 -19.769 1.00 94.94 366 GLU A N 1
ATOM 2973 C CA . GLU A 1 366 ? 19.917 -5.938 -19.066 1.00 94.94 366 GLU A CA 1
ATOM 2974 C C . GLU A 1 366 ? 19.767 -6.431 -17.614 1.00 94.94 366 GLU A C 1
ATOM 2976 O O . GLU A 1 366 ? 18.833 -6.034 -16.913 1.00 94.94 366 GLU A O 1
ATOM 2981 N N . VAL A 1 367 ? 20.659 -7.314 -17.142 1.00 95.12 367 VAL A N 1
ATOM 2982 C CA . VAL A 1 367 ? 20.575 -7.927 -15.801 1.00 95.12 367 VAL A CA 1
ATOM 2983 C C . VAL A 1 367 ? 20.702 -6.879 -14.695 1.00 95.12 367 VAL A C 1
ATOM 2985 O O . VAL A 1 367 ? 19.934 -6.917 -13.732 1.00 95.12 367 VAL A O 1
ATOM 2988 N N . ASN A 1 368 ? 21.618 -5.920 -14.843 1.00 90.56 368 ASN A N 1
ATOM 2989 C CA . ASN A 1 368 ? 21.778 -4.839 -13.875 1.00 90.56 368 ASN A CA 1
ATOM 2990 C C . ASN A 1 368 ? 20.545 -3.933 -13.852 1.00 90.56 368 ASN A C 1
ATOM 2992 O O . ASN A 1 368 ? 20.010 -3.681 -12.773 1.00 90.56 368 ASN A O 1
ATOM 2996 N N . GLU A 1 369 ? 20.022 -3.512 -15.011 1.00 89.75 369 GLU A N 1
ATOM 2997 C CA . GLU A 1 369 ? 18.764 -2.761 -15.086 1.00 89.75 369 GLU A CA 1
ATOM 2998 C C . GLU A 1 369 ? 17.589 -3.516 -14.465 1.00 89.75 369 GLU A C 1
ATOM 3000 O O . GLU A 1 369 ? 16.692 -2.891 -13.889 1.00 89.75 369 GLU A O 1
ATOM 3005 N N . PHE A 1 370 ? 17.568 -4.844 -14.590 1.00 95.44 370 PHE A N 1
ATOM 3006 C CA . PHE A 1 370 ? 16.545 -5.685 -13.979 1.00 95.44 370 PHE A CA 1
ATOM 3007 C C . PHE A 1 370 ? 16.661 -5.722 -12.469 1.00 95.44 370 PHE A C 1
ATOM 3009 O O . PHE A 1 370 ? 15.650 -5.565 -11.787 1.00 95.44 370 PHE A O 1
ATOM 3016 N N . MET A 1 371 ? 17.872 -5.835 -11.936 1.00 94.50 371 MET A N 1
ATOM 3017 C CA . MET A 1 371 ? 18.077 -5.717 -10.499 1.00 94.50 371 MET A CA 1
ATOM 3018 C C . MET A 1 371 ? 17.652 -4.341 -9.977 1.00 94.50 371 MET A C 1
ATOM 3020 O O . MET A 1 371 ? 17.008 -4.232 -8.937 1.00 94.50 371 MET A O 1
ATOM 3024 N N . ASP A 1 372 ? 17.942 -3.294 -10.737 1.00 86.50 372 ASP A N 1
ATOM 3025 C CA . ASP A 1 372 ? 17.524 -1.927 -10.445 1.00 86.50 372 ASP A CA 1
ATOM 3026 C C . ASP A 1 372 ? 15.981 -1.801 -10.414 1.00 86.50 372 ASP A C 1
ATOM 3028 O O . ASP A 1 372 ? 15.429 -1.149 -9.531 1.00 86.50 372 ASP A O 1
ATOM 3032 N N . LEU A 1 373 ? 15.262 -2.481 -11.321 1.00 89.38 373 LEU A N 1
ATOM 3033 C CA . LEU A 1 373 ? 13.794 -2.597 -11.299 1.00 89.38 373 LEU A CA 1
ATOM 3034 C C . LEU A 1 373 ? 13.279 -3.396 -10.084 1.00 89.38 373 LEU A C 1
ATOM 3036 O O . LEU A 1 373 ? 12.230 -3.071 -9.523 1.00 89.38 373 LEU A O 1
ATOM 3040 N N . VAL A 1 374 ? 13.991 -4.448 -9.683 1.00 93.38 374 VAL A N 1
ATOM 3041 C CA . VAL A 1 374 ? 13.654 -5.250 -8.499 1.00 93.38 374 VAL A CA 1
ATOM 3042 C C . VAL A 1 374 ? 13.804 -4.418 -7.227 1.00 93.38 374 VAL A C 1
ATOM 3044 O O . VAL A 1 374 ? 12.905 -4.441 -6.387 1.00 93.38 374 VAL A O 1
ATOM 3047 N N . LEU A 1 375 ? 14.888 -3.650 -7.101 1.00 86.38 375 LEU A N 1
ATOM 3048 C CA . LEU A 1 375 ? 15.119 -2.729 -5.983 1.00 86.38 375 LEU A CA 1
ATOM 3049 C C . LEU A 1 375 ? 14.054 -1.638 -5.924 1.00 86.38 375 LEU A C 1
ATOM 3051 O O . LEU A 1 375 ? 13.513 -1.362 -4.859 1.00 86.38 375 LEU A O 1
ATOM 3055 N N . ASP A 1 376 ? 13.721 -1.064 -7.074 1.00 81.19 376 ASP A N 1
ATOM 3056 C CA . ASP A 1 376 ? 12.639 -0.101 -7.254 1.00 81.19 376 ASP A CA 1
ATOM 3057 C C . ASP A 1 376 ? 11.310 -0.621 -6.649 1.00 81.19 376 ASP A C 1
ATOM 3059 O O . ASP A 1 376 ? 10.703 0.041 -5.803 1.00 81.19 376 ASP A O 1
ATOM 3063 N N . ILE A 1 377 ? 10.883 -1.835 -7.024 1.00 85.25 377 ILE A N 1
ATOM 3064 C CA . ILE A 1 377 ? 9.646 -2.467 -6.520 1.00 85.25 377 ILE A CA 1
ATOM 3065 C C . ILE A 1 377 ? 9.777 -2.884 -5.048 1.00 85.25 377 ILE A C 1
ATOM 3067 O O . ILE A 1 377 ? 8.816 -2.781 -4.281 1.00 85.25 377 ILE A O 1
ATOM 3071 N N . PHE A 1 378 ? 10.956 -3.355 -4.642 1.00 85.62 378 PHE A N 1
ATOM 3072 C CA . PHE A 1 378 ? 11.243 -3.735 -3.262 1.00 85.62 378 PHE A CA 1
ATOM 3073 C C . PHE A 1 378 ? 11.086 -2.538 -2.322 1.00 85.62 378 PHE A C 1
ATOM 3075 O O . PHE A 1 378 ? 10.356 -2.610 -1.336 1.00 85.62 378 PHE A O 1
ATOM 3082 N N . LEU A 1 379 ? 11.705 -1.408 -2.666 1.00 75.75 379 LEU A N 1
ATOM 3083 C CA . LEU A 1 379 ? 11.642 -0.181 -1.880 1.00 75.75 379 LEU A CA 1
ATOM 3084 C C . LEU A 1 379 ? 10.235 0.419 -1.865 1.00 75.75 379 LEU A C 1
ATOM 3086 O O . LEU A 1 379 ? 9.811 0.919 -0.825 1.00 75.75 379 LEU A O 1
ATOM 3090 N N . GLU A 1 380 ? 9.471 0.331 -2.958 1.00 75.06 380 GLU A N 1
ATOM 3091 C CA . GLU A 1 380 ? 8.062 0.752 -2.961 1.00 75.06 380 GLU A CA 1
ATOM 3092 C C . GLU A 1 380 ? 7.266 0.057 -1.841 1.00 75.06 380 GLU A C 1
ATOM 3094 O O . GLU A 1 380 ? 6.506 0.711 -1.123 1.00 75.06 380 GLU A O 1
ATOM 3099 N N . LYS A 1 381 ? 7.490 -1.248 -1.645 1.00 72.62 381 LYS A N 1
ATOM 3100 C CA . LYS A 1 381 ? 6.757 -2.074 -0.676 1.00 72.62 381 LYS A CA 1
ATOM 3101 C C . LYS A 1 381 ? 7.324 -2.007 0.741 1.00 72.62 381 LYS A C 1
ATOM 3103 O O . LYS A 1 381 ? 6.562 -1.879 1.696 1.00 72.62 381 LYS A O 1
ATOM 3108 N N . GLU A 1 382 ? 8.644 -2.074 0.877 1.00 71.31 382 GLU A N 1
ATOM 3109 C CA . GLU A 1 382 ? 9.308 -2.362 2.152 1.00 71.31 382 GLU A CA 1
ATOM 3110 C C . GLU A 1 382 ? 9.982 -1.146 2.804 1.00 71.31 382 GLU A C 1
ATOM 3112 O O . GLU A 1 382 ? 10.467 -1.266 3.923 1.00 71.31 382 GLU A O 1
ATOM 3117 N N . HIS A 1 383 ? 10.003 0.045 2.187 1.00 62.12 383 HIS A N 1
ATOM 3118 C CA . HIS A 1 383 ? 10.703 1.215 2.762 1.00 62.12 383 HIS A CA 1
ATOM 3119 C C . HIS A 1 383 ? 10.247 1.614 4.179 1.00 62.12 383 HIS A C 1
ATOM 3121 O O . HIS A 1 383 ? 10.992 2.281 4.895 1.00 62.12 383 HIS A O 1
ATOM 3127 N N . ASN A 1 384 ? 9.028 1.235 4.576 1.00 56.03 384 ASN A N 1
ATOM 3128 C CA . ASN A 1 384 ? 8.481 1.498 5.910 1.00 56.03 384 ASN A CA 1
ATOM 3129 C C . ASN A 1 384 ? 8.750 0.376 6.918 1.00 56.03 384 ASN A C 1
ATOM 3131 O O . ASN A 1 384 ? 8.404 0.518 8.091 1.00 56.03 384 ASN A O 1
ATOM 3135 N N . ASN A 1 385 ? 9.352 -0.729 6.486 1.00 65.00 385 ASN A N 1
ATOM 3136 C CA . ASN A 1 385 ? 9.805 -1.781 7.377 1.00 65.00 385 ASN A CA 1
ATOM 3137 C C . ASN A 1 385 ? 10.987 -1.236 8.210 1.00 65.00 385 ASN A C 1
ATOM 3139 O O . ASN A 1 385 ? 11.966 -0.787 7.610 1.00 65.00 385 ASN A O 1
ATOM 3143 N N . PRO A 1 386 ? 10.919 -1.228 9.558 1.00 63.72 386 PRO A N 1
ATOM 3144 C CA . PRO A 1 386 ? 11.972 -0.659 10.403 1.00 63.72 386 PRO A CA 1
ATOM 3145 C C . PRO A 1 386 ? 13.369 -1.208 10.092 1.00 63.72 386 PRO A C 1
ATOM 3147 O O . PRO A 1 386 ? 14.303 -0.425 9.946 1.00 63.72 386 PRO A O 1
ATOM 3150 N N . GLU A 1 387 ? 13.479 -2.523 9.872 1.00 69.44 387 GLU A N 1
ATOM 3151 C CA . GLU A 1 387 ? 14.732 -3.191 9.487 1.00 69.44 387 GLU A CA 1
ATOM 3152 C C . GLU A 1 387 ? 15.291 -2.620 8.175 1.00 69.44 387 GLU A C 1
ATOM 3154 O O . GLU A 1 387 ? 16.476 -2.337 8.051 1.00 69.44 387 GLU A O 1
ATOM 3159 N N . ILE A 1 388 ? 14.430 -2.379 7.186 1.00 71.44 388 ILE A N 1
ATOM 3160 C CA . ILE A 1 388 ? 14.830 -1.826 5.886 1.00 71.44 388 ILE A CA 1
ATOM 3161 C C . ILE A 1 388 ? 15.193 -0.349 5.998 1.00 71.44 388 ILE A C 1
ATOM 3163 O O . ILE A 1 388 ? 16.138 0.104 5.351 1.00 71.44 388 ILE A O 1
ATOM 3167 N N . LYS A 1 389 ? 14.475 0.407 6.832 1.00 65.50 389 LYS A N 1
ATOM 3168 C CA . LYS A 1 389 ? 14.722 1.834 7.049 1.00 65.50 389 LYS A CA 1
ATOM 3169 C C . LYS A 1 389 ? 16.114 2.084 7.632 1.00 65.50 389 LYS A C 1
ATOM 3171 O O . LYS A 1 389 ? 16.774 3.032 7.212 1.00 65.50 389 LYS A O 1
ATOM 3176 N N . GLU A 1 390 ? 16.581 1.230 8.542 1.00 68.38 390 GLU A N 1
ATOM 3177 C CA . GLU A 1 390 ? 17.934 1.313 9.115 1.00 68.38 390 GLU A CA 1
ATOM 3178 C C . GLU A 1 390 ? 19.041 1.087 8.073 1.00 68.38 390 GLU A C 1
ATOM 3180 O O . GLU A 1 390 ? 20.120 1.675 8.171 1.00 68.38 390 GLU A O 1
ATOM 3185 N N . HIS A 1 391 ? 18.757 0.299 7.033 1.00 72.81 391 HIS A N 1
ATOM 3186 C CA . HIS A 1 391 ? 19.707 -0.078 5.979 1.00 72.81 391 HIS A CA 1
ATOM 3187 C C . HIS A 1 391 ? 19.425 0.573 4.624 1.00 72.81 391 HIS A C 1
ATOM 3189 O O . HIS A 1 391 ? 19.993 0.178 3.603 1.00 72.81 391 HIS A O 1
ATOM 3195 N N . ILE A 1 392 ? 18.573 1.599 4.592 1.00 68.88 392 ILE A N 1
ATOM 3196 C CA . ILE A 1 392 ? 18.120 2.221 3.344 1.00 68.88 392 ILE A CA 1
ATOM 3197 C C . ILE A 1 392 ? 19.286 2.780 2.515 1.00 68.88 392 ILE A C 1
ATOM 3199 O O . ILE A 1 392 ? 19.279 2.688 1.290 1.00 68.88 392 ILE A O 1
ATOM 3203 N N . SER A 1 393 ? 20.331 3.294 3.175 1.00 63.47 393 SER A N 1
ATOM 3204 C CA . SER A 1 393 ? 21.549 3.788 2.521 1.00 63.47 393 SER A CA 1
ATOM 3205 C C . SER A 1 393 ? 22.293 2.682 1.773 1.00 63.47 393 SER A C 1
ATOM 3207 O O . SER A 1 393 ? 22.693 2.891 0.632 1.00 63.47 393 SER A O 1
ATOM 3209 N N . LYS A 1 394 ? 22.403 1.483 2.361 1.00 72.44 394 LYS A N 1
ATOM 3210 C CA . LYS A 1 394 ? 23.012 0.320 1.702 1.00 72.44 394 LYS A CA 1
ATOM 3211 C C . LYS A 1 394 ? 22.222 -0.106 0.471 1.00 72.44 394 LYS A C 1
ATOM 3213 O O . LYS A 1 394 ? 22.817 -0.426 -0.551 1.00 72.44 394 LYS A O 1
ATOM 3218 N N . LEU A 1 395 ? 20.893 -0.087 0.549 1.00 75.75 395 LEU A N 1
ATOM 3219 C CA . LEU A 1 395 ? 20.034 -0.410 -0.592 1.00 75.75 395 LEU A CA 1
ATOM 3220 C C . LEU A 1 395 ? 20.165 0.626 -1.717 1.00 75.75 395 LEU A C 1
ATOM 3222 O O . LEU A 1 395 ? 20.207 0.254 -2.889 1.00 75.75 395 LEU A O 1
ATOM 3226 N N . HIS A 1 396 ? 20.303 1.909 -1.376 1.00 69.56 396 HIS A N 1
ATOM 3227 C CA . HIS A 1 396 ? 20.619 2.957 -2.348 1.00 69.56 396 HIS A CA 1
ATOM 3228 C C . HIS A 1 396 ? 22.009 2.773 -2.977 1.00 69.56 396 HIS A C 1
ATOM 3230 O O . HIS A 1 396 ? 22.155 2.931 -4.192 1.00 69.56 396 HIS A O 1
ATOM 3236 N N . ASP A 1 397 ? 23.005 2.351 -2.193 1.00 71.19 397 ASP A N 1
ATOM 3237 C CA . ASP A 1 397 ? 24.346 2.033 -2.693 1.00 71.19 397 ASP A CA 1
ATOM 3238 C C . ASP A 1 397 ? 24.348 0.889 -3.716 1.00 71.19 397 ASP A C 1
ATOM 3240 O O . ASP A 1 397 ? 25.191 0.888 -4.615 1.00 71.19 397 ASP A O 1
ATOM 3244 N N . ILE A 1 398 ? 23.405 -0.058 -3.644 1.00 80.25 398 ILE A N 1
ATOM 3245 C CA . ILE A 1 398 ? 23.287 -1.112 -4.662 1.00 80.25 398 ILE A CA 1
ATOM 3246 C C . ILE A 1 398 ? 23.020 -0.500 -6.042 1.00 80.25 398 ILE A C 1
ATOM 3248 O O . ILE A 1 398 ? 23.737 -0.815 -6.988 1.00 80.25 398 ILE A O 1
ATOM 3252 N N . SER A 1 399 ? 22.053 0.417 -6.169 1.00 71.75 399 SER A N 1
ATOM 3253 C CA . SER A 1 399 ? 21.747 1.058 -7.463 1.00 71.75 399 SER A CA 1
ATOM 3254 C C . SER A 1 399 ? 22.934 1.854 -8.014 1.00 71.75 399 SER A C 1
ATOM 3256 O O . SER A 1 399 ? 23.097 1.988 -9.227 1.00 71.75 399 SER A O 1
ATOM 3258 N N . ARG A 1 400 ? 23.787 2.387 -7.131 1.00 69.88 400 ARG A N 1
ATOM 3259 C CA . ARG A 1 400 ? 25.042 3.030 -7.528 1.00 69.88 400 ARG A CA 1
ATOM 3260 C C . ARG A 1 400 ? 26.041 2.007 -8.074 1.00 69.88 400 ARG A C 1
ATOM 3262 O O . ARG A 1 400 ? 26.508 2.184 -9.194 1.00 69.88 400 ARG A O 1
ATOM 3269 N N . LYS A 1 401 ? 26.295 0.913 -7.347 1.00 79.12 401 LYS A N 1
ATOM 3270 C CA . LYS A 1 401 ? 27.193 -0.173 -7.788 1.00 79.12 401 LYS A CA 1
ATOM 3271 C C . LYS A 1 401 ? 26.781 -0.758 -9.143 1.00 79.12 401 LYS A C 1
ATOM 3273 O O . LYS A 1 401 ? 27.632 -0.949 -10.000 1.00 79.12 401 LYS A O 1
ATOM 3278 N N . LEU A 1 402 ? 25.481 -0.970 -9.361 1.00 81.31 402 LEU A N 1
ATOM 3279 C CA . LEU A 1 402 ? 24.945 -1.508 -10.621 1.00 81.31 402 LEU A CA 1
ATOM 3280 C C . LEU A 1 402 ? 25.203 -0.615 -11.843 1.00 81.31 402 LEU A C 1
ATOM 3282 O O . LEU A 1 402 ? 25.162 -1.109 -12.965 1.00 81.31 402 LEU A O 1
ATOM 3286 N N . LYS A 1 403 ? 25.438 0.687 -11.637 1.00 75.44 403 LYS A N 1
ATOM 3287 C CA . LYS A 1 403 ? 25.769 1.653 -12.700 1.00 75.44 403 LYS A CA 1
ATOM 3288 C C . LYS A 1 403 ? 27.269 1.844 -12.888 1.00 75.44 403 LYS A C 1
ATOM 3290 O O . LYS A 1 403 ? 27.683 2.346 -13.925 1.00 75.44 403 LYS A O 1
ATOM 3295 N N . GLU A 1 404 ? 28.057 1.552 -11.855 1.00 79.69 404 GLU A N 1
ATOM 3296 C CA . GLU A 1 404 ? 29.519 1.654 -11.891 1.00 79.69 404 GLU A CA 1
ATOM 3297 C C . GLU A 1 404 ? 30.148 0.414 -12.550 1.00 79.69 404 GLU A C 1
ATOM 3299 O O . GLU A 1 404 ? 31.201 0.534 -13.175 1.00 79.69 404 GLU A O 1
ATOM 3304 N N . ASP A 1 405 ? 29.501 -0.751 -12.437 1.00 84.31 405 ASP A N 1
ATOM 3305 C CA . ASP A 1 405 ? 29.977 -2.028 -12.975 1.00 84.31 405 ASP A CA 1
ATOM 3306 C C . ASP A 1 405 ? 28.870 -2.765 -13.749 1.00 84.31 405 ASP A C 1
ATOM 3308 O O . ASP A 1 405 ? 28.006 -3.416 -13.158 1.00 84.31 405 ASP A O 1
ATOM 3312 N N . ASP A 1 406 ? 28.932 -2.682 -15.083 1.00 79.50 406 ASP A N 1
ATOM 3313 C CA . ASP A 1 406 ? 27.969 -3.269 -16.028 1.00 79.50 406 ASP A CA 1
ATOM 3314 C C . ASP A 1 406 ? 27.896 -4.812 -15.975 1.00 79.50 406 ASP A C 1
ATOM 3316 O O . ASP A 1 406 ? 26.926 -5.395 -16.465 1.00 79.50 406 ASP A O 1
ATOM 3320 N N . GLU A 1 407 ? 28.888 -5.498 -15.389 1.00 85.50 407 GLU A N 1
ATOM 3321 C CA . GLU A 1 407 ? 28.928 -6.969 -15.299 1.00 85.50 407 GLU A CA 1
ATOM 3322 C C . GLU A 1 407 ? 28.830 -7.500 -13.855 1.00 85.50 407 GLU A C 1
ATOM 3324 O O . GLU A 1 407 ? 28.861 -8.719 -13.656 1.00 85.50 407 GLU A O 1
ATOM 3329 N N . LEU A 1 408 ? 28.604 -6.616 -12.870 1.00 87.31 408 LEU A N 1
ATOM 3330 C CA . LEU A 1 408 ? 28.587 -6.914 -11.429 1.00 87.31 408 LEU A CA 1
ATOM 3331 C C . LEU A 1 408 ? 27.799 -8.179 -11.060 1.00 87.31 408 LEU A C 1
ATOM 3333 O O . LEU A 1 408 ? 28.264 -9.008 -10.280 1.00 87.31 408 LEU A O 1
ATOM 3337 N N . ILE A 1 409 ? 26.581 -8.313 -11.592 1.00 90.69 409 ILE A N 1
ATOM 3338 C CA . ILE A 1 409 ? 25.717 -9.467 -11.317 1.00 90.69 409 ILE A CA 1
ATOM 3339 C C . ILE A 1 409 ? 25.959 -10.594 -12.325 1.00 90.69 409 ILE A C 1
ATOM 3341 O O . ILE A 1 409 ? 25.822 -11.767 -11.984 1.00 90.69 409 ILE A O 1
ATOM 3345 N N . VAL A 1 410 ? 26.284 -10.257 -13.573 1.00 90.44 410 VAL A N 1
ATOM 3346 C CA . VAL A 1 410 ? 26.289 -11.194 -14.705 1.00 90.44 410 VAL A CA 1
ATOM 3347 C C . VAL A 1 410 ? 27.283 -12.328 -14.488 1.00 90.44 410 VAL A C 1
ATOM 3349 O O . VAL A 1 410 ? 26.922 -13.492 -14.662 1.00 90.44 410 VAL A O 1
ATOM 3352 N N . GLU A 1 411 ? 28.519 -12.005 -14.111 1.00 87.38 411 GLU A N 1
ATOM 3353 C CA . GLU A 1 411 ? 29.567 -13.015 -13.939 1.00 87.38 411 GLU A CA 1
ATOM 3354 C C . GLU A 1 411 ? 29.261 -13.926 -12.744 1.00 87.38 411 GLU A C 1
ATOM 3356 O O . GLU A 1 411 ? 29.311 -15.151 -12.860 1.00 87.38 411 GLU A O 1
ATOM 3361 N N . GLU A 1 412 ? 28.828 -13.331 -11.635 1.00 90.81 412 GLU A N 1
ATOM 3362 C CA . GLU A 1 412 ? 28.471 -14.033 -10.404 1.00 90.81 412 GLU A CA 1
ATOM 3363 C C . GLU A 1 412 ? 27.240 -14.941 -10.592 1.00 90.81 412 GLU A C 1
ATOM 3365 O O . GLU A 1 412 ? 27.276 -16.106 -10.201 1.00 90.81 412 GLU A O 1
ATOM 3370 N N . LEU A 1 413 ? 26.179 -14.479 -11.271 1.00 92.06 413 LEU A N 1
ATOM 3371 C CA . LEU A 1 413 ? 25.012 -15.313 -11.609 1.00 92.06 413 LEU A CA 1
ATOM 3372 C C . LEU A 1 413 ? 25.351 -16.439 -12.586 1.00 92.06 413 LEU A C 1
ATOM 3374 O O . LEU A 1 413 ? 24.742 -17.504 -12.522 1.00 92.06 413 LEU A O 1
ATOM 3378 N N . ARG A 1 414 ? 26.277 -16.211 -13.524 1.00 90.25 414 ARG A N 1
ATOM 3379 C CA . ARG A 1 414 ? 26.686 -17.227 -14.504 1.00 90.25 414 ARG A CA 1
ATOM 3380 C C . ARG A 1 414 ? 27.445 -18.374 -13.839 1.00 90.25 414 ARG A C 1
ATOM 3382 O O . ARG A 1 414 ? 27.336 -19.514 -14.287 1.00 90.25 414 ARG A O 1
ATOM 3389 N N . GLU A 1 415 ? 28.248 -18.066 -12.826 1.00 88.56 415 GLU A N 1
ATOM 3390 C CA . GLU A 1 415 ? 29.028 -19.054 -12.074 1.00 88.56 415 GLU A CA 1
ATOM 3391 C C . GLU A 1 415 ? 28.222 -19.709 -10.950 1.00 88.56 415 GLU A C 1
ATOM 3393 O O . GLU A 1 415 ? 28.450 -20.879 -10.620 1.00 88.56 415 GLU A O 1
ATOM 3398 N N . ALA A 1 416 ? 27.259 -18.981 -10.382 1.00 87.94 416 ALA A N 1
ATOM 3399 C CA . ALA A 1 416 ? 26.387 -19.492 -9.344 1.00 87.94 416 ALA A CA 1
ATOM 3400 C C . ALA A 1 416 ? 25.452 -20.584 -9.885 1.00 87.94 416 ALA A C 1
ATOM 3402 O O . ALA A 1 416 ? 24.795 -20.445 -10.915 1.00 87.94 416 ALA A O 1
ATOM 3403 N N . LYS A 1 417 ? 25.347 -21.687 -9.142 1.00 88.69 417 LYS A N 1
ATOM 3404 C CA . LYS A 1 417 ? 24.400 -22.773 -9.427 1.00 88.69 417 LYS A CA 1
ATOM 3405 C C . LYS A 1 417 ? 23.069 -22.514 -8.723 1.00 88.69 417 LYS A C 1
ATOM 3407 O O . LYS A 1 417 ? 22.669 -23.298 -7.872 1.00 88.69 417 LYS A O 1
ATOM 3412 N N . VAL A 1 418 ? 22.418 -21.400 -9.051 1.00 95.25 418 VAL A N 1
ATOM 3413 C CA . VAL A 1 418 ? 21.108 -21.056 -8.480 1.00 95.25 418 VAL A CA 1
ATOM 3414 C C . VAL A 1 418 ? 20.026 -21.861 -9.193 1.00 95.25 418 VAL A C 1
ATOM 3416 O O . VAL A 1 418 ? 19.865 -21.754 -10.411 1.00 95.25 418 VAL A O 1
ATOM 3419 N N . ILE A 1 419 ? 19.270 -22.662 -8.441 1.00 96.12 419 ILE A N 1
ATOM 3420 C CA . ILE A 1 419 ? 18.139 -23.423 -8.986 1.00 96.12 419 ILE A CA 1
ATOM 3421 C C . ILE A 1 419 ? 17.157 -22.463 -9.669 1.00 96.12 419 ILE A C 1
ATOM 3423 O O . ILE A 1 419 ? 16.828 -21.398 -9.150 1.00 96.12 419 ILE A O 1
ATOM 3427 N N . GLY A 1 420 ? 16.710 -22.831 -10.870 1.00 95.88 420 GLY A N 1
ATOM 3428 C CA . GLY A 1 420 ? 15.769 -22.043 -11.656 1.00 95.88 420 GLY A CA 1
ATOM 3429 C C . GLY A 1 420 ? 16.372 -20.881 -12.454 1.00 95.88 420 GLY A C 1
ATOM 3430 O O . GLY A 1 420 ? 15.609 -20.238 -13.175 1.00 95.88 420 GLY A O 1
ATOM 3431 N N . ILE A 1 421 ? 17.687 -20.630 -12.393 1.00 97.31 421 ILE A N 1
ATOM 3432 C CA . ILE A 1 421 ? 18.400 -19.667 -13.252 1.00 97.31 421 ILE A CA 1
ATOM 3433 C C . ILE A 1 421 ? 19.414 -20.414 -14.124 1.00 97.31 421 ILE A C 1
ATOM 3435 O O . ILE A 1 421 ? 20.272 -21.137 -13.629 1.00 97.31 421 ILE A O 1
ATOM 3439 N N . GLU A 1 422 ? 19.342 -20.215 -15.438 1.00 96.31 422 GLU A N 1
ATOM 3440 C CA . GLU A 1 422 ? 20.231 -20.857 -16.407 1.00 96.31 422 GLU A CA 1
ATOM 3441 C C . GLU A 1 422 ? 20.798 -19.826 -17.385 1.00 96.31 422 GLU A C 1
ATOM 3443 O O . GLU A 1 422 ? 20.051 -19.105 -18.049 1.00 96.31 422 GLU A O 1
ATOM 3448 N N . TYR A 1 423 ? 22.124 -19.776 -17.521 1.00 96.19 423 TYR A N 1
ATOM 3449 C CA . TYR A 1 423 ? 22.769 -18.991 -18.571 1.00 96.19 423 TYR A CA 1
ATOM 3450 C C . TYR A 1 423 ? 22.784 -19.764 -19.892 1.00 96.19 423 TYR A C 1
ATOM 3452 O O . TYR A 1 423 ? 23.324 -20.868 -19.973 1.00 96.19 423 TYR A O 1
ATOM 3460 N N . SER A 1 424 ? 22.272 -19.152 -20.957 1.00 95.25 424 SER A N 1
ATOM 3461 C CA . SER A 1 424 ? 22.279 -19.723 -22.303 1.00 95.25 424 SER A CA 1
ATOM 3462 C C . SER A 1 424 ? 22.939 -18.782 -23.304 1.00 95.25 424 SER A C 1
ATOM 3464 O O . SER A 1 424 ? 22.825 -17.555 -23.236 1.00 95.25 424 SER A O 1
ATOM 3466 N N . LYS A 1 425 ? 23.641 -19.378 -24.272 1.00 93.75 425 LYS A N 1
ATOM 3467 C CA . LYS A 1 425 ? 24.266 -18.650 -25.382 1.00 93.75 425 LYS A CA 1
ATOM 3468 C C . LYS A 1 425 ? 23.315 -18.429 -26.562 1.00 93.75 425 LYS A C 1
ATOM 3470 O O . LYS A 1 425 ? 23.669 -17.660 -27.453 1.00 93.75 425 LYS A O 1
ATOM 3475 N N . GLU A 1 426 ? 22.168 -19.108 -26.569 1.00 93.94 426 GLU A N 1
ATOM 3476 C CA . GLU A 1 426 ? 21.254 -19.174 -27.712 1.00 93.94 426 GLU A CA 1
ATOM 3477 C C . GLU A 1 426 ? 19.782 -19.039 -27.289 1.00 93.94 426 GLU A C 1
ATOM 3479 O O . GLU A 1 426 ? 18.953 -19.913 -27.536 1.00 93.94 426 GLU A O 1
ATOM 3484 N N . LEU A 1 427 ? 19.439 -17.936 -26.623 1.00 96.25 427 LEU A N 1
ATOM 3485 C CA . LEU A 1 427 ? 18.049 -17.605 -26.304 1.00 96.25 427 LEU A CA 1
ATOM 3486 C C . LEU A 1 427 ? 17.348 -16.990 -27.517 1.00 96.25 427 LEU A C 1
ATOM 3488 O O . LEU A 1 427 ? 17.861 -16.048 -28.114 1.00 96.25 427 LEU A O 1
ATOM 3492 N N . THR A 1 428 ? 16.158 -17.488 -27.858 1.00 96.69 428 THR A N 1
ATOM 3493 C CA . THR A 1 428 ? 15.363 -17.005 -29.005 1.00 96.69 428 THR A CA 1
ATOM 3494 C C . THR A 1 428 ? 14.106 -16.241 -28.609 1.00 96.69 428 THR A C 1
ATOM 3496 O O . THR A 1 428 ? 13.370 -15.806 -29.484 1.00 96.69 428 THR A O 1
ATOM 3499 N N . LYS A 1 429 ? 13.845 -16.047 -27.316 1.00 96.75 429 LYS A N 1
ATOM 3500 C CA . LYS A 1 429 ? 12.699 -15.277 -26.821 1.00 96.75 429 LYS A CA 1
ATOM 3501 C C . LYS A 1 429 ? 13.176 -14.134 -25.950 1.00 96.75 429 LYS A C 1
ATOM 3503 O O . LYS A 1 429 ? 14.093 -14.342 -25.171 1.00 96.75 429 LYS A O 1
ATOM 3508 N N . ARG A 1 430 ? 12.528 -12.972 -26.025 1.00 95.56 430 ARG A N 1
ATOM 3509 C CA . ARG A 1 430 ? 12.784 -11.813 -25.149 1.00 95.56 430 ARG A CA 1
ATOM 3510 C C . ARG A 1 430 ? 11.522 -10.991 -24.939 1.00 95.56 430 ARG A C 1
ATOM 3512 O O . ARG A 1 430 ? 10.569 -11.121 -25.701 1.00 95.56 430 ARG A O 1
ATOM 3519 N N . LEU A 1 431 ? 11.520 -10.093 -23.963 1.00 96.00 431 LEU A N 1
ATOM 3520 C CA . LEU A 1 431 ? 10.432 -9.128 -23.818 1.00 96.00 431 LEU A CA 1
ATOM 3521 C C . LEU A 1 431 ? 10.317 -8.190 -25.040 1.00 96.00 431 LEU A C 1
ATOM 3523 O O . LEU A 1 431 ? 11.321 -7.858 -25.673 1.00 96.00 431 LEU A O 1
ATOM 3527 N N . PRO A 1 432 ? 9.102 -7.709 -25.366 1.00 94.12 432 PRO A N 1
ATOM 3528 C CA . PRO A 1 432 ? 8.894 -6.730 -26.438 1.00 94.12 432 PRO A CA 1
ATOM 3529 C C . PRO A 1 432 ? 9.482 -5.342 -26.117 1.00 94.12 432 PRO A C 1
ATOM 3531 O O . PRO A 1 432 ? 9.589 -4.492 -27.004 1.00 94.12 432 PRO A O 1
ATOM 3534 N N . PHE A 1 433 ? 9.879 -5.129 -24.862 1.00 94.88 433 PHE A N 1
ATOM 3535 C CA . PHE A 1 433 ? 10.498 -3.920 -24.338 1.00 94.88 433 PHE A CA 1
ATOM 3536 C C . PHE A 1 433 ? 11.785 -4.273 -23.604 1.00 94.88 433 PHE A C 1
ATOM 3538 O O . PHE A 1 433 ? 11.860 -5.338 -22.990 1.00 94.88 433 PHE A O 1
ATOM 3545 N N . THR A 1 434 ? 12.753 -3.361 -23.610 1.00 94.62 434 THR A N 1
ATOM 3546 C CA . THR A 1 434 ? 13.882 -3.461 -22.676 1.00 94.62 434 THR A CA 1
ATOM 3547 C C . THR A 1 434 ? 13.404 -3.199 -21.248 1.00 94.62 434 THR A C 1
ATOM 3549 O O . THR A 1 434 ? 12.392 -2.528 -21.017 1.00 94.62 434 THR A O 1
ATOM 3552 N N . ILE A 1 435 ? 14.150 -3.661 -20.255 1.00 93.94 435 ILE A N 1
ATOM 3553 C CA . ILE A 1 435 ? 13.876 -3.398 -18.843 1.00 93.94 435 ILE A CA 1
ATOM 3554 C C . ILE A 1 435 ? 13.871 -1.895 -18.555 1.00 93.94 435 ILE A C 1
ATOM 3556 O O . ILE A 1 435 ? 13.015 -1.392 -17.824 1.00 93.94 435 ILE A O 1
ATOM 3560 N N . LYS A 1 436 ? 14.767 -1.144 -19.198 1.00 86.75 436 LYS A N 1
ATOM 3561 C CA . LYS A 1 436 ? 14.791 0.321 -19.126 1.00 86.75 436 LYS A CA 1
ATOM 3562 C C . LYS A 1 436 ? 13.505 0.951 -19.664 1.00 86.75 436 LYS A C 1
ATOM 3564 O O . LYS A 1 436 ? 13.035 1.942 -19.104 1.00 86.75 436 LYS A O 1
ATOM 3569 N N . GLU A 1 437 ? 12.934 0.407 -20.738 1.00 90.56 437 GLU A N 1
ATOM 3570 C CA . GLU A 1 437 ? 11.623 0.831 -21.241 1.00 90.56 437 GLU A CA 1
ATOM 3571 C C . GLU A 1 437 ? 10.513 0.478 -20.242 1.00 90.56 437 GLU A C 1
ATOM 3573 O O . GLU A 1 437 ? 9.698 1.344 -19.935 1.00 90.56 437 GLU A O 1
ATOM 3578 N N . ILE A 1 438 ? 10.516 -0.725 -19.655 1.00 92.25 438 ILE A N 1
ATOM 3579 C CA . ILE A 1 438 ? 9.535 -1.141 -18.633 1.00 92.25 438 ILE A CA 1
ATOM 3580 C C . ILE A 1 438 ? 9.557 -0.208 -17.419 1.00 92.25 438 ILE A C 1
ATOM 3582 O O . ILE A 1 438 ? 8.506 0.299 -17.026 1.00 92.25 438 ILE A O 1
ATOM 3586 N N . ARG A 1 439 ? 10.740 0.098 -16.871 1.00 86.00 439 ARG A N 1
ATOM 3587 C CA . ARG A 1 439 ? 10.902 1.031 -15.737 1.00 86.00 439 ARG A CA 1
ATOM 3588 C C . ARG A 1 439 ? 10.341 2.428 -16.025 1.00 86.00 439 ARG A C 1
ATOM 3590 O O . ARG A 1 439 ? 9.837 3.088 -15.117 1.00 86.00 439 ARG A O 1
ATOM 3597 N N . LYS A 1 440 ? 10.439 2.891 -17.276 1.00 82.69 440 LYS A N 1
ATOM 3598 C CA . LYS A 1 440 ? 9.896 4.187 -17.715 1.00 82.69 440 LYS A CA 1
ATOM 3599 C C . LYS A 1 440 ? 8.389 4.137 -17.948 1.00 82.69 440 LYS A C 1
ATOM 3601 O O . LYS A 1 440 ? 7.693 5.078 -17.583 1.00 82.69 440 LYS A O 1
ATOM 3606 N N . MET A 1 441 ? 7.898 3.067 -18.570 1.00 88.81 441 MET A N 1
ATOM 3607 C CA . MET A 1 441 ? 6.481 2.897 -18.893 1.00 88.81 441 MET A CA 1
ATOM 3608 C C . MET A 1 441 ? 5.635 2.708 -17.645 1.00 88.81 441 MET A C 1
ATOM 3610 O O . MET A 1 441 ? 4.540 3.246 -17.583 1.00 88.81 441 MET A O 1
ATOM 3614 N N . PHE A 1 442 ? 6.130 1.975 -16.655 1.00 89.12 442 PHE A N 1
ATOM 3615 C CA . PHE A 1 442 ? 5.416 1.741 -15.410 1.00 89.12 442 PHE A CA 1
ATOM 3616 C C . PHE A 1 442 ? 6.117 2.526 -14.301 1.00 89.12 442 PHE A C 1
ATOM 3618 O O . PHE A 1 442 ? 7.039 2.005 -13.662 1.00 89.12 442 PHE A O 1
ATOM 3625 N N . PRO A 1 443 ? 5.733 3.793 -14.072 1.00 77.38 443 PRO A N 1
ATOM 3626 C CA . PRO A 1 443 ? 6.306 4.566 -12.989 1.00 77.38 443 PRO A CA 1
ATOM 3627 C C . PRO A 1 443 ? 5.920 3.975 -11.626 1.00 77.38 443 PRO A C 1
ATOM 3629 O O . PRO A 1 443 ? 4.930 3.250 -11.502 1.00 77.38 443 PRO A O 1
ATOM 3632 N N . LEU A 1 444 ? 6.729 4.262 -10.608 1.00 70.31 444 LEU A N 1
ATOM 3633 C CA . LEU A 1 444 ? 6.448 3.888 -9.223 1.00 70.31 444 LEU A CA 1
ATOM 3634 C C . LEU A 1 444 ? 5.870 5.112 -8.509 1.00 70.31 444 LEU A C 1
ATOM 3636 O O . LEU A 1 444 ? 6.421 6.205 -8.690 1.00 70.31 444 LEU A O 1
ATOM 3640 N N . PRO A 1 445 ? 4.808 4.962 -7.703 1.00 65.00 445 PRO A N 1
ATOM 3641 C CA . PRO A 1 445 ? 4.421 6.005 -6.770 1.00 65.00 445 PRO A CA 1
ATOM 3642 C C . PRO A 1 445 ? 5.536 6.170 -5.735 1.00 65.00 445 PRO A C 1
ATOM 3644 O O . PRO A 1 445 ? 6.060 5.198 -5.192 1.00 65.00 445 PRO A O 1
ATOM 3647 N N . ILE A 1 446 ? 5.917 7.405 -5.436 1.00 60.12 446 ILE A N 1
ATOM 3648 C CA . ILE A 1 446 ? 6.928 7.657 -4.408 1.00 60.12 446 ILE A CA 1
ATOM 3649 C C . ILE A 1 446 ? 6.177 7.925 -3.112 1.00 60.12 446 ILE A C 1
ATOM 3651 O O . ILE A 1 446 ? 5.653 9.009 -2.887 1.00 60.12 446 ILE A O 1
ATOM 3655 N N . ALA A 1 447 ? 6.054 6.903 -2.269 1.00 52.25 447 ALA A N 1
ATOM 3656 C CA . ALA A 1 447 ? 5.306 7.010 -1.017 1.00 52.25 447 ALA A CA 1
ATOM 3657 C C . ALA A 1 447 ? 6.039 7.841 0.055 1.00 52.25 447 ALA A C 1
ATOM 3659 O O . ALA A 1 447 ? 5.385 8.419 0.922 1.00 52.25 447 ALA A O 1
ATOM 3660 N N . ASN A 1 448 ? 7.373 7.933 -0.017 1.00 58.97 448 ASN A N 1
ATOM 3661 C CA . ASN A 1 448 ? 8.179 8.648 0.967 1.00 58.97 448 ASN A CA 1
ATOM 3662 C C . ASN A 1 448 ? 8.620 10.040 0.456 1.00 58.97 448 ASN A C 1
ATOM 3664 O O . ASN A 1 448 ? 9.478 10.102 -0.431 1.00 58.97 448 ASN A O 1
ATOM 3668 N N . PRO A 1 449 ? 8.107 11.143 1.040 1.00 62.50 449 PRO A N 1
ATOM 3669 C CA . PRO A 1 449 ? 8.488 12.510 0.683 1.00 62.50 449 PRO A CA 1
ATOM 3670 C C . PRO A 1 449 ? 9.867 12.938 1.190 1.00 62.50 449 PRO A C 1
ATOM 3672 O O . PRO A 1 449 ? 10.313 14.036 0.872 1.00 62.50 449 PRO A O 1
ATOM 3675 N N . ILE A 1 450 ? 10.535 12.107 1.993 1.00 65.38 450 ILE A N 1
ATOM 3676 C CA . ILE A 1 450 ? 11.840 12.413 2.576 1.00 65.38 450 ILE A CA 1
ATOM 3677 C C . ILE A 1 450 ? 12.921 12.240 1.502 1.00 65.38 450 ILE A C 1
ATOM 3679 O O . ILE A 1 450 ? 13.160 11.132 1.006 1.00 65.38 450 ILE A O 1
ATOM 3683 N N . ILE A 1 451 ? 13.547 13.360 1.134 1.00 68.69 451 ILE A N 1
ATOM 3684 C CA . ILE A 1 451 ? 14.592 13.434 0.104 1.00 68.69 451 ILE A CA 1
ATOM 3685 C C . ILE A 1 451 ? 15.960 13.151 0.718 1.00 68.69 451 ILE A C 1
ATOM 3687 O O . ILE A 1 451 ? 16.626 12.199 0.329 1.00 68.69 451 ILE A O 1
ATOM 3691 N N . LYS A 1 452 ? 16.350 13.915 1.736 1.00 64.88 452 LYS A N 1
ATOM 3692 C CA . LYS A 1 452 ? 17.557 13.666 2.534 1.00 64.88 452 LYS A CA 1
ATOM 3693 C C . LYS A 1 452 ? 17.129 12.986 3.829 1.00 64.88 452 LYS A C 1
ATOM 3695 O O . LYS A 1 452 ? 16.046 13.309 4.301 1.00 64.88 452 LYS A O 1
ATOM 3700 N N . ASN A 1 453 ? 17.932 12.071 4.389 1.00 61.09 453 ASN A N 1
ATOM 3701 C CA . ASN A 1 453 ? 17.686 11.369 5.671 1.00 61.09 453 ASN A CA 1
ATOM 3702 C C . ASN A 1 453 ? 17.668 12.341 6.872 1.00 61.09 453 ASN A C 1
ATOM 3704 O O . ASN A 1 453 ? 18.476 12.254 7.791 1.00 61.09 453 ASN A O 1
ATOM 3708 N N . ILE A 1 454 ? 16.766 13.307 6.819 1.00 68.06 454 ILE A N 1
ATOM 3709 C CA . ILE A 1 454 ? 16.569 14.413 7.730 1.00 68.06 454 ILE A CA 1
ATOM 3710 C C . ILE A 1 454 ? 15.146 14.256 8.243 1.00 68.06 454 ILE A C 1
ATOM 3712 O O . ILE A 1 454 ? 14.221 14.035 7.458 1.00 68.06 454 ILE A O 1
ATOM 3716 N N . ASP A 1 455 ? 14.974 14.362 9.553 1.00 67.38 455 ASP A N 1
ATOM 3717 C CA . ASP A 1 455 ? 13.653 14.358 10.159 1.00 67.38 455 ASP A CA 1
ATOM 3718 C C . ASP A 1 455 ? 12.941 15.699 9.863 1.00 67.38 455 ASP A C 1
ATOM 3720 O O . ASP A 1 455 ? 13.450 16.757 10.255 1.00 67.38 455 ASP A O 1
ATOM 3724 N N . PRO A 1 456 ? 11.790 15.700 9.156 1.00 73.44 456 PRO A N 1
ATOM 3725 C CA . PRO A 1 456 ? 11.027 16.919 8.903 1.00 73.44 456 PRO A CA 1
ATOM 3726 C C . PRO A 1 456 ? 10.637 17.664 10.184 1.00 73.44 456 PRO A C 1
ATOM 3728 O O . PRO A 1 456 ? 10.610 18.897 10.170 1.00 73.44 456 PRO A O 1
ATOM 3731 N N . ASP A 1 457 ? 10.348 16.945 11.272 1.00 73.31 457 ASP A N 1
ATOM 3732 C CA . ASP A 1 457 ? 9.906 17.552 12.529 1.00 73.31 457 ASP A CA 1
ATOM 3733 C C . ASP A 1 457 ? 11.069 18.290 13.209 1.00 73.31 457 ASP A C 1
ATOM 3735 O O . ASP A 1 457 ? 10.909 19.439 13.625 1.00 73.31 457 ASP A O 1
ATOM 3739 N N . GLU A 1 458 ? 12.281 17.724 13.185 1.00 74.94 458 GLU A N 1
ATOM 3740 C CA . GLU A 1 458 ? 13.482 18.430 13.654 1.00 74.94 458 GLU A CA 1
ATOM 3741 C C . GLU A 1 458 ? 13.769 19.703 12.846 1.00 74.94 458 GLU A C 1
ATOM 3743 O O . GLU A 1 458 ? 14.234 20.709 13.391 1.00 74.94 458 GLU A O 1
ATOM 3748 N N . VAL A 1 459 ? 13.550 19.674 11.526 1.00 81.94 459 VAL A N 1
ATOM 3749 C CA . VAL A 1 459 ? 13.727 20.871 10.689 1.00 81.94 459 VAL A CA 1
ATOM 3750 C C . VAL A 1 459 ? 12.672 21.904 11.043 1.00 81.94 459 VAL A C 1
ATOM 3752 O O . VAL A 1 459 ? 13.022 23.073 11.213 1.00 81.94 459 VAL A O 1
ATOM 3755 N N . LYS A 1 460 ? 11.410 21.485 11.196 1.00 83.69 460 LYS A N 1
ATOM 3756 C CA . LYS A 1 460 ? 10.302 22.361 11.587 1.00 83.69 460 LYS A CA 1
ATOM 3757 C C . LYS A 1 460 ? 10.625 23.096 12.888 1.00 83.69 460 LYS A C 1
ATOM 3759 O O . LYS A 1 460 ? 10.579 24.323 12.895 1.00 83.69 460 LYS A O 1
ATOM 3764 N N . GLU A 1 461 ? 11.059 22.387 13.929 1.00 81.62 461 GLU A N 1
ATOM 3765 C CA . GLU A 1 461 ? 11.440 22.987 15.217 1.00 81.62 461 GLU A CA 1
ATOM 3766 C C . GLU A 1 461 ? 12.577 24.017 15.094 1.00 81.62 461 GLU A C 1
ATOM 3768 O O . GLU A 1 461 ? 12.586 25.033 15.789 1.00 81.62 461 GLU A O 1
ATOM 3773 N N . LYS A 1 462 ? 13.539 23.795 14.188 1.00 84.00 462 LYS A N 1
ATOM 3774 C CA . LYS A 1 462 ? 14.673 24.715 13.973 1.00 84.00 462 LYS A CA 1
ATOM 3775 C C . LYS A 1 462 ? 14.272 26.007 13.253 1.00 84.00 462 LYS A C 1
ATOM 3777 O O . LYS A 1 462 ? 14.896 27.057 13.484 1.00 84.00 462 LYS A O 1
ATOM 3782 N N . VAL A 1 463 ? 13.295 25.922 12.347 1.00 86.44 463 VAL A N 1
ATOM 3783 C CA . VAL A 1 463 ? 12.929 27.005 11.417 1.00 86.44 463 VAL A CA 1
ATOM 3784 C C . VAL A 1 463 ? 11.647 27.748 11.793 1.00 86.44 463 VAL A C 1
ATOM 3786 O O . VAL A 1 463 ? 11.447 28.861 11.307 1.00 86.44 463 VAL A O 1
ATOM 3789 N N . GLU A 1 464 ? 10.799 27.176 12.643 1.00 88.38 464 GLU A N 1
ATOM 3790 C CA . GLU A 1 464 ? 9.576 27.812 13.135 1.00 88.38 464 GLU A CA 1
ATOM 3791 C C . GLU A 1 464 ? 9.881 28.993 14.075 1.00 88.38 464 GLU A C 1
ATOM 3793 O O . GLU A 1 464 ? 10.822 28.968 14.872 1.00 88.38 464 GLU A O 1
ATOM 3798 N N . GLY A 1 465 ? 9.087 30.064 13.978 1.00 86.00 465 GLY A N 1
ATOM 3799 C CA . GLY A 1 465 ? 9.182 31.233 14.860 1.00 86.00 465 GLY A CA 1
ATOM 3800 C C . GLY A 1 465 ? 10.286 32.228 14.489 1.00 86.00 465 GLY A C 1
ATOM 3801 O O . GLY A 1 465 ? 10.685 33.047 15.318 1.00 86.00 465 GLY A O 1
ATOM 3802 N N . ARG A 1 466 ? 10.810 32.151 13.263 1.00 87.25 466 ARG A N 1
ATOM 3803 C CA . ARG A 1 466 ? 11.881 33.016 12.742 1.00 87.25 466 ARG A CA 1
ATOM 3804 C C . ARG A 1 466 ? 11.372 34.238 11.971 1.00 87.25 466 ARG A C 1
ATOM 3806 O O . ARG A 1 466 ? 12.198 35.057 11.562 1.00 87.25 466 ARG A O 1
ATOM 3813 N N . GLY A 1 467 ? 10.069 34.344 11.714 1.00 88.44 467 GLY A N 1
ATOM 3814 C CA . GLY A 1 467 ? 9.465 35.494 11.036 1.00 88.44 467 GLY A CA 1
ATOM 3815 C C . GLY A 1 467 ? 9.835 35.643 9.555 1.00 88.44 467 GLY A C 1
ATOM 3816 O O . GLY A 1 467 ? 9.805 36.754 9.023 1.00 88.44 467 GLY A O 1
ATOM 3817 N N . LYS A 1 468 ? 10.239 34.562 8.871 1.00 91.06 468 LYS A N 1
ATOM 3818 C CA . LYS A 1 468 ? 10.547 34.561 7.425 1.00 91.06 468 LYS A CA 1
ATOM 3819 C C . LYS A 1 468 ? 9.991 33.292 6.759 1.00 91.06 468 LYS A C 1
ATOM 3821 O O . LYS A 1 468 ? 9.579 32.369 7.458 1.00 91.06 468 LYS A O 1
ATOM 3826 N N . PRO A 1 469 ? 9.945 33.217 5.417 1.00 92.56 469 PRO A N 1
ATOM 3827 C CA . PRO A 1 469 ? 9.672 31.952 4.745 1.00 92.56 469 PRO A CA 1
ATOM 3828 C C . PRO A 1 469 ? 10.790 30.942 5.008 1.00 92.56 469 PRO A C 1
ATOM 3830 O O . PRO A 1 469 ? 11.952 31.310 5.180 1.00 92.56 469 PRO A O 1
ATOM 3833 N N . VAL A 1 470 ? 10.439 29.661 4.974 1.00 92.31 470 VAL A N 1
ATOM 3834 C CA . VAL A 1 470 ? 11.411 28.562 4.996 1.00 92.31 470 VAL A CA 1
ATOM 3835 C C . VAL A 1 470 ? 12.067 28.422 3.632 1.00 92.31 470 VAL A C 1
ATOM 3837 O O . VAL A 1 470 ? 13.291 28.367 3.535 1.00 92.31 470 VAL A O 1
ATOM 3840 N N . CYS A 1 471 ? 11.247 28.433 2.583 1.00 92.50 471 CYS A N 1
ATOM 3841 C CA . CYS A 1 471 ? 11.675 28.235 1.207 1.00 92.50 471 CYS A CA 1
ATOM 3842 C C . CYS A 1 471 ? 11.096 29.326 0.302 1.00 92.50 471 CYS A C 1
ATOM 3844 O O . CYS A 1 471 ? 9.897 29.629 0.360 1.00 92.50 471 CYS A O 1
ATOM 3846 N N . LYS A 1 472 ? 11.950 29.896 -0.551 1.00 92.88 472 LYS A N 1
ATOM 3847 C CA . LYS A 1 472 ? 11.547 30.664 -1.733 1.00 92.88 472 LYS A CA 1
ATOM 3848 C C . LYS A 1 472 ? 11.533 29.708 -2.920 1.00 92.88 472 LYS A C 1
ATOM 3850 O O . LYS A 1 472 ? 12.583 29.191 -3.292 1.00 92.88 472 LYS A O 1
ATOM 3855 N N . ILE A 1 473 ? 10.350 29.460 -3.473 1.00 91.56 473 ILE A N 1
ATOM 3856 C CA . ILE A 1 473 ? 10.167 28.478 -4.550 1.00 91.56 473 ILE A CA 1
ATOM 3857 C C . ILE A 1 473 ? 10.395 29.142 -5.902 1.00 91.56 473 ILE A C 1
ATOM 3859 O O . ILE A 1 473 ? 11.174 28.663 -6.721 1.00 91.56 473 ILE A O 1
ATOM 3863 N N . ASP A 1 474 ? 9.726 30.271 -6.109 1.00 88.00 474 ASP A N 1
ATOM 3864 C CA . ASP A 1 474 ? 9.939 31.174 -7.232 1.00 88.00 474 ASP A CA 1
ATOM 3865 C C . ASP A 1 474 ? 9.615 32.618 -6.800 1.00 88.00 474 ASP A C 1
ATOM 3867 O O . ASP A 1 474 ? 9.311 32.878 -5.630 1.00 88.00 474 ASP A O 1
ATOM 3871 N N . ASP A 1 475 ? 9.675 33.573 -7.731 1.00 84.56 475 ASP A N 1
ATOM 3872 C CA . ASP A 1 475 ? 9.399 34.995 -7.461 1.00 84.56 475 ASP A CA 1
ATOM 3873 C C . ASP A 1 475 ? 7.986 35.277 -6.919 1.00 84.56 475 ASP A C 1
ATOM 3875 O O . ASP A 1 475 ? 7.754 36.328 -6.317 1.00 84.56 475 ASP A O 1
ATOM 3879 N N . ASN A 1 476 ? 7.052 34.352 -7.133 1.00 89.06 476 ASN A N 1
ATOM 3880 C CA . ASN A 1 476 ? 5.637 34.467 -6.803 1.00 89.06 476 ASN A CA 1
ATOM 3881 C C . ASN A 1 476 ? 5.158 33.335 -5.877 1.00 89.06 476 ASN A C 1
ATOM 3883 O O . ASN A 1 476 ? 3.947 33.155 -5.750 1.00 89.06 476 ASN A O 1
ATOM 3887 N N . ALA A 1 477 ? 6.045 32.543 -5.265 1.00 93.94 477 ALA A N 1
ATOM 3888 C CA . ALA A 1 477 ? 5.657 31.443 -4.387 1.00 93.94 477 ALA A CA 1
ATOM 3889 C C . ALA A 1 477 ? 6.636 31.244 -3.224 1.00 93.94 477 ALA A C 1
ATOM 3891 O O . ALA A 1 477 ? 7.848 31.095 -3.411 1.00 93.94 477 ALA A O 1
ATOM 3892 N N . MET A 1 478 ? 6.096 31.192 -2.006 1.00 95.38 478 MET A N 1
ATOM 3893 C CA . MET A 1 478 ? 6.869 30.986 -0.781 1.00 95.38 478 MET A CA 1
ATOM 3894 C C . MET A 1 478 ? 6.179 29.999 0.153 1.00 95.38 478 MET A C 1
ATOM 3896 O O . MET A 1 478 ? 4.953 29.985 0.264 1.00 95.38 478 MET A O 1
ATOM 3900 N N . PHE A 1 479 ? 6.985 29.213 0.862 1.00 95.88 479 PHE A N 1
ATOM 3901 C CA . PHE A 1 479 ? 6.517 28.269 1.871 1.00 95.88 479 PHE A CA 1
ATOM 3902 C C . PHE A 1 479 ? 6.896 28.722 3.282 1.00 95.88 479 PHE A C 1
ATOM 3904 O O . PHE A 1 479 ? 8.048 29.084 3.545 1.00 95.88 479 PHE A O 1
ATOM 3911 N N . PHE A 1 480 ? 5.923 28.662 4.190 1.00 95.38 480 PHE A N 1
ATOM 3912 C CA . PHE A 1 480 ? 6.078 28.963 5.611 1.00 95.38 480 PHE A CA 1
ATOM 3913 C C . PHE A 1 480 ? 5.656 27.754 6.437 1.00 95.38 480 PHE A C 1
ATOM 3915 O O . PHE A 1 480 ? 4.641 27.136 6.144 1.00 95.38 480 PHE A O 1
ATOM 3922 N N . VAL A 1 481 ? 6.393 27.447 7.504 1.00 91.94 481 VAL A N 1
ATOM 3923 C CA . VAL A 1 481 ? 6.014 26.376 8.444 1.00 91.94 481 VAL A CA 1
ATOM 3924 C C . VAL A 1 481 ? 4.943 26.790 9.440 1.00 91.94 481 VAL A C 1
ATOM 3926 O O . VAL A 1 481 ? 4.290 25.910 9.990 1.00 91.94 481 VAL A O 1
ATOM 3929 N N . SER A 1 482 ? 4.761 28.095 9.667 1.00 93.69 482 SER A N 1
ATOM 3930 C CA . SER A 1 482 ? 3.755 28.627 10.583 1.00 93.69 482 SER A CA 1
ATOM 3931 C C . SER A 1 482 ? 3.057 29.868 10.025 1.00 93.69 482 SER A C 1
ATOM 3933 O O . SER A 1 482 ? 3.660 30.705 9.341 1.00 93.69 482 SER A O 1
ATOM 3935 N N . TYR A 1 483 ? 1.776 30.023 10.360 1.00 92.25 483 TYR A N 1
ATOM 3936 C CA . TYR A 1 483 ? 1.009 31.236 10.077 1.00 92.25 483 TYR A CA 1
ATOM 3937 C C . TYR A 1 483 ? 1.607 32.451 10.802 1.00 92.25 483 TYR A C 1
ATOM 3939 O O . TYR A 1 483 ? 1.604 33.561 10.267 1.00 92.25 483 TYR A O 1
ATOM 3947 N N . ARG A 1 484 ? 2.172 32.244 11.998 1.00 91.75 484 ARG A N 1
ATOM 3948 C CA . ARG A 1 484 ? 2.857 33.297 12.758 1.00 91.75 484 ARG A CA 1
ATOM 3949 C C . ARG A 1 484 ? 4.024 33.888 11.966 1.00 91.75 484 ARG A C 1
ATOM 3951 O O . ARG A 1 484 ? 4.116 35.110 11.869 1.00 91.75 484 ARG A O 1
ATOM 3958 N N . ASP A 1 485 ? 4.865 33.038 11.380 1.00 93.44 485 ASP A N 1
ATOM 3959 C CA . ASP A 1 485 ? 6.015 33.477 10.583 1.00 93.44 485 ASP A CA 1
ATOM 3960 C C . ASP A 1 485 ? 5.573 34.225 9.326 1.00 93.44 485 ASP A C 1
ATOM 3962 O O . ASP A 1 485 ? 6.145 35.261 8.985 1.00 93.44 485 ASP A O 1
ATOM 3966 N N . PHE A 1 486 ? 4.516 33.741 8.666 1.00 94.69 486 PHE A N 1
ATOM 3967 C CA . PHE A 1 486 ? 3.928 34.436 7.525 1.00 94.69 486 PHE A CA 1
ATOM 3968 C C . PHE A 1 486 ? 3.415 35.826 7.912 1.00 94.69 486 PHE A C 1
ATOM 3970 O O . PHE A 1 486 ? 3.748 36.814 7.254 1.00 94.69 486 PHE A O 1
ATOM 3977 N N . LYS A 1 487 ? 2.646 35.923 9.000 1.00 92.69 487 LYS A N 1
ATOM 3978 C CA . LYS A 1 487 ? 2.105 37.192 9.495 1.00 92.69 487 LYS A CA 1
ATOM 3979 C C . LYS A 1 487 ? 3.212 38.200 9.806 1.00 92.69 487 LYS A C 1
ATOM 3981 O O . LYS A 1 487 ? 3.080 39.371 9.451 1.00 92.69 487 LYS A O 1
ATOM 3986 N N . GLU A 1 488 ? 4.280 37.762 10.464 1.00 92.56 488 GLU A N 1
ATOM 3987 C CA . GLU A 1 488 ? 5.424 38.617 10.789 1.00 92.56 488 GLU A CA 1
ATOM 3988 C C . GLU A 1 488 ? 6.145 39.086 9.520 1.00 92.56 488 GLU A C 1
ATOM 3990 O O . GLU A 1 488 ? 6.340 40.287 9.318 1.00 92.56 488 GLU A O 1
ATOM 3995 N N . TYR A 1 489 ? 6.443 38.161 8.605 1.00 93.62 489 TYR A N 1
ATOM 3996 C CA . TYR A 1 489 ? 7.109 38.485 7.347 1.00 93.62 489 TYR A CA 1
ATOM 3997 C C . TYR A 1 489 ? 6.278 39.418 6.462 1.00 93.62 489 TYR A C 1
ATOM 3999 O O . TYR A 1 489 ? 6.838 40.296 5.804 1.00 93.62 489 TYR A O 1
ATOM 4007 N N . ALA A 1 490 ? 4.948 39.295 6.480 1.00 91.88 490 ALA A N 1
ATOM 4008 C CA . ALA A 1 490 ? 4.049 40.148 5.708 1.00 91.88 490 ALA A CA 1
ATOM 4009 C C . ALA A 1 490 ? 4.144 41.641 6.080 1.00 91.88 490 ALA A C 1
ATOM 4011 O O . ALA A 1 490 ? 3.790 42.509 5.279 1.00 91.88 490 ALA A O 1
ATOM 4012 N N . GLN A 1 491 ? 4.649 41.958 7.276 1.00 90.25 491 GLN A N 1
ATOM 4013 C CA . GLN A 1 491 ? 4.892 43.338 7.704 1.00 90.25 491 GLN A CA 1
ATOM 4014 C C . GLN A 1 491 ? 6.221 43.907 7.193 1.00 90.25 491 GLN A C 1
ATOM 4016 O O . GLN A 1 491 ? 6.398 45.129 7.213 1.00 90.25 491 GLN A O 1
ATOM 4021 N N . SER A 1 492 ? 7.133 43.056 6.720 1.00 92.31 492 SER A N 1
ATOM 4022 C CA . SER A 1 492 ? 8.460 43.462 6.259 1.00 92.31 492 SER A CA 1
ATOM 4023 C C . SER A 1 492 ? 8.421 44.250 4.947 1.00 92.31 492 SER A C 1
ATOM 4025 O O . SER A 1 492 ? 7.547 44.054 4.096 1.00 92.31 492 SER A O 1
ATOM 4027 N N . ASP A 1 493 ? 9.419 45.112 4.755 1.00 90.56 493 ASP A N 1
ATOM 4028 C CA . ASP A 1 493 ? 9.589 45.853 3.502 1.00 90.56 493 ASP A CA 1
ATOM 4029 C C . ASP A 1 493 ? 9.923 44.919 2.328 1.00 90.56 493 ASP A C 1
AT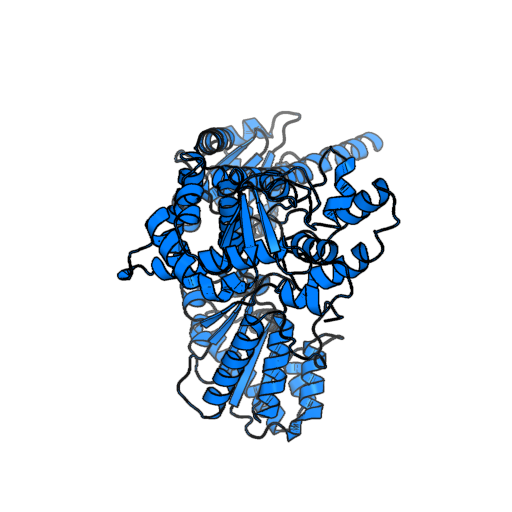OM 4031 O O . ASP A 1 493 ? 9.459 45.148 1.212 1.00 90.56 493 ASP A O 1
ATOM 4035 N N . ASP A 1 494 ? 10.645 43.817 2.578 1.00 89.31 494 ASP A N 1
ATOM 4036 C CA . ASP A 1 494 ? 10.955 42.798 1.563 1.00 89.31 494 ASP A CA 1
ATOM 4037 C C . ASP A 1 494 ? 9.670 42.178 0.997 1.00 89.31 494 ASP A C 1
ATOM 4039 O O . ASP A 1 494 ? 9.487 42.121 -0.220 1.00 89.31 494 ASP A O 1
ATOM 4043 N N . PHE A 1 495 ? 8.726 41.790 1.858 1.00 90.94 495 PHE A N 1
ATOM 4044 C CA . PHE A 1 495 ? 7.437 41.264 1.412 1.00 90.94 495 PHE A CA 1
ATOM 4045 C C . PHE A 1 495 ? 6.612 42.312 0.658 1.00 90.94 495 PHE A C 1
ATOM 4047 O O . PHE A 1 495 ? 6.139 42.058 -0.453 1.00 90.94 495 PHE A O 1
ATOM 4054 N N . LYS A 1 496 ? 6.479 43.517 1.221 1.00 89.06 496 LYS A N 1
ATOM 4055 C CA . LYS A 1 496 ? 5.724 44.616 0.600 1.00 89.06 496 LYS A CA 1
ATOM 4056 C C . LYS A 1 496 ? 6.273 44.970 -0.782 1.00 89.06 496 LYS A C 1
ATOM 4058 O O . LYS A 1 496 ? 5.493 45.145 -1.715 1.00 89.06 496 LYS A O 1
ATOM 4063 N N . SER A 1 497 ? 7.596 44.993 -0.942 1.00 88.81 497 SER A N 1
ATOM 4064 C CA . SER A 1 497 ? 8.251 45.271 -2.226 1.00 88.81 497 SER A CA 1
ATOM 4065 C C . SER A 1 497 ? 7.938 44.231 -3.310 1.00 88.81 497 SER A C 1
ATOM 4067 O O . SER A 1 497 ? 7.941 44.564 -4.493 1.00 88.81 497 SER A O 1
ATOM 4069 N N . LYS A 1 498 ? 7.619 42.989 -2.922 1.00 87.44 498 LYS A N 1
ATOM 4070 C CA . LYS A 1 498 ? 7.273 41.902 -3.850 1.00 87.44 498 LYS A CA 1
ATOM 4071 C C . LYS A 1 498 ? 5.799 41.870 -4.208 1.00 87.44 498 LYS A C 1
ATOM 4073 O O . LYS A 1 498 ? 5.476 41.476 -5.320 1.00 87.44 498 LYS A O 1
ATOM 4078 N N . VAL A 1 499 ? 4.925 42.267 -3.288 1.00 88.56 499 VAL A N 1
ATOM 4079 C CA . VAL A 1 499 ? 3.472 42.081 -3.418 1.00 88.56 499 VAL A CA 1
ATOM 4080 C C . VAL A 1 499 ? 2.742 43.355 -3.861 1.00 88.56 499 VAL A C 1
ATOM 4082 O O . VAL A 1 499 ? 1.771 43.283 -4.613 1.00 88.56 499 VAL A O 1
ATOM 4085 N N . LEU A 1 500 ? 3.198 44.537 -3.436 1.00 86.88 500 LEU A N 1
ATOM 4086 C CA . LEU A 1 500 ? 2.513 45.800 -3.735 1.00 86.88 500 LEU A CA 1
ATOM 4087 C C . LEU A 1 500 ? 2.595 46.258 -5.202 1.00 86.88 500 LEU A C 1
ATOM 4089 O O . LEU A 1 500 ? 1.576 46.768 -5.681 1.00 86.88 500 LEU A O 1
ATOM 4093 N N . PRO A 1 501 ? 3.717 46.100 -5.941 1.00 88.06 501 PRO A N 1
ATOM 4094 C CA . PRO A 1 501 ? 3.795 46.601 -7.311 1.00 88.06 501 PRO A CA 1
ATOM 4095 C C . PRO A 1 501 ? 2.705 46.023 -8.222 1.00 88.06 501 PRO A C 1
ATOM 4097 O O . PRO A 1 501 ? 2.193 44.918 -8.015 1.00 88.06 501 PRO A O 1
ATOM 4100 N N . GLU A 1 502 ? 2.316 46.786 -9.238 1.00 79.38 502 GLU A N 1
ATOM 4101 C CA . GLU A 1 502 ? 1.269 46.389 -10.178 1.00 79.38 502 GLU A CA 1
ATOM 4102 C C . GLU A 1 502 ? 1.664 45.122 -10.958 1.00 79.38 502 GLU A C 1
ATOM 4104 O O . GLU A 1 502 ? 2.835 44.905 -11.267 1.00 79.38 502 GLU A O 1
ATOM 4109 N N . GLY A 1 503 ? 0.698 44.230 -11.199 1.00 78.62 503 GLY A N 1
ATOM 4110 C CA . GLY A 1 503 ? 0.937 42.934 -11.849 1.00 78.62 503 GLY A CA 1
ATOM 4111 C C . GLY A 1 503 ? 1.668 41.879 -11.003 1.00 78.62 503 GLY A C 1
ATOM 4112 O O . GLY A 1 503 ? 1.783 40.738 -11.447 1.00 78.62 503 GLY A O 1
ATOM 4113 N N . ARG A 1 504 ? 2.134 42.211 -9.790 1.00 84.69 504 ARG A N 1
ATOM 4114 C CA . ARG A 1 504 ? 2.703 41.234 -8.849 1.00 84.69 504 ARG A CA 1
ATOM 4115 C C . ARG A 1 504 ? 1.616 40.523 -8.045 1.00 84.69 504 ARG A C 1
ATOM 4117 O O . ARG A 1 504 ? 0.626 41.145 -7.650 1.00 84.69 504 ARG A O 1
ATOM 4124 N N . PHE A 1 505 ? 1.858 39.248 -7.756 1.00 87.62 505 PHE A N 1
ATOM 4125 C CA . PHE A 1 505 ? 1.057 38.422 -6.858 1.00 87.62 505 PHE A CA 1
ATOM 4126 C C . PHE A 1 505 ? 1.964 37.413 -6.137 1.00 87.62 505 PHE A C 1
ATOM 4128 O O . PHE A 1 505 ? 3.063 37.122 -6.606 1.00 87.62 505 PHE A O 1
ATOM 4135 N N . MET A 1 506 ? 1.507 36.863 -5.013 1.00 92.44 506 MET A N 1
ATOM 4136 C CA . MET A 1 506 ? 2.260 35.861 -4.254 1.00 92.44 506 MET A CA 1
ATOM 4137 C C . MET A 1 506 ? 1.366 34.705 -3.806 1.00 92.44 506 MET A C 1
ATOM 4139 O O . MET A 1 506 ? 0.320 34.911 -3.194 1.00 92.44 506 MET A O 1
ATOM 4143 N N . VAL A 1 507 ? 1.803 33.479 -4.063 1.00 94.25 507 VAL A N 1
ATOM 4144 C CA . VAL A 1 507 ? 1.222 32.253 -3.518 1.00 94.25 507 VAL A CA 1
ATOM 4145 C C . VAL A 1 507 ? 1.937 31.924 -2.212 1.00 94.25 507 VAL A C 1
ATOM 4147 O O . VAL A 1 507 ? 3.162 31.800 -2.171 1.00 94.25 507 VAL A O 1
ATOM 4150 N N . ILE A 1 508 ? 1.168 31.795 -1.138 1.00 95.75 508 ILE A N 1
ATOM 4151 C CA . ILE A 1 508 ? 1.668 31.485 0.200 1.00 95.75 508 ILE A CA 1
ATOM 4152 C C . ILE A 1 508 ? 1.239 30.068 0.544 1.00 95.75 508 ILE A C 1
ATOM 4154 O O . ILE A 1 508 ? 0.053 29.782 0.685 1.00 95.75 508 ILE A O 1
ATOM 4158 N N . LEU A 1 509 ? 2.209 29.178 0.679 1.00 96.31 509 LEU A N 1
ATOM 4159 C CA . LEU A 1 509 ? 1.983 27.787 1.044 1.00 96.31 509 LEU A CA 1
ATOM 4160 C C . LEU A 1 509 ? 2.077 27.653 2.564 1.00 96.31 509 LEU A C 1
ATOM 4162 O O . LEU A 1 509 ? 3.123 27.958 3.147 1.00 96.31 509 LEU A O 1
ATOM 4166 N N . LEU A 1 510 ? 0.986 27.206 3.189 1.00 94.62 510 LEU A N 1
ATOM 4167 C CA . LEU A 1 510 ? 0.923 26.883 4.615 1.00 94.62 510 LEU A CA 1
ATOM 4168 C C . LEU A 1 510 ? 0.564 25.406 4.822 1.00 94.62 510 LEU A C 1
ATOM 4170 O O . LEU A 1 510 ? -0.295 24.893 4.099 1.00 94.62 510 LEU A O 1
ATOM 4174 N N . PRO A 1 511 ? 1.160 24.724 5.818 1.00 89.75 511 PRO A N 1
ATOM 4175 C CA . PRO A 1 511 ? 0.673 23.437 6.293 1.00 89.75 511 PRO A CA 1
ATOM 4176 C C . PRO A 1 511 ? -0.795 23.530 6.708 1.00 89.75 511 PRO A C 1
ATOM 4178 O O . PRO A 1 511 ? -1.238 24.569 7.192 1.00 89.75 511 PRO A O 1
ATOM 4181 N N . GLU A 1 512 ? -1.531 22.431 6.573 1.00 79.75 512 GLU A N 1
ATOM 4182 C CA . GLU A 1 512 ? -2.976 22.368 6.836 1.00 79.75 512 GLU A CA 1
ATOM 4183 C C . GLU A 1 512 ? -3.402 22.977 8.181 1.00 79.75 512 GLU A C 1
ATOM 4185 O O . GLU A 1 512 ? -4.292 23.824 8.228 1.00 79.75 512 GLU A O 1
ATOM 4190 N N . GLU A 1 513 ? -2.712 22.627 9.267 1.00 80.25 513 GLU A N 1
ATOM 4191 C CA . GLU A 1 513 ? -2.998 23.157 10.609 1.00 80.25 513 GLU A CA 1
ATOM 4192 C C . GLU A 1 513 ? -2.851 24.685 10.685 1.00 80.25 513 GLU A C 1
ATOM 4194 O O . GLU A 1 513 ? -3.619 25.374 11.358 1.00 80.25 513 GLU A O 1
ATOM 4199 N N . GLU A 1 514 ? -1.873 25.232 9.969 1.00 91.56 514 GLU A N 1
ATOM 4200 C CA . GLU A 1 514 ? -1.552 26.658 9.948 1.00 91.56 514 GLU A CA 1
ATOM 4201 C C . GLU A 1 514 ? -2.448 27.426 8.982 1.00 91.56 514 GLU A C 1
ATOM 4203 O O . GLU A 1 514 ? -2.805 28.577 9.233 1.00 91.56 514 GLU A O 1
ATOM 4208 N N . PHE A 1 515 ? -2.870 26.773 7.905 1.00 89.81 515 PHE A N 1
ATOM 4209 C CA . PHE A 1 515 ? -3.854 27.297 6.975 1.00 89.81 515 PHE A CA 1
ATOM 4210 C C . PHE A 1 515 ? -5.225 27.475 7.637 1.00 89.81 515 PHE A C 1
ATOM 4212 O O . PHE A 1 515 ? -5.868 28.511 7.462 1.00 89.81 515 PHE A O 1
ATOM 4219 N N . GLU A 1 516 ? -5.657 26.515 8.456 1.00 81.81 516 GLU A N 1
ATOM 4220 C CA . GLU A 1 516 ? -6.912 26.641 9.203 1.00 81.81 516 GLU A CA 1
ATOM 4221 C C . GLU A 1 516 ? -6.825 27.729 10.288 1.00 81.81 516 GLU A C 1
ATOM 4223 O O . GLU A 1 516 ? -7.777 28.493 10.481 1.00 81.81 516 GLU A O 1
ATOM 4228 N N . LYS A 1 517 ? -5.658 27.910 10.929 1.00 88.62 517 LYS A N 1
ATOM 4229 C CA . LYS A 1 517 ? -5.405 29.087 11.784 1.00 88.62 517 LYS A CA 1
ATOM 4230 C C . LYS A 1 517 ? -5.503 30.386 10.982 1.00 88.62 517 LYS A C 1
ATOM 4232 O O . LYS A 1 517 ? -6.196 31.304 11.415 1.00 88.62 517 LYS A O 1
ATOM 4237 N N . TYR A 1 518 ? -4.859 30.465 9.819 1.00 90.75 518 TYR A N 1
ATOM 4238 C CA . TYR A 1 518 ? -4.934 31.634 8.941 1.00 90.75 518 TYR A CA 1
ATOM 4239 C C . TYR A 1 518 ? -6.387 31.986 8.604 1.00 90.75 518 TYR A C 1
ATOM 4241 O O . TYR A 1 518 ? -6.819 33.098 8.900 1.00 90.75 518 TYR A O 1
ATOM 4249 N N . LYS A 1 519 ? -7.175 31.028 8.100 1.00 88.56 519 LYS A N 1
ATOM 4250 C CA . LYS A 1 519 ? -8.601 31.229 7.794 1.00 88.56 519 LYS A CA 1
ATOM 4251 C C . LYS A 1 519 ? -9.400 31.741 8.986 1.00 88.56 519 LYS A C 1
ATOM 4253 O O . LYS A 1 519 ? -10.250 32.612 8.835 1.00 88.56 519 LYS A O 1
ATOM 4258 N N . LYS A 1 520 ? -9.137 31.203 10.178 1.00 86.75 520 LYS A N 1
ATOM 4259 C CA . LYS A 1 520 ? -9.838 31.602 11.401 1.00 86.75 520 LYS A CA 1
ATOM 4260 C C . LYS A 1 520 ? -9.520 33.039 11.820 1.00 86.75 520 LYS A C 1
ATOM 4262 O O . LYS A 1 520 ? -10.383 33.709 12.384 1.00 86.75 520 LYS A O 1
ATOM 4267 N N . TYR A 1 521 ? -8.292 33.504 11.592 1.00 86.75 521 TYR A N 1
ATOM 4268 C CA . TYR A 1 521 ? -7.808 34.780 12.127 1.00 86.75 521 TYR A CA 1
ATOM 4269 C C . TYR A 1 521 ? -7.659 35.898 11.092 1.00 86.75 521 TYR A C 1
ATOM 4271 O O . TYR A 1 521 ? -7.481 37.045 11.499 1.00 86.75 521 TYR A O 1
ATOM 4279 N N . ILE A 1 522 ? -7.777 35.610 9.794 1.00 86.38 522 ILE A N 1
ATOM 4280 C CA . ILE A 1 522 ? -7.580 36.597 8.724 1.00 86.38 522 ILE A CA 1
ATOM 4281 C C . ILE A 1 522 ? -8.500 37.818 8.849 1.00 86.38 522 ILE A C 1
ATOM 4283 O O . ILE A 1 522 ? -8.068 38.940 8.602 1.00 86.38 522 ILE A O 1
ATOM 4287 N N . GLU A 1 523 ? -9.733 37.628 9.320 1.00 80.50 523 GLU A N 1
ATOM 4288 C CA . GLU A 1 523 ? -10.704 38.708 9.542 1.00 80.50 523 GLU A CA 1
ATOM 4289 C C . GLU A 1 523 ? -10.183 39.799 10.490 1.00 80.50 523 GLU A C 1
ATOM 4291 O O . GLU A 1 523 ? -10.543 40.971 10.367 1.00 80.50 523 GLU A O 1
ATOM 4296 N N . ASN A 1 524 ? -9.274 39.436 11.398 1.00 81.75 524 ASN A N 1
ATOM 4297 C CA . ASN A 1 524 ? -8.657 40.360 12.344 1.00 81.75 524 ASN A CA 1
ATOM 4298 C C . ASN A 1 524 ? -7.359 40.995 11.803 1.00 81.75 524 ASN A C 1
ATOM 4300 O O . ASN A 1 524 ? -6.837 41.935 12.406 1.00 81.75 524 ASN A O 1
ATOM 4304 N N . GLU A 1 525 ? -6.843 40.533 10.660 1.00 84.81 525 GLU A N 1
ATOM 4305 C CA . GLU A 1 525 ? -5.591 40.987 10.046 1.00 84.81 525 GLU A CA 1
ATOM 4306 C C . GLU A 1 525 ? -5.845 41.893 8.836 1.00 84.81 525 GLU A C 1
ATOM 4308 O O . GLU A 1 525 ? -5.775 41.466 7.680 1.00 84.81 525 GLU A O 1
ATOM 4313 N N . LYS A 1 526 ? -6.081 43.186 9.096 1.00 86.50 526 LYS A N 1
ATOM 4314 C CA . LYS A 1 526 ? -6.448 44.177 8.064 1.00 86.50 526 LYS A CA 1
ATOM 4315 C C . LYS A 1 526 ? -5.564 44.134 6.812 1.00 86.50 526 LYS A C 1
ATOM 4317 O O . LYS A 1 526 ? -6.089 44.175 5.708 1.00 86.50 526 LYS A O 1
ATOM 4322 N N . LEU A 1 527 ? -4.237 44.048 6.965 1.00 87.12 527 LEU A N 1
ATOM 4323 C CA . LEU A 1 527 ? -3.315 44.032 5.822 1.00 87.12 527 LEU A CA 1
ATOM 4324 C C . LEU A 1 527 ? -3.473 42.766 4.970 1.00 87.12 527 LEU A C 1
ATOM 4326 O O . LEU A 1 527 ? -3.603 42.868 3.756 1.00 87.12 527 LEU A O 1
ATOM 4330 N N . LEU A 1 528 ? -3.453 41.586 5.595 1.00 90.50 528 LEU A N 1
ATOM 4331 C CA . LEU A 1 528 ? -3.521 40.310 4.879 1.00 90.50 528 LEU A CA 1
ATOM 4332 C C . LEU A 1 528 ? -4.864 40.139 4.177 1.00 90.50 528 LEU A C 1
ATOM 4334 O O . LEU A 1 528 ? -4.887 39.724 3.023 1.00 90.50 528 LEU A O 1
ATOM 4338 N N . LYS A 1 529 ? -5.954 40.536 4.842 1.00 89.94 529 LYS A N 1
ATOM 4339 C CA . LYS A 1 529 ? -7.290 40.534 4.252 1.00 89.94 529 LYS A CA 1
ATOM 4340 C C . LYS A 1 529 ? -7.361 41.418 3.006 1.00 89.94 529 LYS A C 1
ATOM 4342 O O . LYS A 1 529 ? -7.772 40.947 1.955 1.00 89.94 529 LYS A O 1
ATOM 4347 N N . ILE A 1 530 ? -6.875 42.661 3.090 1.00 88.81 530 ILE A N 1
ATOM 4348 C CA . ILE A 1 530 ? -6.839 43.577 1.937 1.00 88.81 530 ILE A CA 1
ATOM 4349 C C . ILE A 1 530 ? -6.003 42.988 0.795 1.00 88.81 530 ILE A C 1
ATOM 4351 O O . ILE A 1 530 ? -6.406 43.050 -0.363 1.00 88.81 530 ILE A O 1
ATOM 4355 N N . LEU A 1 531 ? -4.836 42.414 1.096 1.00 90.12 531 LEU A N 1
ATOM 4356 C CA . LEU A 1 531 ? -3.992 41.810 0.066 1.00 90.12 531 LEU A CA 1
ATOM 4357 C C . LEU A 1 531 ? -4.663 40.596 -0.591 1.00 90.12 531 LEU A C 1
ATOM 4359 O O . LEU A 1 531 ? -4.494 40.407 -1.793 1.00 90.12 531 LEU A O 1
ATOM 4363 N N . GLU A 1 532 ? -5.416 39.786 0.152 1.00 89.25 532 GLU A N 1
ATOM 4364 C CA . GLU A 1 532 ? -6.148 38.647 -0.411 1.00 89.25 532 GLU A CA 1
ATOM 4365 C C . GLU A 1 532 ? -7.353 39.105 -1.251 1.00 89.25 532 GLU A C 1
ATOM 4367 O O . GLU A 1 532 ? -7.524 38.641 -2.377 1.00 89.25 532 GLU A O 1
ATOM 4372 N N . GLU A 1 533 ? -8.127 40.084 -0.773 1.00 87.88 533 GLU A N 1
ATOM 4373 C CA . GLU A 1 533 ? -9.269 40.670 -1.497 1.00 87.88 533 GLU A CA 1
ATOM 4374 C C . GLU A 1 533 ? -8.847 41.345 -2.810 1.00 87.88 533 GLU A C 1
ATOM 4376 O O . GLU A 1 533 ? -9.532 41.230 -3.826 1.00 87.88 533 GLU A O 1
ATOM 4381 N N . LEU A 1 534 ? -7.686 42.008 -2.815 1.00 87.75 534 LEU A N 1
ATOM 4382 C CA . LEU A 1 534 ? -7.080 42.582 -4.020 1.00 87.75 534 LEU A CA 1
ATOM 4383 C C . LEU A 1 534 ? -6.413 41.525 -4.918 1.00 87.75 534 LEU A C 1
ATOM 4385 O O . LEU A 1 534 ? -5.814 41.873 -5.937 1.00 87.75 534 LEU A O 1
ATOM 4389 N N . GLY A 1 535 ? -6.451 40.245 -4.533 1.00 86.38 535 GLY A N 1
ATOM 4390 C CA . GLY A 1 535 ? -5.795 39.143 -5.235 1.00 86.38 535 GLY A CA 1
ATOM 4391 C C . GLY A 1 535 ? -4.267 39.231 -5.232 1.00 86.38 535 GLY A C 1
ATOM 4392 O O . GLY A 1 535 ? -3.605 38.526 -5.985 1.00 86.38 535 GLY A O 1
ATOM 4393 N N . LYS A 1 536 ? -3.672 40.097 -4.414 1.00 90.75 536 LYS A N 1
ATOM 4394 C CA . LYS A 1 536 ? -2.219 40.265 -4.318 1.00 90.75 536 LYS A CA 1
ATOM 4395 C C . LYS A 1 536 ? -1.546 39.080 -3.638 1.00 90.75 536 LYS A C 1
ATOM 4397 O O . LYS A 1 536 ? -0.391 38.784 -3.939 1.00 90.75 536 LYS A O 1
ATOM 4402 N N . ILE A 1 537 ? -2.266 38.388 -2.762 1.00 92.75 537 ILE A N 1
ATOM 4403 C CA . ILE A 1 537 ? -1.832 37.114 -2.195 1.00 92.75 537 ILE A CA 1
ATOM 4404 C C . ILE A 1 537 ? -2.891 36.040 -2.383 1.00 92.75 537 ILE A C 1
ATOM 4406 O O . ILE A 1 537 ? -4.082 36.335 -2.457 1.00 92.75 537 ILE A O 1
ATOM 4410 N N . ARG A 1 538 ? -2.447 34.786 -2.410 1.00 91.94 538 ARG A N 1
ATOM 4411 C CA . ARG A 1 538 ? -3.318 33.620 -2.299 1.00 91.94 538 ARG A CA 1
ATOM 4412 C C . ARG A 1 538 ? -2.689 32.608 -1.364 1.00 91.94 538 ARG A C 1
ATOM 4414 O O . ARG A 1 538 ? -1.602 32.107 -1.647 1.00 91.94 538 ARG A O 1
ATOM 4421 N N . VAL A 1 539 ? -3.363 32.319 -0.259 1.00 92.38 539 VAL A N 1
ATOM 4422 C CA . VAL A 1 539 ? -2.873 31.349 0.719 1.00 92.38 539 VAL A CA 1
ATOM 4423 C C . VAL A 1 539 ? -3.462 29.976 0.409 1.00 92.38 539 VAL A C 1
ATOM 4425 O O . VAL A 1 539 ? -4.648 29.852 0.101 1.00 92.38 539 VAL A O 1
ATOM 4428 N N . VAL A 1 540 ? -2.623 28.945 0.433 1.00 90.94 540 VAL A N 1
ATOM 4429 C CA . VAL A 1 540 ? -2.954 27.600 -0.046 1.00 90.94 540 VAL A CA 1
ATOM 4430 C C . VAL A 1 540 ? -2.666 26.571 1.040 1.00 90.94 540 VAL A C 1
ATOM 4432 O O . VAL A 1 540 ? -1.595 26.584 1.651 1.00 90.94 540 VAL A O 1
ATOM 4435 N N . ASN A 1 541 ? -3.624 25.663 1.245 1.00 85.69 541 ASN A N 1
ATOM 4436 C CA . ASN A 1 541 ? -3.432 24.473 2.064 1.00 85.69 541 ASN A CA 1
ATOM 4437 C C . ASN A 1 541 ? -2.433 23.537 1.376 1.00 85.69 541 ASN A C 1
ATOM 4439 O O . ASN A 1 541 ? -2.702 23.034 0.286 1.00 85.69 541 ASN A O 1
ATOM 4443 N N . THR A 1 542 ? -1.289 23.309 2.009 1.00 85.88 542 THR A N 1
ATOM 4444 C CA . THR A 1 542 ? -0.215 22.482 1.460 1.00 85.88 542 THR A CA 1
ATOM 4445 C C . THR A 1 542 ? -0.327 21.054 2.000 1.00 85.88 542 THR A C 1
ATOM 4447 O O . THR A 1 542 ? -0.218 20.862 3.215 1.00 85.88 542 THR A O 1
ATOM 4450 N N . PRO A 1 543 ? -0.491 20.036 1.132 1.00 75.94 543 PRO A N 1
ATOM 4451 C CA . PRO A 1 543 ? -0.541 18.637 1.549 1.00 75.94 543 PRO A CA 1
ATOM 4452 C C . PRO A 1 543 ? 0.706 18.209 2.331 1.00 75.94 543 PRO A C 1
ATOM 4454 O O . PRO A 1 543 ? 1.832 18.541 1.955 1.00 75.94 543 PRO A O 1
ATOM 4457 N N . GLN A 1 544 ? 0.522 17.394 3.373 1.00 72.19 544 GLN A N 1
ATOM 4458 C CA . GLN A 1 544 ? 1.610 16.932 4.251 1.00 72.19 544 GLN A CA 1
ATOM 4459 C C . GLN A 1 544 ? 2.809 16.297 3.521 1.00 72.19 544 GLN A C 1
ATOM 4461 O O . GLN A 1 544 ? 3.944 16.580 3.904 1.00 72.19 544 GLN A O 1
ATOM 4466 N N . PRO A 1 545 ? 2.634 15.496 2.451 1.00 70.06 545 PRO A N 1
ATOM 4467 C CA . PRO A 1 545 ? 3.784 14.992 1.705 1.00 70.06 545 PRO A CA 1
ATOM 4468 C C . PRO A 1 545 ? 4.618 16.106 1.052 1.00 70.06 545 PRO A C 1
ATOM 4470 O O . PRO A 1 545 ? 5.840 16.031 1.076 1.00 70.06 545 PRO A O 1
ATOM 4473 N N . ILE A 1 546 ? 3.990 17.175 0.550 1.00 82.75 546 ILE A N 1
ATOM 4474 C CA . ILE A 1 546 ? 4.704 18.340 -0.004 1.00 82.75 546 ILE A CA 1
ATOM 4475 C C . ILE A 1 546 ? 5.392 19.132 1.116 1.00 82.75 546 ILE A C 1
ATOM 4477 O O . ILE A 1 546 ? 6.525 19.573 0.942 1.00 82.75 546 ILE A O 1
ATOM 4481 N N . VAL A 1 547 ? 4.758 19.258 2.287 1.00 85.75 547 VAL A N 1
ATOM 4482 C CA . VAL A 1 547 ? 5.379 19.871 3.476 1.00 85.75 547 VAL A CA 1
ATOM 4483 C C . VAL A 1 547 ? 6.654 19.118 3.872 1.00 85.75 547 VAL A C 1
ATOM 4485 O O . VAL A 1 547 ? 7.715 19.728 3.990 1.00 85.75 547 VAL A O 1
ATOM 4488 N N . LYS A 1 548 ? 6.583 17.789 4.015 1.00 80.88 548 LYS A N 1
ATOM 4489 C CA . LYS A 1 548 ? 7.743 16.943 4.350 1.00 80.88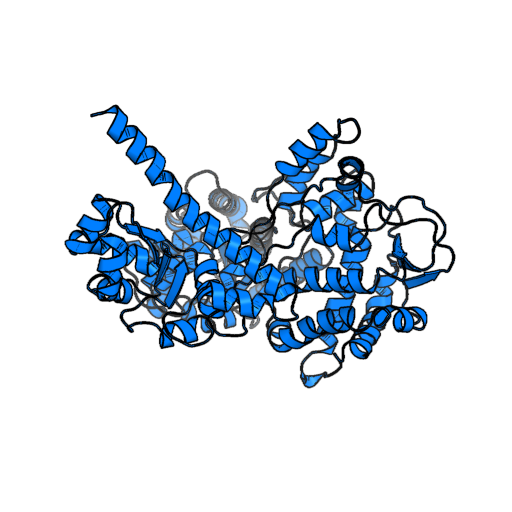 548 LYS A CA 1
ATOM 4490 C C . LYS A 1 548 ? 8.830 17.011 3.275 1.00 80.88 548 LYS A C 1
ATOM 4492 O O . LYS A 1 548 ? 10.008 17.110 3.607 1.00 80.88 548 LYS A O 1
ATOM 4497 N N . PHE A 1 549 ? 8.450 17.025 1.999 1.00 86.44 549 PHE A N 1
ATOM 4498 C CA . PHE A 1 549 ? 9.379 17.237 0.890 1.00 86.44 549 PHE A CA 1
ATOM 4499 C C . PHE A 1 549 ? 10.139 18.562 1.038 1.00 86.44 549 PHE A C 1
ATOM 4501 O O . PHE A 1 549 ? 11.367 18.561 1.096 1.00 86.44 549 PHE A O 1
ATOM 4508 N N . LEU A 1 550 ? 9.427 19.681 1.200 1.00 90.62 550 LEU A N 1
ATOM 4509 C CA . LEU A 1 550 ? 10.026 21.013 1.336 1.00 90.62 550 LEU A CA 1
ATOM 4510 C C . LEU A 1 550 ? 10.929 21.147 2.572 1.00 90.62 550 LEU A C 1
ATOM 4512 O O . LEU A 1 550 ? 11.931 21.858 2.523 1.00 90.62 550 LEU A O 1
ATOM 4516 N N . LEU A 1 551 ? 10.600 20.460 3.667 1.00 88.06 551 LEU A N 1
ATOM 4517 C CA . LEU A 1 551 ? 11.425 20.439 4.878 1.00 88.06 551 LEU A CA 1
ATOM 4518 C C . LEU A 1 551 ? 12.692 19.591 4.718 1.00 88.06 551 LEU A C 1
ATOM 4520 O O . LEU A 1 551 ? 13.727 19.929 5.285 1.00 88.06 551 LEU A O 1
ATOM 4524 N N . THR A 1 552 ? 12.645 18.517 3.931 1.00 85.38 552 THR A N 1
ATOM 4525 C CA . THR A 1 552 ? 13.770 17.569 3.799 1.00 85.38 552 THR A CA 1
ATOM 4526 C C . THR A 1 552 ? 14.757 17.926 2.696 1.00 85.38 552 THR A C 1
ATOM 4528 O O . THR A 1 552 ? 15.868 17.403 2.684 1.00 85.38 552 THR A O 1
ATOM 4531 N N . ILE A 1 553 ? 14.402 18.850 1.801 1.00 88.00 553 ILE A N 1
ATOM 4532 C CA . ILE A 1 553 ? 15.343 19.471 0.852 1.00 88.00 553 ILE A CA 1
ATOM 4533 C C . ILE A 1 553 ? 16.067 20.687 1.447 1.00 88.00 553 ILE A C 1
ATOM 4535 O O . ILE A 1 553 ? 16.787 21.380 0.735 1.00 88.00 553 ILE A O 1
ATOM 4539 N N . HIS A 1 554 ? 15.870 20.979 2.736 1.00 80.12 554 HIS A N 1
ATOM 4540 C CA . HIS A 1 554 ? 16.536 22.087 3.407 1.00 80.12 554 HIS A CA 1
ATOM 4541 C C . HIS A 1 554 ? 18.058 21.866 3.468 1.00 80.12 554 HIS A C 1
ATOM 4543 O O . HIS A 1 554 ? 18.533 20.874 4.016 1.00 80.12 554 HIS A O 1
ATOM 4549 N N . GLU A 1 555 ? 18.831 22.813 2.932 1.00 69.12 555 GLU A N 1
ATOM 4550 C CA . GLU A 1 555 ? 20.297 22.716 2.796 1.00 69.12 555 GLU A CA 1
ATOM 4551 C C . GLU A 1 555 ? 21.087 23.649 3.726 1.00 69.12 555 GLU A C 1
ATOM 4553 O O . GLU A 1 555 ? 22.303 23.783 3.601 1.00 69.12 555 GLU A O 1
ATOM 4558 N N . GLY A 1 556 ? 20.416 24.277 4.693 1.00 64.38 556 GLY A N 1
ATOM 4559 C CA . GLY A 1 556 ? 20.999 25.343 5.505 1.00 64.38 556 GLY A CA 1
ATOM 4560 C C . GLY A 1 556 ? 20.939 26.706 4.801 1.00 64.38 556 GLY A C 1
ATOM 4561 O O . GLY A 1 556 ? 20.958 26.812 3.579 1.00 64.38 556 GLY A O 1
ATOM 4562 N N . GLY A 1 557 ? 20.814 27.777 5.591 1.00 67.31 557 GLY A N 1
ATOM 4563 C CA . GLY A 1 557 ? 20.467 29.116 5.093 1.00 67.31 557 GLY A CA 1
ATOM 4564 C C . GLY A 1 557 ? 18.954 29.369 5.116 1.00 67.31 557 GLY A C 1
ATOM 4565 O O . GLY A 1 557 ? 18.151 28.453 4.958 1.00 67.31 557 GLY A O 1
ATOM 4566 N N . TYR A 1 558 ? 18.546 30.610 5.408 1.00 70.94 558 TYR A N 1
ATOM 4567 C CA . TYR A 1 558 ? 17.145 30.917 5.711 1.00 70.94 558 TYR A CA 1
ATOM 4568 C C . TYR A 1 558 ? 16.726 32.337 5.280 1.00 70.94 558 TYR A C 1
ATOM 4570 O O . TYR A 1 558 ? 17.253 33.318 5.825 1.00 70.94 558 TYR A O 1
ATOM 4578 N N . PRO A 1 559 ? 15.750 32.486 4.359 1.00 85.94 559 PRO A N 1
ATOM 4579 C CA . PRO A 1 559 ? 15.121 31.433 3.541 1.00 85.94 559 PRO A CA 1
ATOM 4580 C C . PRO A 1 559 ? 16.116 30.765 2.584 1.00 85.94 559 PRO A C 1
ATOM 4582 O O . PRO A 1 559 ? 17.004 31.451 2.077 1.00 85.94 559 PRO A O 1
ATOM 4585 N N . PHE A 1 560 ? 15.936 29.473 2.292 1.00 89.50 560 PHE A N 1
ATOM 4586 C CA . PHE A 1 560 ? 16.683 28.809 1.215 1.00 89.50 560 PHE A CA 1
ATOM 4587 C C . PHE A 1 560 ? 15.973 28.964 -0.140 1.00 89.50 560 PHE A C 1
ATOM 4589 O O . PHE A 1 560 ? 14.763 29.212 -0.195 1.00 89.50 560 PHE A O 1
ATOM 4596 N N . ASP A 1 561 ? 16.736 28.836 -1.225 1.00 90.50 561 ASP A N 1
ATOM 4597 C CA . ASP A 1 561 ? 16.246 28.919 -2.604 1.00 90.50 561 ASP A CA 1
ATOM 4598 C C . ASP A 1 561 ? 15.989 27.512 -3.161 1.00 90.50 561 ASP A C 1
ATOM 4600 O O . ASP A 1 561 ? 16.876 26.654 -3.144 1.00 90.50 561 ASP A O 1
ATOM 4604 N N . PHE A 1 562 ? 14.770 27.269 -3.641 1.00 92.44 562 PHE A N 1
ATOM 4605 C CA . PHE A 1 562 ? 14.367 25.973 -4.182 1.00 92.44 562 PHE A CA 1
ATOM 4606 C C . PHE A 1 562 ? 15.176 25.565 -5.416 1.00 92.44 562 PHE A C 1
ATOM 4608 O O . PHE A 1 562 ? 15.471 24.383 -5.572 1.00 92.44 562 PHE A O 1
ATOM 4615 N N . ASN A 1 563 ? 15.556 26.511 -6.280 1.00 89.94 563 ASN A N 1
ATOM 4616 C CA . ASN A 1 563 ? 16.330 26.201 -7.483 1.00 89.94 563 ASN A CA 1
ATOM 4617 C C . ASN A 1 563 ? 17.770 25.829 -7.133 1.00 89.94 563 ASN A C 1
ATOM 4619 O O . ASN A 1 563 ? 18.330 24.938 -7.756 1.00 89.94 563 ASN A O 1
ATOM 4623 N N . VAL A 1 564 ? 18.338 26.432 -6.086 1.00 89.25 564 VAL A N 1
ATOM 4624 C CA . VAL A 1 564 ? 19.657 26.027 -5.577 1.00 89.25 564 VAL A CA 1
ATOM 4625 C C . VAL A 1 564 ? 19.601 24.609 -5.005 1.00 89.25 564 VAL A C 1
ATOM 4627 O O . VAL A 1 564 ? 20.428 23.776 -5.367 1.00 89.25 564 VAL A O 1
ATOM 4630 N N . ALA A 1 565 ? 18.589 24.304 -4.183 1.00 88.56 565 ALA A N 1
ATOM 4631 C CA . ALA A 1 565 ? 18.390 22.950 -3.658 1.00 88.56 565 ALA A CA 1
ATOM 4632 C C . ALA A 1 565 ? 18.156 21.929 -4.784 1.00 88.56 565 ALA A C 1
ATOM 4634 O O . ALA A 1 565 ? 18.689 20.820 -4.751 1.00 88.56 565 ALA A O 1
ATOM 4635 N N . LYS A 1 566 ? 17.401 22.321 -5.818 1.00 90.12 566 LYS A N 1
ATOM 4636 C CA . LYS A 1 566 ? 17.219 21.533 -7.035 1.00 90.12 566 LYS A CA 1
ATOM 4637 C C . LYS A 1 566 ? 18.549 21.264 -7.719 1.00 90.12 566 LYS A C 1
ATOM 4639 O O . LYS A 1 566 ? 18.844 20.108 -7.985 1.00 90.12 566 LYS A O 1
ATOM 4644 N N . ASP A 1 567 ? 19.330 22.292 -8.024 1.00 89.69 567 ASP A N 1
ATOM 4645 C CA . ASP A 1 567 ? 20.589 22.140 -8.754 1.00 89.69 567 ASP A CA 1
ATOM 4646 C C . ASP A 1 567 ? 21.554 21.227 -7.994 1.00 89.69 567 ASP A C 1
ATOM 4648 O O . ASP A 1 567 ? 22.157 20.335 -8.594 1.00 89.69 567 ASP A O 1
ATOM 4652 N N . ASN A 1 568 ? 21.613 21.367 -6.668 1.00 85.44 568 ASN A N 1
ATOM 4653 C CA . ASN A 1 568 ? 22.401 20.494 -5.808 1.00 85.44 568 ASN A CA 1
ATOM 4654 C C . ASN A 1 568 ? 21.930 19.039 -5.914 1.00 85.44 568 ASN A C 1
ATOM 4656 O O . ASN A 1 568 ? 22.719 18.181 -6.308 1.00 85.44 568 ASN A O 1
ATOM 4660 N N . ILE A 1 569 ? 20.642 18.760 -5.709 1.00 83.75 569 ILE A N 1
ATOM 4661 C CA . ILE A 1 569 ? 20.081 17.400 -5.801 1.00 83.75 569 ILE A CA 1
ATOM 4662 C C . ILE A 1 569 ? 20.215 16.813 -7.217 1.00 83.75 569 ILE A C 1
ATOM 4664 O O . ILE A 1 569 ? 20.528 15.635 -7.395 1.00 83.75 569 ILE A O 1
ATOM 4668 N N . MET A 1 570 ? 20.022 17.628 -8.253 1.00 80.31 570 MET A N 1
ATOM 4669 C CA . MET A 1 570 ? 20.161 17.215 -9.650 1.00 80.31 570 MET A CA 1
ATOM 4670 C C . MET A 1 570 ? 21.622 16.981 -10.049 1.00 80.31 570 MET A C 1
ATOM 4672 O O . MET A 1 570 ? 21.872 16.235 -11.003 1.00 80.31 570 MET A O 1
ATOM 4676 N N . SER A 1 571 ? 22.579 17.557 -9.319 1.00 80.12 571 SER A N 1
ATOM 4677 C CA . SER A 1 571 ? 24.014 17.300 -9.481 1.00 80.12 571 SER A CA 1
ATOM 4678 C C . SER A 1 571 ? 24.493 16.034 -8.761 1.00 80.12 571 SER A C 1
ATOM 4680 O O . SER A 1 571 ? 25.526 15.484 -9.138 1.00 80.12 571 SER A O 1
ATOM 4682 N N . GLU A 1 572 ? 23.737 15.522 -7.782 1.00 71.75 572 GLU A N 1
ATOM 4683 C CA . GLU A 1 572 ? 24.072 14.272 -7.089 1.00 71.75 572 GLU A CA 1
ATOM 4684 C C . GLU A 1 572 ? 24.010 13.070 -8.048 1.00 71.75 572 GLU A C 1
ATOM 4686 O O . GLU A 1 572 ? 23.251 13.061 -9.010 1.00 71.75 572 GLU A O 1
ATOM 4691 N N . ASN A 1 573 ? 24.775 12.004 -7.812 1.00 51.31 573 ASN A N 1
ATOM 4692 C CA . ASN A 1 573 ? 24.722 10.793 -8.651 1.00 51.31 573 ASN A CA 1
ATOM 4693 C C . ASN A 1 573 ? 23.620 9.798 -8.220 1.00 51.31 573 ASN A C 1
ATOM 4695 O O . ASN A 1 573 ? 23.717 8.603 -8.498 1.00 51.31 573 ASN A O 1
ATOM 4699 N N . ASP A 1 574 ? 22.549 10.274 -7.577 1.00 56.50 574 ASP A N 1
ATOM 4700 C CA . ASP A 1 574 ? 21.423 9.449 -7.125 1.00 56.50 574 ASP A CA 1
ATOM 4701 C C . ASP A 1 574 ? 20.172 9.667 -8.003 1.00 56.50 574 ASP A C 1
ATOM 4703 O O . ASP A 1 574 ? 19.464 10.667 -7.911 1.00 56.50 574 ASP A O 1
ATOM 4707 N N . ILE A 1 575 ? 19.888 8.704 -8.887 1.00 51.28 575 ILE A N 1
ATOM 4708 C CA . ILE A 1 575 ? 18.725 8.744 -9.797 1.00 51.28 575 ILE A CA 1
ATOM 4709 C C . ILE A 1 575 ? 17.406 8.644 -9.026 1.00 51.28 575 ILE A C 1
ATOM 4711 O O . ILE A 1 575 ? 16.413 9.252 -9.427 1.00 51.28 575 ILE A O 1
ATOM 4715 N N . THR A 1 576 ? 17.382 7.884 -7.934 1.00 53.12 576 THR A N 1
ATOM 4716 C CA . THR A 1 576 ? 16.182 7.722 -7.115 1.00 53.12 576 THR A CA 1
ATOM 4717 C C . THR A 1 576 ? 15.868 9.039 -6.430 1.00 53.12 576 THR A C 1
ATOM 4719 O O . THR A 1 576 ? 14.731 9.498 -6.504 1.00 53.12 576 THR A O 1
ATOM 4722 N N . LEU A 1 577 ? 16.875 9.696 -5.856 1.00 66.81 577 LEU A N 1
ATOM 4723 C CA . LEU A 1 577 ? 16.748 11.031 -5.279 1.00 66.81 577 LEU A CA 1
ATOM 4724 C C . LEU A 1 577 ? 16.229 12.054 -6.295 1.00 66.81 577 LEU A C 1
ATOM 4726 O O . LEU A 1 577 ? 15.261 12.758 -6.009 1.00 66.81 577 LEU A O 1
ATOM 4730 N N . LYS A 1 578 ? 16.806 12.084 -7.502 1.00 67.81 578 LYS A N 1
ATOM 4731 C CA . LYS A 1 578 ? 16.349 12.963 -8.593 1.00 67.81 578 LYS A CA 1
ATOM 4732 C C . LYS A 1 578 ? 14.903 12.702 -8.962 1.00 67.81 578 LYS A C 1
ATOM 4734 O O . LYS A 1 578 ? 14.112 13.632 -9.020 1.00 67.81 578 LYS A O 1
ATOM 4739 N N . ARG A 1 579 ? 14.529 11.436 -9.142 1.00 62.50 579 ARG A N 1
ATOM 4740 C CA . ARG A 1 579 ? 13.158 11.048 -9.485 1.00 62.50 579 ARG A CA 1
ATOM 4741 C C . ARG A 1 579 ? 12.165 11.427 -8.383 1.00 62.50 579 ARG A C 1
ATOM 4743 O O . ARG A 1 579 ? 11.068 11.885 -8.690 1.00 62.50 579 ARG A O 1
ATOM 4750 N N . LYS A 1 580 ? 12.546 11.256 -7.110 1.00 71.38 580 LYS A N 1
ATOM 4751 C CA . LYS A 1 580 ? 11.766 11.735 -5.956 1.00 71.38 580 LYS A CA 1
ATOM 4752 C C . LYS A 1 580 ? 11.582 13.243 -6.025 1.00 71.38 580 LYS A C 1
ATOM 4754 O O . LYS A 1 580 ? 10.452 13.715 -5.938 1.00 71.38 580 LYS A O 1
ATOM 4759 N N . PHE A 1 581 ? 12.670 13.978 -6.228 1.00 81.69 581 PHE A N 1
ATOM 4760 C CA . PHE A 1 581 ? 12.630 15.428 -6.331 1.00 81.69 581 PHE A CA 1
ATOM 4761 C C . PHE A 1 581 ? 11.748 15.894 -7.491 1.00 81.69 581 PHE A C 1
ATOM 4763 O O . PHE A 1 581 ? 10.865 16.711 -7.274 1.00 81.69 581 PHE A O 1
ATOM 4770 N N . GLU A 1 582 ? 11.927 15.343 -8.691 1.00 78.38 582 GLU A N 1
ATOM 4771 C CA . GLU A 1 582 ? 11.144 15.681 -9.885 1.00 78.38 582 GLU A CA 1
ATOM 4772 C C . GLU A 1 582 ? 9.646 15.426 -9.687 1.00 78.38 582 GLU A C 1
ATOM 4774 O O . GLU A 1 582 ? 8.830 16.252 -10.096 1.00 78.38 582 GLU A O 1
ATOM 4779 N N . LEU A 1 583 ? 9.271 14.316 -9.037 1.00 67.19 583 LEU A N 1
ATOM 4780 C CA . LEU A 1 583 ? 7.869 14.012 -8.756 1.00 67.19 583 LEU A CA 1
ATOM 4781 C C . LEU A 1 583 ? 7.256 15.057 -7.818 1.00 67.19 583 LEU A C 1
ATOM 4783 O O . LEU A 1 583 ? 6.228 15.645 -8.144 1.00 67.19 583 LEU A O 1
ATOM 4787 N N . TYR A 1 584 ? 7.889 15.319 -6.673 1.00 78.31 584 TYR A N 1
ATOM 4788 C CA . TYR A 1 584 ? 7.358 16.289 -5.715 1.00 78.31 584 TYR A CA 1
ATOM 4789 C C . TYR A 1 584 ? 7.475 17.735 -6.210 1.00 78.31 584 TYR A C 1
ATOM 4791 O O . TYR A 1 584 ? 6.613 18.550 -5.887 1.00 78.31 584 TYR A O 1
ATOM 4799 N N . GLU A 1 585 ? 8.475 18.058 -7.036 1.00 87.31 585 GLU A N 1
ATOM 4800 C CA . GLU A 1 585 ? 8.566 19.328 -7.759 1.00 87.31 585 GLU A CA 1
ATOM 4801 C C . GLU A 1 585 ? 7.376 19.489 -8.710 1.00 87.31 585 GLU A C 1
ATOM 4803 O O . GLU A 1 585 ? 6.775 20.563 -8.750 1.00 87.31 585 GLU A O 1
ATOM 4808 N N . ALA A 1 586 ? 7.019 18.444 -9.462 1.00 75.94 586 ALA A N 1
ATOM 4809 C CA . ALA A 1 586 ? 5.866 18.471 -10.355 1.00 75.94 586 ALA A CA 1
ATOM 4810 C C . ALA A 1 586 ? 4.564 18.688 -9.572 1.00 75.94 586 ALA A C 1
ATOM 4812 O O . ALA A 1 586 ? 3.837 19.630 -9.888 1.00 75.94 586 ALA A O 1
ATOM 4813 N N . SER A 1 587 ? 4.322 17.917 -8.505 1.00 75.12 587 SER A N 1
ATOM 4814 C CA . SER A 1 587 ? 3.127 18.072 -7.660 1.00 75.12 587 SER A CA 1
ATOM 4815 C C . SER A 1 587 ? 3.072 19.444 -6.973 1.00 75.12 587 SER A C 1
ATOM 4817 O O . SER A 1 587 ? 2.007 20.049 -6.864 1.00 75.12 587 SER A O 1
ATOM 4819 N N . LEU A 1 588 ? 4.218 19.981 -6.536 1.00 86.12 588 LEU A N 1
ATOM 4820 C CA . LEU A 1 588 ? 4.314 21.330 -5.974 1.00 86.12 588 LEU A CA 1
ATOM 4821 C C . LEU A 1 588 ? 3.995 22.405 -7.021 1.00 86.12 588 LEU A C 1
ATOM 4823 O O . LEU A 1 588 ? 3.272 23.357 -6.730 1.00 86.12 588 LEU A O 1
ATOM 4827 N N . LYS A 1 589 ? 4.518 22.272 -8.243 1.00 86.31 589 LYS A N 1
ATOM 4828 C CA . LYS A 1 589 ? 4.247 23.216 -9.336 1.00 86.31 589 LYS A CA 1
ATOM 4829 C C . LYS A 1 589 ? 2.797 23.172 -9.784 1.00 86.31 589 LYS A C 1
ATOM 4831 O O . LYS A 1 589 ? 2.240 24.231 -10.049 1.00 86.31 589 LYS A O 1
ATOM 4836 N N . GLU A 1 590 ? 2.197 21.990 -9.865 1.00 79.81 590 GLU A N 1
ATOM 4837 C CA . GLU A 1 590 ? 0.772 21.818 -10.153 1.00 79.81 590 GLU A CA 1
ATOM 4838 C C . GLU A 1 590 ? -0.076 22.530 -9.093 1.00 79.81 590 GLU A C 1
ATOM 4840 O O . GLU A 1 590 ? -0.838 23.436 -9.436 1.00 79.81 590 GLU A O 1
ATOM 4845 N N . LEU A 1 591 ? 0.197 22.266 -7.808 1.00 81.81 591 LEU A N 1
ATOM 4846 C CA . LEU A 1 591 ? -0.442 22.955 -6.683 1.00 81.81 591 LEU A CA 1
ATOM 4847 C C . LEU A 1 591 ? -0.298 24.481 -6.771 1.00 81.81 591 LEU A C 1
ATOM 4849 O O . LEU A 1 591 ? -1.236 25.212 -6.479 1.00 81.81 591 LEU A O 1
ATOM 4853 N N . ILE A 1 592 ? 0.860 25.005 -7.169 1.00 86.50 592 ILE A N 1
ATOM 4854 C CA . ILE A 1 592 ? 1.047 26.454 -7.330 1.00 86.50 592 ILE A CA 1
ATOM 4855 C C . ILE A 1 592 ? 0.282 26.975 -8.561 1.00 86.50 592 ILE A C 1
ATOM 4857 O O . ILE A 1 592 ? -0.343 28.037 -8.501 1.00 86.50 592 ILE A O 1
ATOM 4861 N N . ASN A 1 593 ? 0.321 26.256 -9.684 1.00 82.00 593 ASN A N 1
ATOM 4862 C CA . ASN A 1 593 ? -0.232 26.690 -10.969 1.00 82.00 593 ASN A CA 1
ATOM 4863 C C . ASN A 1 593 ? -1.760 26.726 -10.986 1.00 82.00 593 ASN A C 1
ATOM 4865 O O . ASN A 1 593 ? -2.326 27.692 -11.509 1.00 82.00 593 ASN A O 1
ATOM 4869 N N . ASP A 1 594 ? -2.424 25.761 -10.351 1.00 74.38 594 ASP A N 1
ATOM 4870 C CA . ASP A 1 594 ? -3.878 25.780 -10.141 1.00 74.38 594 ASP A CA 1
ATOM 4871 C C . ASP A 1 594 ? -4.319 27.077 -9.454 1.00 74.38 594 ASP A C 1
ATOM 4873 O O . ASP A 1 594 ? -5.377 27.662 -9.728 1.00 74.38 594 ASP A O 1
ATOM 4877 N N . TYR A 1 595 ? -3.447 27.596 -8.590 1.00 71.81 595 TYR A N 1
ATOM 4878 C CA . TYR A 1 595 ? -3.719 28.786 -7.814 1.00 71.81 595 TYR A CA 1
ATOM 4879 C C . TYR A 1 595 ? -3.291 30.083 -8.525 1.00 71.81 595 TYR A C 1
ATOM 4881 O O . TYR A 1 595 ? -3.869 31.139 -8.245 1.00 71.81 595 TYR A O 1
ATOM 4889 N N . LYS A 1 596 ? -2.396 29.991 -9.519 1.00 69.06 596 LYS A N 1
ATOM 4890 C CA . LYS A 1 596 ? -2.039 31.066 -10.467 1.00 69.06 596 LYS A CA 1
ATOM 4891 C C . LYS A 1 596 ? -3.107 31.269 -11.558 1.00 69.06 596 LYS A C 1
ATOM 4893 O O . LYS A 1 596 ? -3.409 32.405 -11.922 1.00 69.06 596 LYS A O 1
ATOM 4898 N N . HIS A 1 597 ? -3.726 30.201 -12.070 1.00 52.97 597 HIS A N 1
ATOM 4899 C CA . HIS A 1 597 ? -4.630 30.275 -13.230 1.00 52.97 597 HIS A CA 1
ATOM 4900 C C . HIS A 1 597 ? -6.026 30.859 -12.948 1.00 52.97 597 HIS A C 1
ATOM 4902 O O . HIS A 1 597 ? -6.575 31.544 -13.817 1.00 52.97 597 HIS A O 1
ATOM 4908 N N . ASN A 1 598 ? -6.583 30.697 -11.741 1.00 49.75 598 ASN A N 1
ATOM 4909 C CA . ASN A 1 598 ? -7.908 31.261 -11.413 1.00 49.75 598 ASN A CA 1
ATOM 4910 C C . ASN A 1 598 ? -7.953 32.803 -11.418 1.00 49.75 598 ASN A C 1
ATOM 4912 O O . ASN A 1 598 ? -9.040 33.376 -11.471 1.00 49.75 598 ASN A O 1
ATOM 4916 N N . GLN A 1 599 ? -6.803 33.484 -11.429 1.00 45.84 599 GLN A N 1
ATOM 4917 C CA . GLN A 1 599 ? -6.727 34.942 -11.553 1.00 45.84 599 GLN A CA 1
ATOM 4918 C C . GLN A 1 599 ? -6.994 35.441 -12.980 1.00 45.84 599 GLN A C 1
ATOM 4920 O O . GLN A 1 599 ? -7.642 36.469 -13.163 1.00 45.84 599 GLN A O 1
ATOM 4925 N N . ARG A 1 600 ? -6.552 34.708 -14.015 1.00 43.44 600 ARG A N 1
ATOM 4926 C CA . ARG A 1 600 ? -6.816 35.100 -15.412 1.00 43.44 600 ARG A CA 1
ATOM 4927 C C . ARG A 1 600 ? -8.313 35.077 -15.718 1.00 43.44 600 ARG A C 1
ATOM 4929 O O . ARG A 1 600 ? -8.811 35.992 -16.362 1.00 43.44 600 ARG A O 1
ATOM 4936 N N . ASN A 1 601 ? -9.038 34.090 -15.193 1.00 36.50 601 ASN A N 1
ATOM 4937 C CA . ASN A 1 601 ? -10.484 33.982 -15.393 1.00 36.50 601 ASN A CA 1
ATOM 4938 C C . ASN A 1 601 ? -11.289 34.997 -14.557 1.00 36.50 601 ASN A C 1
ATOM 4940 O O . ASN A 1 601 ? -12.352 35.428 -15.004 1.00 36.50 601 ASN A O 1
ATOM 4944 N N . SER A 1 602 ? -10.803 35.434 -13.386 1.00 40.84 602 SER A N 1
ATOM 4945 C CA . SER A 1 602 ? -11.474 36.493 -12.610 1.00 40.84 602 SER A CA 1
ATOM 4946 C C . SER A 1 602 ? -11.243 37.894 -13.198 1.00 40.84 602 SER A C 1
ATOM 4948 O O . SER A 1 602 ? -12.191 38.674 -13.280 1.00 40.84 602 SER A O 1
ATOM 4950 N N . LEU A 1 603 ? -10.038 38.184 -13.706 1.00 42.75 603 LEU A N 1
ATOM 4951 C CA . LEU A 1 603 ? -9.704 39.443 -14.390 1.00 42.75 603 LEU A CA 1
ATOM 4952 C C . LEU A 1 603 ? -10.423 39.596 -15.743 1.00 42.75 603 LEU A C 1
ATOM 4954 O O . LEU A 1 603 ? -10.874 40.690 -16.077 1.00 42.75 603 LEU A O 1
ATOM 4958 N N . ILE A 1 604 ? -10.598 38.509 -16.506 1.00 40.66 604 ILE A N 1
ATOM 4959 C CA . ILE A 1 604 ? -11.382 38.531 -17.756 1.00 40.66 604 ILE A CA 1
ATOM 4960 C C . ILE A 1 604 ? -12.868 38.808 -17.467 1.00 40.66 604 ILE A C 1
ATOM 4962 O O . ILE A 1 604 ? -13.496 39.589 -18.177 1.00 40.66 604 ILE A O 1
ATOM 4966 N N . ASN A 1 605 ? -13.424 38.244 -16.391 1.00 34.44 605 ASN A N 1
ATOM 4967 C CA . ASN A 1 605 ? -14.825 38.467 -16.016 1.00 34.44 605 ASN A CA 1
ATOM 4968 C C . ASN A 1 605 ? -15.098 39.858 -15.416 1.00 34.44 605 ASN A C 1
ATOM 4970 O O . ASN A 1 605 ? -16.225 40.342 -15.515 1.00 34.44 605 ASN A O 1
ATOM 4974 N N . GLN A 1 606 ? -14.098 40.517 -14.820 1.00 40.53 606 GLN A N 1
ATOM 4975 C CA . GLN A 1 606 ? -14.218 41.911 -14.373 1.00 40.53 606 GLN A CA 1
ATOM 4976 C C . GLN A 1 606 ? -14.107 42.906 -15.538 1.00 40.53 606 GLN A C 1
ATOM 4978 O O . GLN A 1 606 ? -14.883 43.854 -15.586 1.00 40.53 606 GLN A O 1
ATOM 4983 N N . ASN A 1 607 ? -13.247 42.645 -16.528 1.00 37.91 607 ASN A N 1
ATOM 4984 C CA . ASN A 1 607 ? -13.125 43.488 -17.727 1.00 37.91 607 ASN A CA 1
ATOM 4985 C C . ASN A 1 607 ? -14.287 43.337 -18.730 1.00 37.91 607 ASN A C 1
ATOM 4987 O O . ASN A 1 607 ? -14.413 44.154 -19.630 1.00 37.91 607 ASN A O 1
ATOM 4991 N N . LEU A 1 608 ? -15.135 42.312 -18.588 1.00 38.47 608 LEU A N 1
ATOM 4992 C CA . LEU A 1 608 ? -16.382 42.159 -19.356 1.00 38.47 608 LEU A CA 1
ATOM 4993 C C . LEU A 1 608 ? -17.605 42.793 -18.663 1.00 38.47 608 LEU A C 1
ATOM 4995 O O . LEU A 1 608 ? -18.703 42.768 -19.219 1.00 38.47 608 LEU A O 1
ATOM 4999 N N . ARG A 1 609 ? -17.441 43.317 -17.439 1.00 39.84 609 ARG A N 1
ATOM 5000 C CA . ARG A 1 609 ? -18.499 43.977 -16.648 1.00 39.84 609 ARG A CA 1
ATOM 5001 C C . ARG A 1 609 ? -18.237 45.466 -16.373 1.00 39.84 609 ARG A C 1
ATOM 5003 O O . ARG A 1 609 ? -19.080 46.094 -15.735 1.00 39.84 609 ARG A O 1
ATOM 5010 N N . ALA A 1 610 ? -17.108 46.002 -16.833 1.00 37.03 610 ALA A N 1
ATOM 5011 C CA . ALA A 1 610 ? -16.838 47.436 -16.954 1.00 37.03 610 ALA A CA 1
ATOM 5012 C C . ALA A 1 610 ? -17.063 47.858 -18.410 1.00 37.03 610 ALA A C 1
ATOM 5014 O O . ALA A 1 610 ? -17.543 48.994 -18.615 1.00 37.03 610 ALA A O 1
#

Organism: NCBI:txid647171

Nearest PDB structures (foldseek):
  8s0f-assembly1_E  TM=4.173E-01  e=8.228E-04  Homo sapiens
  8ovg-assembly1_C  TM=2.347E-01  e=9.022E-04  Homo sapiens
  7p0b-assembly1_D  TM=2.349E-01  e=1.430E-03  Homo sapiens
  8jx6-assembly1_A  TM=4.378E-01  e=4.336E-01  metagenome
  8jx6-assembly2_B  TM=2.449E-01  e=1.806E-01  metagenome

Secondary structure (DSSP, 8-state):
---SS--TT-----SSHHHHHHHHHHHHHHHHHHTT----SEEEEE--TTSSHHHHHHHHHHHHHHTTEEEEEEEHHHHHHHHHHTT--SHHHHHHHHHHHHHHHHHHHHTT-HHHHHHHTT--SSSHHHHHHHHHHHTGGG-SEEEEEEEEEE-HHHHHHHHHHHH-SSTTHHHHH--SSEEEEEE-GGGGGTS-HHHHHTSEEEEPPPPPHHHHHHHS-S-HHHHHHHHHHHTT-HHHHHHHHHHHTTGGGS-HHHHHHHHHTSPPBS-TTS-B-S----S-GGGHHHHT----EEEEEEEEEEE-TTHHHHHHHHHHHHHHHHT---GGGTHHHHHHHHHHHHHHHHHTT--TTS-EEEEGGGHHHHHHHHHHHHHHHHTTSHHHHHTHHHHHHHHHHHHH-TTTTHHHHHHS--TTEEEEEEEEEE-SS-HHHHHHHSPPP-----SSS--HHHHHHHHTTSSS-SEEEETTEEE-S-HHHHHHHHTSHHHHHHHSSTT--EEEEEEHHHHHHHHHHGGG-HHHHHHHHTTSEEEEEEPHHHHHHHHHT--SSSSEEHHHHHHHHHHSS-HHHHHHHHHHHHHHHHHHHHHHHHHHHHHHHHHT--